Protein 4WT7 (pdb70)

Foldseek 3Di:
DDFAQAPFEEEEEELACQDDLRVLLLVLLCVLNVVRNYHYDYDGQNNDLVSRLVSLVVVLVVPTQAYEYEWDQQVSCQVSLQVSVVSVHAYAYEQHLHPSHLEYEYAPLLCVLQVQLVLLCVQQVLAAEEAEAQARCRTRSSVNSVVNNVVNNVVSVNYYYDPPRHHADPDVRQVVLLVVLLVVCVVVVDQRNHAEYEYAACSSVNSNQVSCVVVVRLSHAYTYEAPRVVLLVLQQDPSTSDFKYKHDDSSVSSSVRNVVSSCVVVPDRDDHYDHDHIHMDGNVCSVVVVVVRD/DQQEFEEEEAELACPADLRVLLQVLLCVLCVVVNYHYNYDGQHNDLVSRLVVLVVVLVVPTQAYEYEWDQAVSCQVSLVVSVVSVHAYAYEQHLHPSHLEYEYAPLLCVLQVQLVLLCVVQVLAAEEAEAQARCSGRSSVSSVVNNVVNNVVSVNYYYDPPHHHADPDVRLVVLLVVLLVVCVVVVDQRNGAEYEYAACSSVNSNQVNCVVVVNLNHAYTYEAPRVVLLVQQQDPSTSHFKYWHDDSSVSSSVRNVVVVCVVVPDRDDHYDHDYIHMAGNPCSVVVVVVD

Organism: Allorhizobium ampelinum (strain ATCC BAA-846 / DSM 112012 / S4) (NCBI:txid311402)

CATH classification: 3.40.50.2300

Secondary structure (DSSP, 8-state):
-----TT-EEEEEES--SSHHHHHHHHHHHHHHHHTT-EEEEEE-TT-HHHHHHHHHHHHHH--SEEEEE---HHHHHHHHHHHHHTT--EEEES---TT-S-EEE--HHHHHHHHHHHHHHHTTT-EEEEEE---TTSHHHHHHHHHHHHHHTTSTTEEEPSS-B---SSSHHHHHHHHHHHHHHHS-STTS--EEEESSHHHHHHHHHHHHHHT-TTSEEEEEE--HHHHHHHT-TTS-EEEEEE--HHHHHHHHHHHHHHHHTTPPPPSEEE---EEEETTTHHHHHHHH-/--TT-EEEEEES--SSHHHHHHHHHHHHHHHHTT-EEEEEE-TT-HHHHHHHHHHHHHT--SEEEEE---HHHHHHHHHHHHHTT--EEEES---TT-S-EEEE-HHHHHHHHHHHHHHHTTT-EEEEEE---TTSHHHHHHHHHHHHHHTT-TTEEE-SSPB---SSSHHHHHHHHHHHHHHHS-STTS--EEEESSHHHHHHHHHHHHHHT-TTSEEEEEE--HHHHHHHH-TTSSEEEEEE--HHHHHHHHHHHHHHHHTTPPPPSEEEE--EEEETTTHHHHHTT-

Nearest PDB structures (foldseek):
  4wt7-assembly2_B  TM=1.002E+00  e=3.658E-55  Allorhizobium ampelinum S4
  3l49-assembly1_A  TM=9.950E-01  e=9.838E-40  Cereibacter sphaeroides 2.4.1
  5ulb-assembly1_A  TM=8.646E-01  e=8.899E-21  Yersinia enterocolitica subsp. enterocolitica 8081
  4ywh-assembly2_B  TM=8.955E-01  e=4.745E-16  Actinobacillus succinogenes 130Z
  4irx-assembly2_B  TM=8.746E-01  e=2.752E-14  Caulobacter vibrioides CB15

Solvent-accessible surface area: 24050 Å² total; per-residue (Å²): 222,100,50,63,1,168,75,77,77,0,0,0,0,0,4,0,34,72,26,52,5,1,75,65,0,24,76,9,0,27,57,7,0,130,161,16,45,9,104,32,40,47,40,50,0,48,56,24,81,52,103,2,34,52,18,2,74,78,4,21,81,82,108,4,47,0,1,0,0,0,15,4,42,48,113,36,0,30,75,49,1,99,131,2,82,99,38,52,1,30,0,0,0,0,2,0,31,9,89,44,2,41,0,5,0,6,1,65,1,123,20,5,0,86,57,0,0,76,39,0,6,85,47,8,66,20,88,13,50,1,2,0,0,28,30,38,104,39,7,29,2,12,19,23,6,33,63,34,1,57,70,16,16,129,145,75,98,127,5,110,27,12,118,107,51,22,186,6,57,30,59,70,8,42,119,32,0,67,56,46,0,48,65,16,6,112,147,54,84,130,167,39,32,1,65,0,2,0,0,5,14,0,12,0,1,21,0,0,4,71,0,0,62,79,49,60,22,64,54,0,73,0,0,0,0,4,3,0,68,69,0,8,123,44,0,54,61,123,86,12,9,0,8,0,0,4,0,5,45,4,27,77,0,0,84,43,0,0,55,12,0,2,60,35,54,70,63,123,132,20,82,130,49,16,102,10,96,32,39,43,0,23,67,154,37,7,88,98,7,62,177,136,65,100,100,0,181,74,78,76,0,0,0,0,0,6,0,32,78,25,50,5,1,75,64,0,24,72,10,0,39,58,8,0,118,165,29,42,9,93,30,36,45,32,51,3,58,56,51,83,53,102,2,34,50,7,2,88,73,5,26,76,87,103,5,45,0,1,0,0,0,15,5,46,49,111,39,0,29,69,46,1,96,149,2,76,105,41,61,3,32,0,0,0,0,2,0,33,5,83,40,2,45,0,4,0,6,0,64,1,119,17,5,0,83,42,0,0,79,30,0,8,80,45,8,58,18,82,17,48,0,1,0,0,14,30,37,104,38,6,30,2,12,16,20,6,35,57,26,0,58,86,18,17,139,151,72,97,147,6,127,30,17,125,75,22,21,131,6,58,32,84,85,8,39,114,33,0,69,59,48,0,42,37,16,5,87,122,53,98,131,131,44,29,1,60,0,1,1,0,5,14,0,12,0,1,21,0,0,5,75,0,0,61,77,51,40,14,79,68,0,75,0,0,0,0,4,2,0,72,69,0,7,129,44,0,39,58,124,85,14,12,0,5,0,0,1,1,4,56,5,26,74,0,0,87,55,0,0,73,8,0,12,84,34,51,85,65,130,133,17,82,130,51,15,104,9,93,24,52,51,0,20,59,136,44,0,72,98,10,55,179,154,101

InterPro domains:
  IPR006311 Twin-arginine translocation pathway, signal sequence [PS51318] (1-39)
  IPR025997 Periplasmic binding protein [PF13407] (51-309)
  IPR028082 Periplasmic binding protein-like I [SSF53822] (47-330)

Radius of gyration: 28.62 Å; Cα contacts (8 Å, |Δi|>4): 1285; chains: 2; bounding box: 73×53×83 Å

Sequence (584 aa):
EALSLKGKRIGISTAGTDHFFDLQAYNAQIIAEVKRLGGEPLAVDAGRSDGKLVAQLQTLIAQKPDAIVQLLGTLTVIDPWLKRARDAGIPVLTIDVGSSHSLNNSTSDNWGIGKDLALQLVSDIGGEGNVVVFNGFYGVTPCAIRYDQLVNVIKYFPKVKIIQPELRDVIPNTVQDAFAQVTAILNKYPEKGSIKAIWSAWDIPQLGATQALAAAGRTEIKTYGVDGSPEVLQLVADPASPAAADVAQQPAELGRQAIQNVALLLSGKTLPRESYVPALLANKQTVNEVTRKLGSLKGKRIGISTAGTDHFFDLQAYNAQIAEVKRLGGEPLAVDAGRSDGKLVAQLQTLIAQKPDAIVQLLGTLTVIDPWLKRARDAGIPVLTIDVGSSHSLNNSTSDNWGIGKDLALQLVSDIGGEGNVVVFNGFYGVTPCAIRYDQLVNNVIKYFPKVKIIQPELRDVIPNTVQDAFAQVTAILNKYPEKGSIKAIWSAWDIPQLGATQALAAAGRTEIKTYGVDGSPEVLQLVADPASPAAADVAQQPAELGRQAIQNVALLLSGKTLPRESYVPALLANKQTVNEVTRKL

Structure (mmCIF, N/CA/C/O backbone):
data_4WT7
#
_entry.id   4WT7
#
_cell.length_a   77.080
_cell.length_b   83.930
_cell.length_c   189.080
_cell.angle_alpha   90.000
_cell.angle_beta   90.000
_cell.angle_gamma   90.000
#
_symmetry.space_group_name_H-M   'C 2 2 21'
#
loop_
_entity.id
_entity.type
_entity.pdbx_description
1 polymer 'ABC transporter substrate binding protein (Ribose)'
2 non-polymer D-allitol
3 non-polymer 'CHLORIDE ION'
4 water water
#
loop_
_atom_site.group_PDB
_atom_site.id
_atom_site.type_symbol
_atom_site.label_atom_id
_atom_site.label_alt_id
_atom_site.label_comp_id
_atom_site.label_asym_id
_atom_site.label_entity_id
_atom_site.label_seq_id
_atom_site.pdbx_PDB_ins_code
_atom_site.Cartn_x
_atom_site.Cartn_y
_atom_site.Cartn_z
_atom_site.occupancy
_atom_site.B_iso_or_equiv
_atom_site.auth_seq_id
_atom_site.auth_comp_id
_atom_site.auth_asym_id
_atom_site.auth_atom_id
_atom_site.pdbx_PDB_model_num
ATOM 1 N N . GLU A 1 26 ? -13.807 34.899 64.840 1.00 59.61 43 GLU A N 1
ATOM 2 C CA . GLU A 1 26 ? -12.848 35.568 63.960 1.00 59.92 43 GLU A CA 1
ATOM 3 C C . GLU A 1 26 ? -12.923 35.086 62.505 1.00 58.32 43 GLU A C 1
ATOM 4 O O . GLU A 1 26 ? -13.457 34.008 62.216 1.00 57.44 43 GLU A O 1
ATOM 15 N N . ALA A 1 27 ? -12.373 35.893 61.596 1.00 37.65 44 ALA A N 1
ATOM 16 C CA . ALA A 1 27 ? -12.369 35.567 60.171 1.00 33.20 44 ALA A CA 1
ATOM 17 C C . ALA A 1 27 ? -11.759 34.174 59.943 1.00 32.67 44 ALA A C 1
ATOM 18 O O . ALA A 1 27 ? -10.812 33.767 60.631 1.00 34.30 44 ALA A O 1
ATOM 25 N N . LEU A 1 28 ? -12.282 33.436 58.975 1.00 27.18 45 LEU A N 1
ATOM 26 C CA . LEU A 1 28 ? -11.732 32.118 58.716 1.00 24.65 45 LEU A CA 1
ATOM 27 C C . LEU A 1 28 ? -10.344 32.195 58.051 1.00 20.22 45 LEU A C 1
ATOM 28 O O . LEU A 1 28 ? -10.021 33.146 57.315 1.00 21.38 45 LEU A O 1
ATOM 44 N N . SER A 1 29 ? -9.541 31.178 58.329 1.00 18.05 46 SER A N 1
ATOM 45 C CA . SER A 1 29 ? -8.163 31.077 57.856 1.00 17.52 46 SER A CA 1
ATOM 46 C C . SER A 1 29 ? -7.777 29.605 57.805 1.00 16.25 46 SER A C 1
ATOM 47 O O . SER A 1 29 ? -8.357 28.774 58.512 1.00 16.16 46 SER A O 1
ATOM 55 N N . LEU A 1 30 ? -6.818 29.286 56.942 1.00 15.56 47 LEU A N 1
ATOM 56 C CA . LEU A 1 30 ? -6.213 27.967 56.923 1.00 15.80 47 LEU A CA 1
ATOM 57 C C . LEU A 1 30 ? -4.705 28.096 56.951 1.00 16.38 47 LEU A C 1
ATOM 58 O O . LEU A 1 30 ? -3.977 27.163 56.595 1.00 15.50 47 LEU A O 1
ATOM 74 N N . LYS A 1 31 ? -4.229 29.255 57.409 1.00 18.48 48 LYS A N 1
ATOM 75 C CA . LYS A 1 31 ? -2.797 29.520 57.431 1.00 18.07 48 LYS A CA 1
ATOM 76 C C . LYS A 1 31 ? -2.153 28.407 58.256 1.00 17.62 48 LYS A C 1
ATOM 77 O O . LYS A 1 31 ? -2.712 27.978 59.265 1.00 19.53 48 LYS A O 1
ATOM 96 N N . GLY A 1 32 ? -1.024 27.884 57.798 1.00 16.65 49 GLY A N 1
ATOM 97 C CA . GLY A 1 32 ? -0.353 26.805 58.494 1.00 16.78 49 GLY A CA 1
ATOM 98 C C . GLY A 1 32 ? -1.018 25.440 58.432 1.00 15.79 49 GLY A C 1
ATOM 99 O O . GLY A 1 32 ? -0.510 24.511 59.025 1.00 16.07 49 GLY A O 1
ATOM 103 N N . LYS A 1 33 ? -2.134 25.291 57.717 1.00 14.80 50 LYS A N 1
ATOM 104 C CA . LYS A 1 33 ? -2.797 23.986 57.620 1.00 14.01 50 LYS A CA 1
ATOM 105 C C . LYS A 1 33 ? -2.505 23.341 56.281 1.00 13.14 50 LYS A C 1
ATOM 106 O O . LYS A 1 33 ? -2.300 24.018 55.271 1.00 12.94 50 LYS A O 1
ATOM 125 N N . ARG A 1 34 ? -2.491 22.023 56.274 1.00 13.51 51 ARG A N 1
ATOM 126 C CA . ARG A 1 34 ? -2.400 21.270 55.023 1.00 12.82 51 ARG A CA 1
ATOM 127 C C . ARG A 1 34 ? -3.735 20.561 54.812 1.00 12.08 51 ARG A C 1
ATOM 128 O O . ARG A 1 34 ? -4.211 19.832 55.702 1.00 12.34 51 ARG A O 1
ATOM 149 N N . ILE A 1 35 ? -4.344 20.772 53.642 1.00 10.70 52 ILE A N 1
ATOM 150 C CA . ILE A 1 35 ? -5.634 20.160 53.329 1.00 10.09 52 ILE A CA 1
ATOM 151 C C . ILE A 1 35 ? -5.529 19.192 52.144 1.00 9.66 52 ILE A C 1
ATOM 152 O O . ILE A 1 35 ? -5.153 19.605 51.038 1.00 9.49 52 ILE A O 1
ATOM 168 N N . GLY A 1 36 ? -5.830 17.915 52.389 1.00 9.73 53 GLY A N 1
ATOM 169 C CA . GLY A 1 36 ? -5.851 16.897 51.354 1.00 9.54 53 GLY A CA 1
ATOM 170 C C . GLY A 1 36 ? -7.103 17.097 50.512 1.00 8.87 53 GLY A C 1
ATOM 171 O O . GLY A 1 36 ? -8.199 17.177 51.057 1.00 8.73 53 GLY A O 1
ATOM 175 N N . ILE A 1 37 ? -6.956 17.179 49.190 1.00 9.24 54 ILE A N 1
ATOM 176 C CA . ILE A 1 37 ? -8.134 17.307 48.330 1.00 8.75 54 ILE A CA 1
ATOM 177 C C . ILE A 1 37 ? -8.138 16.203 47.307 1.00 8.84 54 ILE A C 1
ATOM 178 O O . ILE A 1 37 ? -7.311 16.207 46.413 1.00 9.60 54 ILE A O 1
ATOM 194 N N . SER A 1 38 ? -9.066 15.266 47.438 1.00 8.20 55 SER A N 1
ATOM 195 C CA . SER A 1 38 ? -9.112 14.052 46.607 1.00 8.53 55 SER A CA 1
ATOM 196 C C . SER A 1 38 ? -10.403 13.982 45.807 1.00 8.22 55 SER A C 1
ATOM 197 O O . SER A 1 38 ? -11.483 14.041 46.382 1.00 8.04 55 SER A O 1
ATOM 205 N N . THR A 1 39 ? -10.292 13.852 44.475 1.00 8.36 56 THR A N 1
ATOM 206 C CA . THR A 1 39 ? -11.473 13.732 43.617 1.00 8.23 56 THR A CA 1
ATOM 207 C C . THR A 1 39 ? -11.433 12.407 42.855 1.00 8.90 56 THR A C 1
ATOM 208 O O . THR A 1 39 ? -10.358 11.944 42.495 1.00 9.48 56 THR A O 1
ATOM 219 N N . ALA A 1 40 ? -12.598 11.793 42.623 1.00 9.01 57 ALA A N 1
ATOM 220 C CA . ALA A 1 40 ? -12.654 10.596 41.793 1.00 9.82 57 ALA A CA 1
ATOM 221 C C . ALA A 1 40 ? -12.146 10.912 40.360 1.00 10.14 57 ALA A C 1
ATOM 222 O O . ALA A 1 40 ? -11.508 10.078 39.731 1.00 11.04 57 ALA A O 1
ATOM 229 N N . GLY A 1 41 ? -12.445 12.106 39.844 1.00 9.65 58 GLY A N 1
ATOM 230 C CA . GLY A 1 41 ? -11.934 12.517 38.530 1.00 10.16 58 GLY A CA 1
ATOM 231 C C . GLY A 1 41 ? -12.116 14.001 38.288 1.00 10.75 58 GLY A C 1
ATOM 232 O O . GLY A 1 41 ? -12.615 14.708 39.163 1.00 8.97 58 GLY A O 1
ATOM 236 N N . THR A 1 42 ? -11.712 14.458 37.100 1.00 10.35 59 THR A N 1
ATOM 237 C CA . THR A 1 42 ? -11.978 15.817 36.661 1.00 11.42 59 THR A CA 1
ATOM 238 C C . THR A 1 42 ? -12.400 15.871 35.181 1.00 12.93 59 THR A C 1
ATOM 239 O O . THR A 1 42 ? -12.121 16.860 34.524 1.00 13.07 59 THR A O 1
ATOM 250 N N . ASP A 1 43 ? -13.025 14.815 34.661 1.00 13.32 60 ASP A N 1
ATOM 251 C CA . ASP A 1 43 ? -13.135 14.657 33.216 1.00 15.20 60 ASP A CA 1
ATOM 252 C C . ASP A 1 43 ? -14.360 15.339 32.618 1.00 15.66 60 ASP A C 1
ATOM 253 O O . ASP A 1 43 ? -14.614 15.202 31.420 1.00 18.75 60 ASP A O 1
ATOM 262 N N . HIS A 1 44 ? -15.146 16.034 33.436 1.00 14.36 61 HIS A N 1
ATOM 263 C CA . HIS A 1 44 ? -16.210 16.882 32.907 1.00 12.12 61 HIS A CA 1
ATOM 264 C C . HIS A 1 44 ? -16.556 18.005 33.859 1.00 11.58 61 HIS A C 1
ATOM 265 O O . HIS A 1 44 ? -15.987 18.106 34.937 1.00 10.99 61 HIS A O 1
ATOM 280 N N . PHE A 1 45 ? -17.534 18.806 33.458 1.00 11.87 62 PHE A N 1
ATOM 281 C CA . PHE A 1 45 ? -17.784 20.133 34.035 1.00 9.93 62 PHE A CA 1
ATOM 282 C C . PHE A 1 45 ? -17.928 20.141 35.543 1.00 9.64 62 PHE A C 1
ATOM 283 O O . PHE A 1 45 ? -17.218 20.871 36.230 1.00 9.65 62 PHE A O 1
ATOM 300 N N . PHE A 1 46 ? -18.843 19.341 36.066 1.00 9.46 63 PHE A N 1
ATOM 301 C CA . PHE A 1 46 ? -19.135 19.406 37.485 1.00 9.29 63 PHE A CA 1
ATOM 302 C C . PHE A 1 46 ? -17.859 19.103 38.290 1.00 9.80 63 PHE A C 1
ATOM 303 O O . PHE A 1 46 ? -17.474 19.861 39.217 1.00 9.88 63 PHE A O 1
ATOM 320 N N . ASP A 1 47 ? -17.182 18.023 37.917 1.00 8.93 64 ASP A N 1
ATOM 321 C CA . ASP A 1 47 ? -16.067 17.534 38.701 1.00 8.94 64 ASP A CA 1
ATOM 322 C C . ASP A 1 47 ? -14.883 18.486 38.675 1.00 10.62 64 ASP A C 1
ATOM 323 O O . ASP A 1 47 ? -14.282 18.748 39.707 1.00 9.41 64 ASP A O 1
ATOM 332 N N . LEU A 1 48 ? -14.529 18.960 37.480 1.00 9.62 65 LEU A N 1
ATOM 333 C CA . LEU A 1 48 ? -13.446 19.916 37.314 1.00 9.32 65 LEU A CA 1
ATOM 334 C C . LEU A 1 48 ? -13.708 21.193 38.125 1.00 9.23 65 LEU A C 1
ATOM 335 O O . LEU A 1 48 ? -12.850 21.661 38.846 1.00 9.26 65 LEU A O 1
ATOM 351 N N . GLN A 1 49 ? -14.910 21.732 38.009 1.00 10.61 66 GLN A N 1
ATOM 352 C CA . GLN A 1 49 ? -15.292 22.953 38.741 1.00 10.52 66 GLN A CA 1
ATOM 353 C C . GLN A 1 49 ? -15.170 22.856 40.283 1.00 10.41 66 GLN A C 1
ATOM 354 O O . GLN A 1 49 ? -14.617 23.727 40.952 1.00 10.44 66 GLN A O 1
ATOM 368 N N . ALA A 1 50 ? -15.726 21.791 40.829 1.00 8.82 67 ALA A N 1
ATOM 369 C CA . ALA A 1 50 ? -15.701 21.530 42.264 1.00 9.05 67 ALA A CA 1
ATOM 370 C C . ALA A 1 50 ? -14.265 21.304 42.774 1.00 8.82 67 ALA A C 1
ATOM 371 O O . ALA A 1 50 ? -13.870 21.800 43.804 1.00 8.83 67 ALA A O 1
ATOM 378 N N . TYR A 1 51 ? -13.502 20.510 42.045 1.00 8.93 68 TYR A N 1
ATOM 379 C CA . TYR A 1 51 ? -12.106 20.274 42.351 1.00 9.06 68 TYR A CA 1
ATOM 380 C C . TYR A 1 51 ? -11.300 21.561 42.315 1.00 9.19 68 TYR A C 1
ATOM 381 O O . TYR A 1 51 ? -10.684 21.929 43.320 1.00 9.23 68 TYR A O 1
ATOM 399 N N . ASN A 1 52 ? -11.300 22.279 41.193 1.00 12.90 69 ASN A N 1
ATOM 400 C CA . ASN A 1 52 ? -10.534 23.533 41.128 1.00 13.40 69 ASN A CA 1
ATOM 401 C C . ASN A 1 52 ? -10.898 24.584 42.202 1.00 13.10 69 ASN A C 1
ATOM 402 O O . ASN A 1 52 ? -10.019 25.259 42.767 1.00 12.88 69 ASN A O 1
ATOM 413 N N . ALA A 1 53 ? -12.185 24.709 42.489 1.00 12.36 70 ALA A N 1
ATOM 414 C CA . ALA A 1 53 ? -12.647 25.715 43.429 1.00 11.97 70 ALA A CA 1
ATOM 415 C C . ALA A 1 53 ? -12.219 25.371 44.844 1.00 13.00 70 ALA A C 1
ATOM 416 O O . ALA A 1 53 ? -12.083 26.256 45.674 1.00 13.43 70 ALA A O 1
ATOM 423 N N . GLN A 1 54 ? -12.046 24.088 45.143 1.00 9.07 71 GLN A N 1
ATOM 424 C CA . GLN A 1 54 ? -11.540 23.710 46.463 1.00 9.08 71 GLN A CA 1
ATOM 425 C C . GLN A 1 54 ? -10.063 24.132 46.571 1.00 9.29 71 GLN A C 1
ATOM 426 O O . GLN A 1 54 ? -9.628 24.735 47.553 1.00 9.37 71 GLN A O 1
ATOM 440 N N A ILE A 1 55 ? -9.299 23.772 45.542 0.07 11.38 72 ILE A N 1
ATOM 441 N N B ILE A 1 55 ? -9.307 23.818 45.539 0.93 10.58 72 ILE A N 1
ATOM 442 C CA A ILE A 1 55 ? -7.888 24.128 45.460 0.07 11.68 72 ILE A CA 1
ATOM 443 C CA B ILE A 1 55 ? -7.894 24.114 45.532 0.93 11.82 72 ILE A CA 1
ATOM 444 C C A ILE A 1 55 ? -7.756 25.620 45.682 0.07 12.20 72 ILE A C 1
ATOM 445 C C B ILE A 1 55 ? -7.732 25.625 45.676 0.93 11.55 72 ILE A C 1
ATOM 446 O O A ILE A 1 55 ? -7.042 26.078 46.574 0.07 12.62 72 ILE A O 1
ATOM 447 O O B ILE A 1 55 ? -6.988 26.101 46.528 0.93 13.12 72 ILE A O 1
ATOM 478 N N . ALA A 1 56 ? -8.463 26.368 44.846 1.00 12.59 73 ALA A N 1
ATOM 479 C CA . ALA A 1 56 ? -8.441 27.823 44.879 1.00 13.09 73 ALA A CA 1
ATOM 480 C C . ALA A 1 56 ? -8.740 28.317 46.280 1.00 11.33 73 ALA A C 1
ATOM 481 O O . ALA A 1 56 ? -8.033 29.175 46.797 1.00 14.36 73 ALA A O 1
ATOM 489 N N . GLU A 1 57 ? -9.795 27.788 46.887 1.00 10.99 74 GLU A N 1
ATOM 490 C CA . GLU A 1 57 ? -10.260 28.293 48.172 1.00 10.29 74 GLU A CA 1
ATOM 491 C C . GLU A 1 57 ? -9.261 27.975 49.285 1.00 11.57 74 GLU A C 1
ATOM 492 O O . GLU A 1 57 ? -9.061 28.775 50.193 1.00 12.28 74 GLU A O 1
ATOM 504 N N . VAL A 1 58 ? -8.638 26.811 49.239 1.00 9.65 75 VAL A N 1
ATOM 505 C CA . VAL A 1 58 ? -7.684 26.497 50.282 1.00 9.80 75 VAL A CA 1
ATOM 506 C C . VAL A 1 58 ? -6.547 27.498 50.181 1.00 10.06 75 VAL A C 1
ATOM 507 O O . VAL A 1 58 ? -6.085 28.038 51.196 1.00 10.21 75 VAL A O 1
ATOM 520 N N . LYS A 1 59 ? -6.090 27.742 48.961 1.00 12.70 76 LYS A N 1
ATOM 521 C CA . LYS A 1 59 ? -5.051 28.761 48.739 1.00 14.98 76 LYS A CA 1
ATOM 522 C C . LYS A 1 59 ? -5.495 30.145 49.222 1.00 16.85 76 LYS A C 1
ATOM 523 O O . LYS A 1 59 ? -4.719 30.867 49.859 1.00 14.05 76 LYS A O 1
ATOM 542 N N . ARG A 1 60 ? -6.743 30.516 48.945 1.00 15.94 77 ARG A N 1
ATOM 543 C CA . ARG A 1 60 ? -7.186 31.868 49.270 1.00 12.99 77 ARG A CA 1
ATOM 544 C C . ARG A 1 60 ? -7.224 32.063 50.784 1.00 15.52 77 ARG A C 1
ATOM 545 O O . ARG A 1 60 ? -6.977 33.165 51.294 1.00 14.03 77 ARG A O 1
ATOM 566 N N . LEU A 1 61 ? -7.507 30.990 51.510 1.00 10.25 78 LEU A N 1
ATOM 567 C CA . LEU A 1 61 ? -7.515 31.062 52.958 1.00 10.32 78 LEU A CA 1
ATOM 568 C C . LEU A 1 61 ? -6.138 30.874 53.569 1.00 10.57 78 LEU A C 1
ATOM 569 O O . LEU A 1 61 ? -6.011 30.784 54.784 1.00 10.65 78 LEU A O 1
ATOM 585 N N . GLY A 1 62 ? -5.117 30.784 52.724 1.00 10.70 79 GLY A N 1
ATOM 586 C CA . GLY A 1 62 ? -3.737 30.660 53.185 1.00 10.98 79 GLY A CA 1
ATOM 587 C C . GLY A 1 62 ? -3.217 29.261 53.525 1.00 13.04 79 GLY A C 1
ATOM 588 O O . GLY A 1 62 ? -2.109 29.132 54.093 1.00 11.42 79 GLY A O 1
ATOM 592 N N . GLY A 1 63 ? -4.003 28.228 53.199 1.00 10.69 80 GLY A N 1
ATOM 593 C CA . GLY A 1 63 ? -3.638 26.843 53.498 1.00 10.65 80 GLY A CA 1
ATOM 594 C C . GLY A 1 63 ? -2.871 26.242 52.331 1.00 10.71 80 GLY A C 1
ATOM 595 O O . GLY A 1 63 ? -2.740 26.865 51.283 1.00 10.76 80 GLY A O 1
ATOM 599 N N . GLU A 1 64 ? -2.358 25.040 52.523 1.00 12.33 81 GLU A N 1
ATOM 600 C CA . GLU A 1 64 ? -1.584 24.355 51.499 1.00 12.41 81 GLU A CA 1
ATOM 601 C C . GLU A 1 64 ? -2.335 23.113 51.055 1.00 14.31 81 GLU A C 1
ATOM 602 O O . GLU A 1 64 ? -2.521 22.159 51.845 1.00 15.11 81 GLU A O 1
ATOM 614 N N . PRO A 1 65 ? -2.819 23.126 49.803 1.00 10.45 82 PRO A N 1
ATOM 615 C CA . PRO A 1 65 ? -3.574 21.960 49.325 1.00 10.24 82 PRO A CA 1
ATOM 616 C C . PRO A 1 65 ? -2.677 20.820 48.869 1.00 10.69 82 PRO A C 1
ATOM 617 O O . PRO A 1 65 ? -1.627 21.031 48.266 1.00 10.60 82 PRO A O 1
ATOM 628 N N . LEU A 1 66 ? -3.095 19.598 49.172 1.00 10.23 83 LEU A N 1
ATOM 629 C CA . LEU A 1 66 ? -2.459 18.420 48.628 1.00 10.32 83 LEU A CA 1
ATOM 630 C C . LEU A 1 66 ? -3.513 17.789 47.749 1.00 10.11 83 LEU A C 1
ATOM 631 O O . LEU A 1 66 ? -4.362 17.032 48.227 1.00 9.92 83 LEU A O 1
ATOM 647 N N . ALA A 1 67 ? -3.466 18.114 46.462 1.00 10.16 84 ALA A N 1
ATOM 648 C CA . ALA A 1 67 ? -4.577 17.806 45.571 1.00 12.34 84 ALA A CA 1
ATOM 649 C C . ALA A 1 67 ? -4.244 16.639 44.644 1.00 11.31 84 ALA A C 1
ATOM 650 O O . ALA A 1 67 ? -3.249 16.674 43.922 1.00 10.30 84 ALA A O 1
ATOM 657 N N . VAL A 1 68 ? -5.107 15.641 44.694 1.00 9.90 85 VAL A N 1
ATOM 658 C CA . VAL A 1 68 ? -4.910 14.370 44.033 1.00 9.97 85 VAL A CA 1
ATOM 659 C C . VAL A 1 68 ? -6.200 14.039 43.248 1.00 9.80 85 VAL A C 1
ATOM 660 O O . VAL A 1 68 ? -7.343 14.160 43.754 1.00 9.58 85 VAL A O 1
ATOM 673 N N . ASP A 1 69 ? -5.993 13.746 41.962 1.00 9.93 86 ASP A N 1
ATOM 674 C CA . ASP A 1 69 ? -7.020 13.353 41.025 1.00 9.85 86 ASP A CA 1
ATOM 675 C C . ASP A 1 69 ? -6.922 11.861 40.655 1.00 11.25 86 ASP A C 1
ATOM 676 O O . ASP A 1 69 ? -5.905 11.396 40.159 1.00 10.71 86 ASP A O 1
ATOM 685 N N . ALA A 1 70 ? -7.999 11.119 40.835 1.00 10.54 87 ALA A N 1
ATOM 686 C CA . ALA A 1 70 ? -7.921 9.691 40.568 1.00 13.19 87 ALA A CA 1
ATOM 687 C C . ALA A 1 70 ? -8.055 9.322 39.081 1.00 13.58 87 ALA A C 1
ATOM 688 O O . ALA A 1 70 ? -7.879 8.165 38.727 1.00 14.11 87 ALA A O 1
ATOM 695 N N . GLY A 1 71 ? -8.356 10.285 38.227 1.00 15.37 88 GLY A N 1
ATOM 696 C CA . GLY A 1 71 ? -8.558 10.011 36.794 1.00 17.44 88 GLY A CA 1
ATOM 697 C C . GLY A 1 71 ? -9.588 8.901 36.561 1.00 15.96 88 GLY A C 1
ATOM 698 O O . GLY A 1 71 ? -9.553 8.175 35.556 1.00 17.05 88 GLY A O 1
ATOM 702 N N . ARG A 1 72 ? -10.499 8.777 37.523 1.00 10.34 89 ARG A N 1
ATOM 703 C CA . ARG A 1 72 ? -11.643 7.880 37.450 1.00 10.49 89 ARG A CA 1
ATOM 704 C C . ARG A 1 72 ? -11.232 6.414 37.454 1.00 12.37 89 ARG A C 1
ATOM 705 O O . ARG A 1 72 ? -11.915 5.571 36.912 1.00 11.75 89 ARG A O 1
ATOM 726 N N . SER A 1 73 ? -10.104 6.143 38.076 1.00 15.35 90 SER A N 1
ATOM 727 C CA . SER A 1 73 ? -9.695 4.792 38.422 1.00 16.28 90 SER A CA 1
ATOM 728 C C . SER A 1 73 ? -10.036 4.530 39.893 1.00 15.97 90 SER A C 1
ATOM 729 O O . SER A 1 73 ? -9.719 5.342 40.763 1.00 13.59 90 SER A O 1
ATOM 737 N N . ASP A 1 74 ? -10.681 3.399 40.187 1.00 18.45 91 ASP A N 1
ATOM 738 C CA . ASP A 1 74 ? -10.944 3.058 41.580 1.00 19.99 91 ASP A CA 1
ATOM 739 C C . ASP A 1 74 ? -9.633 2.717 42.304 1.00 20.03 91 ASP A C 1
ATOM 740 O O . ASP A 1 74 ? -9.444 3.083 43.456 1.00 18.15 91 ASP A O 1
ATOM 749 N N . GLY A 1 75 ? -8.714 2.050 41.611 1.00 14.13 92 GLY A N 1
ATOM 750 C CA . GLY A 1 75 ? -7.438 1.720 42.199 1.00 12.00 92 GLY A CA 1
ATOM 751 C C . GLY A 1 75 ? -6.629 2.942 42.561 1.00 14.08 92 GLY A C 1
ATOM 752 O O . GLY A 1 75 ? -6.025 2.988 43.632 1.00 14.80 92 GLY A O 1
ATOM 756 N N . LYS A 1 76 ? -6.599 3.936 41.672 1.00 13.23 93 LYS A N 1
ATOM 757 C CA . LYS A 1 76 ? -5.862 5.171 41.949 1.00 12.66 93 LYS A CA 1
ATOM 758 C C . LYS A 1 76 ? -6.555 5.958 43.076 1.00 14.05 93 LYS A C 1
ATOM 759 O O . LYS A 1 76 ? -5.901 6.605 43.890 1.00 15.89 93 LYS A O 1
ATOM 778 N N . LEU A 1 77 ? -7.872 5.854 43.164 1.00 9.75 94 LEU A N 1
ATOM 779 C CA . LEU A 1 77 ? -8.596 6.622 44.159 1.00 9.52 94 LEU A CA 1
ATOM 780 C C . LEU A 1 77 ? -8.234 6.098 45.556 1.00 9.48 94 LEU A C 1
ATOM 781 O O . LEU A 1 77 ? -7.935 6.874 46.486 1.00 9.43 94 LEU A O 1
ATOM 797 N N . VAL A 1 78 ? -8.277 4.781 45.696 1.00 9.52 95 VAL A N 1
ATOM 798 C CA . VAL A 1 78 ? -7.886 4.163 46.956 1.00 9.51 95 VAL A CA 1
ATOM 799 C C . VAL A 1 78 ? -6.424 4.496 47.265 1.00 9.70 95 VAL A C 1
ATOM 800 O O . VAL A 1 78 ? -6.088 4.855 48.397 1.00 9.67 95 VAL A O 1
ATOM 813 N N . ALA A 1 79 ? -5.558 4.404 46.253 1.00 9.92 96 ALA A N 1
ATOM 814 C CA . ALA A 1 79 ? -4.138 4.529 46.504 1.00 10.15 96 ALA A CA 1
ATOM 815 C C . ALA A 1 79 ? -3.794 5.946 46.909 1.00 12.34 96 ALA A C 1
ATOM 816 O O . ALA A 1 79 ? -2.913 6.150 47.739 1.00 12.05 96 ALA A O 1
ATOM 823 N N . GLN A 1 80 ? -4.462 6.932 46.316 1.00 10.24 97 GLN A N 1
ATOM 824 C CA . GLN A 1 80 ? -4.200 8.327 46.685 1.00 10.00 97 GLN A CA 1
ATOM 825 C C . GLN A 1 80 ? -4.768 8.696 48.059 1.00 9.82 97 GLN A C 1
ATOM 826 O O . GLN A 1 80 ? -4.185 9.517 48.786 1.00 9.88 97 GLN A O 1
ATOM 840 N N . LEU A 1 81 ? -5.897 8.123 48.444 1.00 9.61 98 LEU A N 1
ATOM 841 C CA . LEU A 1 81 ? -6.373 8.337 49.820 1.00 9.47 98 LEU A CA 1
ATOM 842 C C . LEU A 1 81 ? -5.422 7.751 50.849 1.00 9.61 98 LEU A C 1
ATOM 843 O O . LEU A 1 81 ? -5.222 8.333 51.925 1.00 9.61 98 LEU A O 1
ATOM 859 N N . GLN A 1 82 ? -4.839 6.597 50.548 1.00 12.30 99 GLN A N 1
ATOM 860 C CA . GLN A 1 82 ? -3.896 5.992 51.473 1.00 12.20 99 GLN A CA 1
ATOM 861 C C . GLN A 1 82 ? -2.710 6.896 51.664 1.00 12.34 99 GLN A C 1
ATOM 862 O O . GLN A 1 82 ? -2.260 7.120 52.775 1.00 11.95 99 GLN A O 1
ATOM 876 N N . THR A 1 83 ? -2.243 7.468 50.570 1.00 10.21 100 THR A N 1
ATOM 877 C CA . THR A 1 83 ? -1.112 8.349 50.651 1.00 10.43 100 THR A CA 1
ATOM 878 C C . THR A 1 83 ? -1.491 9.622 51.428 1.00 10.49 100 THR A C 1
ATOM 879 O O . THR A 1 83 ? -0.700 10.084 52.230 1.00 10.48 100 THR A O 1
ATOM 890 N N . LEU A 1 84 ? -2.661 10.203 51.163 1.00 10.09 101 LEU A N 1
ATOM 891 C CA . LEU A 1 84 ? -3.090 11.372 51.943 1.00 10.00 101 LEU A CA 1
ATOM 892 C C . LEU A 1 84 ? -3.138 11.029 53.438 1.00 9.98 101 LEU A C 1
ATOM 893 O O . LEU A 1 84 ? -2.752 11.836 54.290 1.00 10.07 101 LEU A O 1
ATOM 909 N N . ILE A 1 85 ? -3.599 9.832 53.752 1.00 9.88 102 ILE A N 1
ATOM 910 C CA . ILE A 1 85 ? -3.661 9.405 55.155 1.00 9.87 102 ILE A CA 1
ATOM 911 C C . ILE A 1 85 ? -2.272 9.349 55.780 1.00 10.15 102 ILE A C 1
ATOM 912 O O . ILE A 1 85 ? -2.065 9.856 56.907 1.00 10.22 102 ILE A O 1
ATOM 928 N N . ALA A 1 86 ? -1.319 8.773 55.047 1.00 12.01 103 ALA A N 1
ATOM 929 C CA . ALA A 1 86 ? 0.067 8.675 55.509 1.00 12.99 103 ALA A CA 1
ATOM 930 C C . ALA A 1 86 ? 0.639 10.074 55.718 1.00 11.33 103 ALA A C 1
ATOM 931 O O . ALA A 1 86 ? 1.627 10.269 56.442 1.00 11.99 103 ALA A O 1
ATOM 938 N N . GLN A 1 87 ? 0.052 11.038 55.027 1.00 10.81 104 GLN A N 1
ATOM 939 C CA . GLN A 1 87 ? 0.547 12.400 55.129 1.00 12.49 104 GLN A CA 1
ATOM 940 C C . GLN A 1 87 ? 0.020 13.125 56.360 1.00 10.88 104 GLN A C 1
ATOM 941 O O . GLN A 1 87 ? 0.548 14.158 56.723 1.00 13.28 104 GLN A O 1
ATOM 955 N N . LYS A 1 88 ? -1.006 12.590 57.015 1.00 16.21 105 LYS A N 1
ATOM 956 C CA . LYS A 1 88 ? -1.625 13.252 58.174 1.00 14.84 105 LYS A CA 1
ATOM 957 C C . LYS A 1 88 ? -1.802 14.769 58.032 1.00 14.93 105 LYS A C 1
ATOM 958 O O . LYS A 1 88 ? -1.317 15.547 58.845 1.00 16.69 105 LYS A O 1
ATOM 977 N N . PRO A 1 89 ? -2.509 15.181 56.988 1.00 10.28 106 PRO A N 1
ATOM 978 C CA . PRO A 1 89 ? -2.941 16.559 56.809 1.00 10.24 106 PRO A CA 1
ATOM 979 C C . PRO A 1 89 ? -3.937 16.929 57.880 1.00 10.11 106 PRO A C 1
ATOM 980 O O . PRO A 1 89 ? -4.404 16.047 58.589 1.00 10.01 106 PRO A O 1
ATOM 991 N N . ASP A 1 90 ? -4.280 18.213 57.957 1.00 10.12 107 ASP A N 1
ATOM 992 C CA . ASP A 1 90 ? -5.247 18.694 58.933 1.00 10.02 107 ASP A CA 1
ATOM 993 C C . ASP A 1 90 ? -6.692 18.318 58.619 1.00 9.73 107 ASP A C 1
ATOM 994 O O . ASP A 1 90 ? -7.546 18.304 59.509 1.00 9.64 107 ASP A O 1
ATOM 1003 N N . ALA A 1 91 ? -6.966 17.996 57.351 1.00 9.60 108 ALA A N 1
ATOM 1004 C CA . ALA A 1 91 ? -8.260 17.461 56.963 1.00 9.35 108 ALA A CA 1
ATOM 1005 C C . ALA A 1 91 ? -8.131 16.827 55.564 1.00 9.29 108 ALA A C 1
ATOM 1006 O O . ALA A 1 91 ? -7.157 17.097 54.830 1.00 9.43 108 ALA A O 1
ATOM 1013 N N . ILE A 1 92 ? -9.074 15.952 55.215 1.00 9.10 109 ILE A N 1
ATOM 1014 C CA . ILE A 1 92 ? -9.175 15.461 53.850 1.00 9.05 109 ILE A CA 1
ATOM 1015 C C . ILE A 1 92 ? -10.582 15.735 53.319 1.00 8.85 109 ILE A C 1
ATOM 1016 O O . ILE A 1 92 ? -11.564 15.515 54.038 1.00 8.73 109 ILE A O 1
ATOM 1032 N N . VAL A 1 93 ? -10.700 16.220 52.077 1.00 8.84 110 VAL A N 1
ATOM 1033 C CA . VAL A 1 93 ? -12.023 16.385 51.469 1.00 8.68 110 VAL A CA 1
ATOM 1034 C C . VAL A 1 93 ? -12.091 15.467 50.267 1.00 8.77 110 VAL A C 1
ATOM 1035 O O . VAL A 1 93 ? -11.222 15.514 49.388 1.00 10.35 110 VAL A O 1
ATOM 1048 N N . GLN A 1 94 ? -13.116 14.636 50.224 1.00 8.54 111 GLN A N 1
ATOM 1049 C CA . GLN A 1 94 ? -13.284 13.694 49.123 1.00 8.54 111 GLN A CA 1
ATOM 1050 C C . GLN A 1 94 ? -14.458 14.087 48.260 1.00 8.45 111 GLN A C 1
ATOM 1051 O O . GLN A 1 94 ? -15.583 14.260 48.733 1.00 8.33 111 GLN A O 1
ATOM 1065 N N . LEU A 1 95 ? -14.179 14.211 46.979 1.00 8.52 112 LEU A N 1
ATOM 1066 C CA . LEU A 1 95 ? -15.173 14.633 46.003 1.00 8.48 112 LEU A CA 1
ATOM 1067 C C . LEU A 1 95 ? -15.612 13.442 45.124 1.00 8.49 112 LEU A C 1
ATOM 1068 O O . LEU A 1 95 ? -14.828 12.901 44.340 1.00 8.62 112 LEU A O 1
ATOM 1084 N N . LEU A 1 96 ? -16.883 13.078 45.255 1.00 8.39 113 LEU A N 1
ATOM 1085 C CA . LEU A 1 96 ? -17.499 12.040 44.445 1.00 8.41 113 LEU A CA 1
ATOM 1086 C C . LEU A 1 96 ? -16.832 10.692 44.672 1.00 8.47 113 LEU A C 1
ATOM 1087 O O . LEU A 1 96 ? -16.022 10.505 45.601 1.00 8.47 113 LEU A O 1
ATOM 1103 N N . GLY A 1 97 ? -17.205 9.740 43.843 1.00 10.69 114 GLY A N 1
ATOM 1104 C CA . GLY A 1 97 ? -16.739 8.391 44.002 1.00 9.03 114 GLY A CA 1
ATOM 1105 C C . GLY A 1 97 ? -17.881 7.512 44.457 1.00 12.42 114 GLY A C 1
ATOM 1106 O O . GLY A 1 97 ? -18.893 7.994 45.024 1.00 12.14 114 GLY A O 1
ATOM 1110 N N . THR A 1 98 ? -17.722 6.212 44.200 1.00 8.60 115 THR A N 1
ATOM 1111 C CA . THR A 1 98 ? -18.675 5.226 44.618 1.00 8.56 115 THR A CA 1
ATOM 1112 C C . THR A 1 98 ? -18.482 4.967 46.107 1.00 8.57 115 THR A C 1
ATOM 1113 O O . THR A 1 98 ? -17.375 4.616 46.514 1.00 8.93 115 THR A O 1
ATOM 1124 N N . LEU A 1 99 ? -19.559 5.097 46.877 1.00 8.37 116 LEU A N 1
ATOM 1125 C CA . LEU A 1 99 ? -19.489 5.071 48.323 1.00 8.28 116 LEU A CA 1
ATOM 1126 C C . LEU A 1 99 ? -18.819 3.812 48.846 1.00 9.62 116 LEU A C 1
ATOM 1127 O O . LEU A 1 99 ? -17.928 3.908 49.677 1.00 8.34 116 LEU A O 1
ATOM 1143 N N . THR A 1 100 ? -19.210 2.633 48.350 1.00 8.63 117 THR A N 1
ATOM 1144 C CA . THR A 1 100 ? -18.560 1.413 48.836 1.00 9.66 117 THR A CA 1
ATOM 1145 C C . THR A 1 100 ? -17.071 1.358 48.519 1.00 10.12 117 THR A C 1
ATOM 1146 O O . THR A 1 100 ? -16.330 0.745 49.267 1.00 10.86 117 THR A O 1
ATOM 1157 N N . VAL A 1 101 ? -16.614 2.023 47.461 1.00 9.75 118 VAL A N 1
ATOM 1158 C CA . VAL A 1 101 ? -15.188 2.007 47.150 1.00 9.45 118 VAL A CA 1
ATOM 1159 C C . VAL A 1 101 ? -14.372 2.818 48.138 1.00 10.52 118 VAL A C 1
ATOM 1160 O O . VAL A 1 101 ? -13.305 2.399 48.591 1.00 10.76 118 VAL A O 1
ATOM 1173 N N . ILE A 1 102 ? -14.849 4.014 48.425 1.00 8.60 119 ILE A N 1
ATOM 1174 C CA . ILE A 1 102 ? -14.058 4.917 49.237 1.00 8.59 119 ILE A CA 1
ATOM 1175 C C . ILE A 1 102 ? -14.322 4.767 50.747 1.00 8.50 119 ILE A C 1
ATOM 1176 O O . ILE A 1 102 ? -13.467 5.079 51.544 1.00 8.54 119 ILE A O 1
ATOM 1192 N N . ASP A 1 103 ? -15.495 4.292 51.133 1.00 10.54 120 ASP A N 1
ATOM 1193 C CA . ASP A 1 103 ? -15.874 4.327 52.547 1.00 9.37 120 ASP A CA 1
ATOM 1194 C C . ASP A 1 103 ? -14.826 3.712 53.490 1.00 10.28 120 ASP A C 1
ATOM 1195 O O . ASP A 1 103 ? -14.559 4.250 54.571 1.00 9.52 120 ASP A O 1
ATOM 1204 N N . PRO A 1 104 ? -14.236 2.568 53.113 1.00 12.96 121 PRO A N 1
ATOM 1205 C CA . PRO A 1 104 ? -13.232 2.036 54.052 1.00 11.11 121 PRO A CA 1
ATOM 1206 C C . PRO A 1 104 ? -12.067 2.995 54.293 1.00 14.21 121 PRO A C 1
ATOM 1207 O O . PRO A 1 104 ? -11.424 3.007 55.371 1.00 11.32 121 PRO A O 1
ATOM 1218 N N . TRP A 1 105 ? -11.798 3.832 53.296 1.00 11.15 122 TRP A N 1
ATOM 1219 C CA . TRP A 1 105 ? -10.642 4.697 53.397 1.00 10.44 122 TRP A CA 1
ATOM 1220 C C . TRP A 1 105 ? -10.988 5.972 54.114 1.00 10.92 122 TRP A C 1
ATOM 1221 O O . TRP A 1 105 ? -10.165 6.514 54.842 1.00 11.12 122 TRP A O 1
ATOM 1242 N N . LEU A 1 106 ? -12.202 6.444 53.923 1.00 8.59 123 LEU A N 1
ATOM 1243 C CA . LEU A 1 106 ? -12.667 7.574 54.697 1.00 8.52 123 LEU A CA 1
ATOM 1244 C C . LEU A 1 106 ? -12.689 7.146 56.192 1.00 8.53 123 LEU A C 1
ATOM 1245 O O . LEU A 1 106 ? -12.329 7.929 57.086 1.00 8.57 123 LEU A O 1
ATOM 1261 N N . LYS A 1 107 ? -13.101 5.912 56.459 1.00 9.52 124 LYS A N 1
ATOM 1262 C CA . LYS A 1 107 ? -13.106 5.426 57.853 1.00 9.54 124 LYS A CA 1
ATOM 1263 C C . LYS A 1 107 ? -11.669 5.392 58.429 1.00 10.54 124 LYS A C 1
ATOM 1264 O O . LYS A 1 107 ? -11.411 5.891 59.532 1.00 9.87 124 LYS A O 1
ATOM 1283 N N . ARG A 1 108 ? -10.747 4.833 57.656 1.00 12.73 125 ARG A N 1
ATOM 1284 C CA . ARG A 1 108 ? -9.364 4.737 58.048 1.00 14.40 125 ARG A CA 1
ATOM 1285 C C . ARG A 1 108 ? -8.811 6.121 58.367 1.00 14.53 125 ARG A C 1
ATOM 1286 O O . ARG A 1 108 ? -8.088 6.303 59.321 1.00 15.26 125 ARG A O 1
ATOM 1307 N N . ALA A 1 109 ? -9.180 7.114 57.574 1.00 8.99 126 ALA A N 1
ATOM 1308 C CA . ALA A 1 109 ? -8.675 8.474 57.783 1.00 9.07 126 ALA A CA 1
ATOM 1309 C C . ALA A 1 109 ? -9.156 9.006 59.164 1.00 9.04 126 ALA A C 1
ATOM 1310 O O . ALA A 1 109 ? -8.371 9.472 59.998 1.00 9.20 126 ALA A O 1
ATOM 1317 N N . ARG A 1 110 ? -10.451 8.910 59.406 1.00 8.87 127 ARG A N 1
ATOM 1318 C CA . ARG A 1 110 ? -11.016 9.295 60.704 1.00 8.86 127 ARG A CA 1
ATOM 1319 C C . ARG A 1 110 ? -10.320 8.556 61.879 1.00 12.17 127 ARG A C 1
ATOM 1320 O O . ARG A 1 110 ? -10.008 9.151 62.919 1.00 9.12 127 ARG A O 1
ATOM 1341 N N . ASP A 1 111 ? -10.117 7.251 61.696 1.00 10.72 128 ASP A N 1
ATOM 1342 C CA . ASP A 1 111 ? -9.529 6.398 62.717 1.00 9.54 128 ASP A CA 1
ATOM 1343 C C . ASP A 1 111 ? -8.091 6.865 62.952 1.00 12.11 128 ASP A C 1
ATOM 1344 O O . ASP A 1 111 ? -7.565 6.756 64.045 1.00 10.60 128 ASP A O 1
ATOM 1353 N N . ALA A 1 112 ? -7.475 7.420 61.909 1.00 9.40 129 ALA A N 1
ATOM 1354 C CA . ALA A 1 112 ? -6.126 7.950 62.006 1.00 9.63 129 ALA A CA 1
ATOM 1355 C C . ALA A 1 112 ? -6.056 9.362 62.585 1.00 9.71 129 ALA A C 1
ATOM 1356 O O . ALA A 1 112 ? -4.983 9.950 62.681 1.00 9.92 129 ALA A O 1
ATOM 1363 N N . GLY A 1 113 ? -7.198 9.908 62.959 1.00 9.77 130 GLY A N 1
ATOM 1364 C CA . GLY A 1 113 ? -7.223 11.202 63.610 1.00 10.74 130 GLY A CA 1
ATOM 1365 C C . GLY A 1 113 ? -7.500 12.340 62.647 1.00 10.88 130 GLY A C 1
ATOM 1366 O O . GLY A 1 113 ? -7.398 13.490 63.026 1.00 11.25 130 GLY A O 1
ATOM 1370 N N . ILE A 1 114 ? -7.857 12.022 61.408 1.00 9.42 131 ILE A N 1
ATOM 1371 C CA . ILE A 1 114 ? -7.991 13.042 60.367 1.00 9.37 131 ILE A CA 1
ATOM 1372 C C . ILE A 1 114 ? -9.448 13.329 60.077 1.00 9.15 131 ILE A C 1
ATOM 1373 O O . ILE A 1 114 ? -10.182 12.449 59.626 1.00 8.99 131 ILE A O 1
ATOM 1389 N N . PRO A 1 115 ? -9.867 14.582 60.310 1.00 9.68 132 PRO A N 1
ATOM 1390 C CA . PRO A 1 115 ? -11.183 15.068 59.929 1.00 10.02 132 PRO A CA 1
ATOM 1391 C C . PRO A 1 115 ? -11.434 14.850 58.415 1.00 11.43 132 PRO A C 1
ATOM 1392 O O . PRO A 1 115 ? -10.589 15.215 57.570 1.00 10.35 132 PRO A O 1
ATOM 1403 N N . VAL A 1 116 ? -12.597 14.279 58.100 1.00 8.68 133 VAL A N 1
ATOM 1404 C CA . VAL A 1 116 ? -13.000 14.033 56.730 1.00 8.58 133 VAL A CA 1
ATOM 1405 C C . VAL A 1 116 ? -14.253 14.814 56.427 1.00 8.46 133 VAL A C 1
ATOM 1406 O O . VAL A 1 116 ? -15.207 14.772 57.197 1.00 8.39 133 VAL A O 1
ATOM 1419 N N . LEU A 1 117 ? -14.225 15.580 55.337 1.00 8.46 134 LEU A N 1
ATOM 1420 C CA . LEU A 1 117 ? -15.431 16.148 54.752 1.00 8.35 134 LEU A CA 1
ATOM 1421 C C . LEU A 1 117 ? -15.609 15.634 53.332 1.00 8.30 134 LEU A C 1
ATOM 1422 O O . LEU A 1 117 ? -14.670 15.149 52.713 1.00 8.37 134 LEU A O 1
ATOM 1438 N N . THR A 1 118 ? -16.818 15.727 52.806 1.00 8.19 135 THR A N 1
ATOM 1439 C CA . THR A 1 118 ? -17.040 15.280 51.441 1.00 8.17 135 THR A CA 1
ATOM 1440 C C . THR A 1 118 ? -17.851 16.263 50.592 1.00 8.14 135 THR A C 1
ATOM 1441 O O . THR A 1 118 ? -18.488 17.180 51.093 1.00 8.58 135 THR A O 1
ATOM 1452 N N . ILE A 1 119 ? -17.801 16.037 49.290 1.00 8.16 136 ILE A N 1
ATOM 1453 C CA . ILE A 1 119 ? -18.735 16.621 48.331 1.00 8.13 136 ILE A CA 1
ATOM 1454 C C . ILE A 1 119 ? -19.390 15.471 47.565 1.00 8.11 136 ILE A C 1
ATOM 1455 O O . ILE A 1 119 ? -18.706 14.636 46.967 1.00 8.17 136 ILE A O 1
ATOM 1471 N N . ASP A 1 120 ? -20.712 15.430 47.621 1.00 8.04 137 ASP A N 1
ATOM 1472 C CA . ASP A 1 120 ? -21.496 14.382 46.984 1.00 8.04 137 ASP A CA 1
ATOM 1473 C C . ASP A 1 120 ? -21.106 12.985 47.461 1.00 8.04 137 ASP A C 1
ATOM 1474 O O . ASP A 1 120 ? -20.987 12.059 46.662 1.00 8.09 137 ASP A O 1
ATOM 1483 N N . VAL A 1 121 ? -20.876 12.825 48.772 1.00 7.99 138 VAL A N 1
ATOM 1484 C CA . VAL A 1 121 ? -20.655 11.486 49.316 1.00 7.99 138 VAL A CA 1
ATOM 1485 C C . VAL A 1 121 ? -21.325 11.395 50.691 1.00 7.92 138 VAL A C 1
ATOM 1486 O O . VAL A 1 121 ? -20.869 12.034 51.637 1.00 7.92 138 VAL A O 1
ATOM 1499 N N . GLY A 1 122 ? -22.388 10.599 50.801 1.00 8.65 139 GLY A N 1
ATOM 1500 C CA . GLY A 1 122 ? -23.146 10.497 52.034 1.00 8.43 139 GLY A CA 1
ATOM 1501 C C . GLY A 1 122 ? -22.568 9.415 52.922 1.00 9.25 139 GLY A C 1
ATOM 1502 O O . GLY A 1 122 ? -23.145 8.353 53.132 1.00 9.60 139 GLY A O 1
ATOM 1506 N N . SER A 1 123 ? -21.376 9.673 53.407 1.00 9.68 140 SER A N 1
ATOM 1507 C CA . SER A 1 123 ? -20.692 8.730 54.251 1.00 8.13 140 SER A CA 1
ATOM 1508 C C . SER A 1 123 ? -20.954 8.991 55.724 1.00 8.00 140 SER A C 1
ATOM 1509 O O . SER A 1 123 ? -20.973 10.127 56.152 1.00 8.00 140 SER A O 1
ATOM 1517 N N . SER A 1 124 ? -21.129 7.923 56.491 1.00 9.01 141 SER A N 1
ATOM 1518 C CA . SER A 1 124 ? -21.120 7.969 57.943 1.00 10.27 141 SER A CA 1
ATOM 1519 C C . SER A 1 124 ? -19.831 8.508 58.526 1.00 11.43 141 SER A C 1
ATOM 1520 O O . SER A 1 124 ? -19.788 8.932 59.695 1.00 10.53 141 SER A O 1
ATOM 1528 N N . HIS A 1 125 ? -18.768 8.429 57.731 1.00 8.67 142 HIS A N 1
ATOM 1529 C CA . HIS A 1 125 ? -17.422 8.768 58.188 1.00 8.13 142 HIS A CA 1
ATOM 1530 C C . HIS A 1 125 ? -17.084 10.196 57.828 1.00 8.16 142 HIS A C 1
ATOM 1531 O O . HIS A 1 125 ? -16.033 10.729 58.227 1.00 11.03 142 HIS A O 1
ATOM 1546 N N . SER A 1 126 ? -17.977 10.840 57.091 1.00 8.08 143 SER A N 1
ATOM 1547 C CA . SER A 1 126 ? -17.783 12.226 56.790 1.00 8.11 143 SER A CA 1
ATOM 1548 C C . SER A 1 126 ? -18.407 13.067 57.883 1.00 8.12 143 SER A C 1
ATOM 1549 O O . SER A 1 126 ? -19.490 12.733 58.331 1.00 8.71 143 SER A O 1
ATOM 1557 N N . LEU A 1 127 ? -17.744 14.158 58.283 1.00 8.94 144 LEU A N 1
ATOM 1558 C CA . LEU A 1 127 ? -18.294 15.152 59.217 1.00 8.47 144 LEU A CA 1
ATOM 1559 C C . LEU A 1 127 ? -19.269 16.099 58.541 1.00 9.36 144 LEU A C 1
ATOM 1560 O O . LEU A 1 127 ? -20.114 16.723 59.192 1.00 8.43 144 LEU A O 1
ATOM 1576 N N . ASN A 1 128 ? -19.144 16.233 57.228 1.00 8.14 145 ASN A N 1
ATOM 1577 C CA . ASN A 1 128 ? -20.011 17.143 56.537 1.00 8.11 145 ASN A CA 1
ATOM 1578 C C . ASN A 1 128 ? -19.960 16.896 55.031 1.00 8.06 145 ASN A C 1
ATOM 1579 O O . ASN A 1 128 ? -18.883 16.815 54.443 1.00 8.10 145 ASN A O 1
ATOM 1590 N N . ASN A 1 129 ? -21.138 16.729 54.453 1.00 7.98 146 ASN A N 1
ATOM 1591 C CA . ASN A 1 129 ? -21.291 16.419 53.020 1.00 7.95 146 ASN A CA 1
ATOM 1592 C C . ASN A 1 129 ? -21.916 17.651 52.388 1.00 7.96 146 ASN A C 1
ATOM 1593 O O . ASN A 1 129 ? -23.058 18.027 52.734 1.00 7.94 146 ASN A O 1
ATOM 1604 N N . SER A 1 130 ? -21.121 18.337 51.559 1.00 8.01 147 SER A N 1
ATOM 1605 C CA . SER A 1 130 ? -21.610 19.424 50.713 1.00 8.03 147 SER A CA 1
ATOM 1606 C C . SER A 1 130 ? -22.209 18.834 49.439 1.00 8.00 147 SER A C 1
ATOM 1607 O O . SER A 1 130 ? -21.547 18.111 48.709 1.00 8.02 147 SER A O 1
ATOM 1615 N N . THR A 1 131 ? -23.471 19.151 49.181 1.00 8.09 148 THR A N 1
ATOM 1616 C CA . THR A 1 131 ? -24.213 18.462 48.162 1.00 8.24 148 THR A CA 1
ATOM 1617 C C . THR A 1 131 ? -25.442 19.301 47.878 1.00 8.10 148 THR A C 1
ATOM 1618 O O . THR A 1 131 ? -25.867 20.063 48.747 1.00 8.32 148 THR A O 1
ATOM 1629 N N . SER A 1 132 ? -25.984 19.222 46.665 1.00 8.02 149 SER A N 1
ATOM 1630 C CA . SER A 1 132 ? -27.308 19.778 46.427 1.00 8.05 149 SER A CA 1
ATOM 1631 C C . SER A 1 132 ? -28.293 18.972 47.268 1.00 8.03 149 SER A C 1
ATOM 1632 O O . SER A 1 132 ? -27.956 17.887 47.712 1.00 7.99 149 SER A O 1
ATOM 1640 N N . ASP A 1 133 ? -29.501 19.488 47.471 1.00 8.43 150 ASP A N 1
ATOM 1641 C CA . ASP A 1 133 ? -30.583 18.715 48.042 1.00 8.73 150 ASP A CA 1
ATOM 1642 C C . ASP A 1 133 ? -31.130 17.861 46.904 1.00 9.24 150 ASP A C 1
ATOM 1643 O O . ASP A 1 133 ? -32.008 18.299 46.150 1.00 9.30 150 ASP A O 1
ATOM 1652 N N . ASN A 1 134 ? -30.592 16.658 46.790 1.00 8.09 151 ASN A N 1
ATOM 1653 C CA . ASN A 1 134 ? -30.913 15.779 45.679 1.00 8.16 151 ASN A CA 1
ATOM 1654 C C . ASN A 1 134 ? -32.301 15.160 45.711 1.00 8.24 151 ASN A C 1
ATOM 1655 O O . ASN A 1 134 ? -32.802 14.713 44.701 1.00 8.33 151 ASN A O 1
ATOM 1666 N N . TRP A 1 135 ? -32.957 15.207 46.854 1.00 8.22 152 TRP A N 1
ATOM 1667 C CA . TRP A 1 135 ? -34.352 14.825 46.882 1.00 8.32 152 TRP A CA 1
ATOM 1668 C C . TRP A 1 135 ? -35.181 15.836 46.087 1.00 8.42 152 TRP A C 1
ATOM 1669 O O . TRP A 1 135 ? -36.023 15.455 45.254 1.00 8.54 152 TRP A O 1
ATOM 1690 N N . GLY A 1 136 ? -34.896 17.114 46.320 1.00 8.39 153 GLY A N 1
ATOM 1691 C CA . GLY A 1 136 ? -35.531 18.220 45.594 1.00 8.48 153 GLY A CA 1
ATOM 1692 C C . GLY A 1 136 ? -35.218 18.116 44.111 1.00 8.53 153 GLY A C 1
ATOM 1693 O O . GLY A 1 136 ? -36.128 18.138 43.296 1.00 8.67 153 GLY A O 1
ATOM 1697 N N . ILE A 1 137 ? -33.931 17.994 43.769 1.00 8.45 154 ILE A N 1
ATOM 1698 C CA . ILE A 1 137 ? -33.522 17.849 42.381 1.00 8.52 154 ILE A CA 1
ATOM 1699 C C . ILE A 1 137 ? -34.261 16.706 41.688 1.00 8.64 154 ILE A C 1
ATOM 1700 O O . ILE A 1 137 ? -34.846 16.870 40.609 1.00 8.77 154 ILE A O 1
ATOM 1716 N N . GLY A 1 138 ? -34.217 15.532 42.301 1.00 8.60 155 GLY A N 1
ATOM 1717 C CA . GLY A 1 138 ? -34.707 14.353 41.629 1.00 8.72 155 GLY A CA 1
ATOM 1718 C C . GLY A 1 138 ? -36.197 14.421 41.473 1.00 8.86 155 GLY A C 1
ATOM 1719 O O . GLY A 1 138 ? -36.718 14.044 40.425 1.00 9.02 155 GLY A O 1
ATOM 1723 N N . LYS A 1 139 ? -36.896 14.927 42.487 1.00 9.44 156 LYS A N 1
ATOM 1724 C CA . LYS A 1 139 ? -38.353 15.057 42.387 1.00 12.54 156 LYS A CA 1
ATOM 1725 C C . LYS A 1 139 ? -38.776 16.123 41.339 1.00 10.83 156 LYS A C 1
ATOM 1726 O O . LYS A 1 139 ? -39.731 15.946 40.558 1.00 10.79 156 LYS A O 1
ATOM 1745 N N . ASP A 1 140 ? -38.090 17.254 41.354 1.00 9.55 157 ASP A N 1
ATOM 1746 C CA . ASP A 1 140 ? -38.396 18.301 40.428 1.00 9.42 157 ASP A CA 1
ATOM 1747 C C . ASP A 1 140 ? -38.171 17.836 38.991 1.00 10.66 157 ASP A C 1
ATOM 1748 O O . ASP A 1 140 ? -38.973 18.134 38.118 1.00 9.71 157 ASP A O 1
ATOM 1757 N N . LEU A 1 141 ? -37.055 17.160 38.734 1.00 9.16 158 LEU A N 1
ATOM 1758 C CA . LEU A 1 141 ? -36.778 16.675 37.392 1.00 9.29 158 LEU A CA 1
ATOM 1759 C C . LEU A 1 141 ? -37.880 15.670 36.976 1.00 9.48 158 LEU A C 1
ATOM 1760 O O . LEU A 1 141 ? -38.493 15.781 35.901 1.00 9.68 158 LEU A O 1
ATOM 1776 N N . ALA A 1 142 ? -38.211 14.756 37.874 1.00 9.44 159 ALA A N 1
ATOM 1777 C CA . ALA A 1 142 ? -39.172 13.723 37.553 1.00 9.63 159 ALA A CA 1
ATOM 1778 C C . ALA A 1 142 ? -40.550 14.327 37.262 1.00 9.82 159 ALA A C 1
ATOM 1779 O O . ALA A 1 142 ? -41.234 13.918 36.333 1.00 10.05 159 ALA A O 1
ATOM 1786 N N . LEU A 1 143 ? -40.963 15.307 38.061 1.00 10.78 160 LEU A N 1
ATOM 1787 C CA . LEU A 1 143 ? -42.272 15.917 37.863 1.00 11.80 160 LEU A CA 1
ATOM 1788 C C . LEU A 1 143 ? -42.306 16.659 36.524 1.00 11.59 160 LEU A C 1
ATOM 1789 O O . LEU A 1 143 ? -43.318 16.663 35.823 1.00 11.62 160 LEU A O 1
ATOM 1805 N N . GLN A 1 144 ? -41.189 17.284 36.179 1.00 12.92 161 GLN A N 1
ATOM 1806 C CA . GLN A 1 144 ? -41.088 17.965 34.901 1.00 14.19 161 GLN A CA 1
ATOM 1807 C C . GLN A 1 144 ? -41.248 16.937 33.785 1.00 11.93 161 GLN A C 1
ATOM 1808 O O . GLN A 1 144 ? -41.993 17.144 32.829 1.00 13.40 161 GLN A O 1
ATOM 1822 N N . LEU A 1 145 ? -40.536 15.828 33.921 1.00 12.23 162 LEU A N 1
ATOM 1823 C CA . LEU A 1 145 ? -40.561 14.769 32.931 1.00 10.96 162 LEU A CA 1
ATOM 1824 C C . LEU A 1 145 ? -42.003 14.293 32.734 1.00 11.22 162 LEU A C 1
ATOM 1825 O O . LEU A 1 145 ? -42.508 14.262 31.611 1.00 12.87 162 LEU A O 1
ATOM 1841 N N . VAL A 1 146 ? -42.674 13.949 33.834 1.00 20.11 163 VAL A N 1
ATOM 1842 C CA . VAL A 1 146 ? -44.037 13.414 33.800 1.00 17.99 163 VAL A CA 1
ATOM 1843 C C . VAL A 1 146 ? -45.015 14.416 33.162 1.00 20.72 163 VAL A C 1
ATOM 1844 O O . VAL A 1 146 ? -45.735 14.093 32.187 1.00 19.68 163 VAL A O 1
ATOM 1857 N N . SER A 1 147 ? -45.045 15.627 33.699 1.00 12.96 164 SER A N 1
ATOM 1858 C CA . SER A 1 147 ? -45.839 16.698 33.079 1.00 15.99 164 SER A CA 1
ATOM 1859 C C . SER A 1 147 ? -45.553 16.777 31.560 1.00 17.48 164 SER A C 1
ATOM 1860 O O . SER A 1 147 ? -46.469 16.721 30.745 1.00 17.79 164 SER A O 1
ATOM 1868 N N . ASP A 1 148 ? -44.280 16.810 31.186 1.00 16.25 165 ASP A N 1
ATOM 1869 C CA . ASP A 1 148 ? -43.884 16.955 29.793 1.00 15.63 165 ASP A CA 1
ATOM 1870 C C . ASP A 1 148 ? -44.436 15.867 28.870 1.00 17.86 165 ASP A C 1
ATOM 1871 O O . ASP A 1 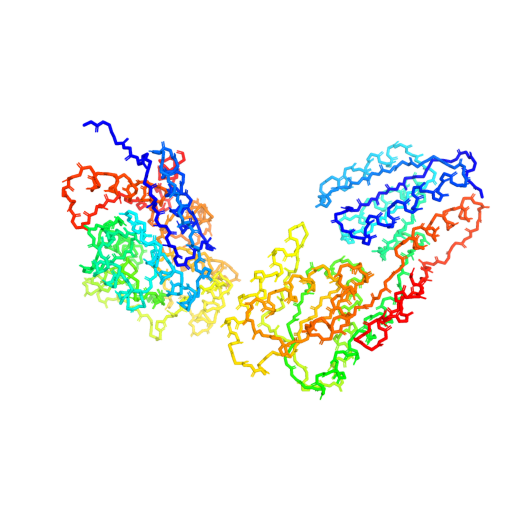148 ? -44.698 16.120 27.672 1.00 18.00 165 ASP A O 1
ATOM 1880 N N . ILE A 1 149 ? -44.531 14.643 29.377 1.00 17.62 166 ILE A N 1
ATOM 1881 C CA . ILE A 1 149 ? -44.964 13.532 28.534 1.00 17.46 166 ILE A CA 1
ATOM 1882 C C . ILE A 1 149 ? -46.435 13.189 28.743 1.00 19.22 166 ILE A C 1
ATOM 1883 O O . ILE A 1 149 ? -46.901 12.160 28.280 1.00 18.27 166 ILE A O 1
ATOM 1899 N N . GLY A 1 150 ? -47.173 14.076 29.389 1.00 25.19 167 GLY A N 1
ATOM 1900 C CA . GLY A 1 150 ? -48.594 13.884 29.536 1.00 25.36 167 GLY A CA 1
ATOM 1901 C C . GLY A 1 150 ? -48.968 12.794 30.521 1.00 27.92 167 GLY A C 1
ATOM 1902 O O . GLY A 1 150 ? -50.116 12.333 30.523 1.00 28.46 167 GLY A O 1
ATOM 1906 N N . GLY A 1 151 ? -48.031 12.384 31.376 1.00 16.85 168 GLY A N 1
ATOM 1907 C CA . GLY A 1 151 ? -48.371 11.457 32.417 1.00 16.55 168 GLY A CA 1
ATOM 1908 C C . GLY A 1 151 ? -48.437 10.039 31.892 1.00 16.88 168 GLY A C 1
ATOM 1909 O O . GLY A 1 151 ? -48.963 9.143 32.572 1.00 16.88 168 GLY A O 1
ATOM 1913 N N . GLU A 1 152 ? -47.838 9.812 30.724 1.00 27.21 169 GLU A N 1
ATOM 1914 C CA . GLU A 1 152 ? -47.972 8.536 30.035 1.00 29.24 169 GLU A CA 1
ATOM 1915 C C . GLU A 1 152 ? -46.831 8.321 29.037 1.00 28.41 169 GLU A C 1
ATOM 1916 O O . GLU A 1 152 ? -46.449 9.231 28.320 1.00 29.57 169 GLU A O 1
ATOM 1928 N N . GLY A 1 153 ? -46.276 7.115 29.016 1.00 26.52 170 GLY A N 1
ATOM 1929 C CA . GLY A 1 153 ? -45.252 6.760 28.053 1.00 27.23 170 GLY A CA 1
ATOM 1930 C C . GLY A 1 153 ? -44.014 6.086 28.626 1.00 25.60 170 GLY A C 1
ATOM 1931 O O . GLY A 1 153 ? -43.845 5.952 29.840 1.00 25.34 170 GLY A O 1
ATOM 1935 N N . ASN A 1 154 ? -43.122 5.697 27.721 1.00 17.34 171 ASN A N 1
ATOM 1936 C CA . ASN A 1 154 ? -41.964 4.897 28.057 1.00 18.61 171 ASN A CA 1
ATOM 1937 C C . ASN A 1 154 ? -40.716 5.762 28.161 1.00 19.12 171 ASN A C 1
ATOM 1938 O O . ASN A 1 154 ? -40.503 6.693 27.359 1.00 16.41 171 ASN A O 1
ATOM 1949 N N . VAL A 1 155 ? -39.924 5.473 29.186 1.00 20.16 172 VAL A N 1
ATOM 1950 C CA . VAL A 1 155 ? -38.744 6.255 29.534 1.00 17.30 172 VAL A CA 1
ATOM 1951 C C . VAL A 1 155 ? -37.515 5.373 29.545 1.00 17.31 172 VAL A C 1
ATOM 1952 O O . VAL A 1 155 ? -37.484 4.336 30.219 1.00 16.60 172 VAL A O 1
ATOM 1965 N N . VAL A 1 156 ? -36.506 5.775 28.782 1.00 14.38 173 VAL A N 1
ATOM 1966 C CA . VAL A 1 156 ? -35.233 5.111 28.807 1.00 16.34 173 VAL A CA 1
ATOM 1967 C C . VAL A 1 156 ? -34.439 5.778 29.923 1.00 16.36 173 VAL A C 1
ATOM 1968 O O . VAL A 1 156 ? -34.395 7.023 30.047 1.00 13.06 173 VAL A O 1
ATOM 1981 N N . VAL A 1 157 ? -33.819 4.961 30.750 1.00 12.95 174 VAL A N 1
ATOM 1982 C CA . VAL A 1 157 ? -33.189 5.473 31.954 1.00 12.23 174 VAL A CA 1
ATOM 1983 C C . VAL A 1 157 ? -31.733 5.052 31.929 1.00 12.02 174 VAL A C 1
ATOM 1984 O O . VAL A 1 157 ? -31.456 3.868 31.691 1.00 12.30 174 VAL A O 1
ATOM 1997 N N . PHE A 1 158 ? -30.818 5.999 32.140 1.00 11.60 175 PHE A N 1
ATOM 1998 C CA . PHE A 1 158 ? -29.393 5.709 32.367 1.00 11.33 175 PHE A CA 1
ATOM 1999 C C . PHE A 1 158 ? -29.186 5.711 33.881 1.00 10.78 175 PHE A C 1
ATOM 2000 O O . PHE A 1 158 ? -29.406 6.743 34.538 1.00 10.39 175 PHE A O 1
ATOM 2017 N N . ASN A 1 159 ? -28.759 4.576 34.433 1.00 12.83 176 ASN A N 1
ATOM 2018 C CA . ASN A 1 159 ? -28.630 4.441 35.879 1.00 11.63 176 ASN A CA 1
ATOM 2019 C C . ASN A 1 159 ? -27.364 3.660 36.179 1.00 12.60 176 ASN A C 1
ATOM 2020 O O . ASN A 1 159 ? -27.417 2.568 36.742 1.00 13.21 176 ASN A O 1
ATOM 2031 N N . GLY A 1 160 ? -26.217 4.212 35.759 1.00 10.37 177 GLY A N 1
ATOM 2032 C CA . GLY A 1 160 ? -24.941 3.520 35.867 1.00 10.15 177 GLY A CA 1
ATOM 2033 C C . GLY A 1 160 ? -24.084 3.983 37.037 1.00 9.67 177 GLY A C 1
ATOM 2034 O O . GLY A 1 160 ? -22.961 3.527 37.224 1.00 9.69 177 GLY A O 1
ATOM 2038 N N . PHE A 1 161 ? -24.594 4.922 37.817 1.00 9.98 178 PHE A N 1
ATOM 2039 C CA . PHE A 1 161 ? -23.834 5.424 38.959 1.00 10.51 178 PHE A CA 1
ATOM 2040 C C . PHE A 1 161 ? -24.657 5.404 40.247 1.00 10.85 178 PHE A C 1
ATOM 2041 O O . PHE A 1 161 ? -24.572 6.329 41.082 1.00 9.39 178 PHE A O 1
ATOM 2058 N N . TYR A 1 162 ? -25.423 4.328 40.400 1.00 13.15 179 TYR A N 1
ATOM 2059 C CA . TYR A 1 162 ? -26.307 4.156 41.539 1.00 14.81 179 TYR A CA 1
ATOM 2060 C C . TYR A 1 162 ? -25.522 4.052 42.856 1.00 14.94 179 TYR A C 1
ATOM 2061 O O . TYR A 1 162 ? -26.080 4.292 43.929 1.00 13.92 179 TYR A O 1
ATOM 2079 N N . GLY A 1 163 ? -24.237 3.730 42.767 1.00 10.83 180 GLY A N 1
ATOM 2080 C CA . GLY A 1 163 ? -23.379 3.642 43.945 1.00 9.18 180 GLY A CA 1
ATOM 2081 C C . GLY A 1 163 ? -22.884 5.008 44.428 1.00 9.20 180 GLY A C 1
ATOM 2082 O O . GLY A 1 163 ? -22.136 5.109 45.412 1.00 11.07 180 GLY A O 1
ATOM 2086 N N . VAL A 1 164 ? -23.291 6.061 43.743 1.00 7.87 181 VAL A N 1
ATOM 2087 C CA . VAL A 1 164 ? -22.814 7.418 44.040 1.00 7.58 181 VAL A CA 1
ATOM 2088 C C . VAL A 1 164 ? -23.965 8.158 44.650 1.00 7.40 181 VAL A C 1
ATOM 2089 O O . VAL A 1 164 ? -25.026 8.251 44.042 1.00 7.50 181 VAL A O 1
ATOM 2102 N N . THR A 1 165 ? -23.776 8.656 45.870 1.00 7.19 182 THR A N 1
ATOM 2103 C CA . THR A 1 165 ? -24.908 9.208 46.622 1.00 7.06 182 THR A CA 1
ATOM 2104 C C . THR A 1 165 ? -25.886 10.098 45.860 1.00 7.08 182 THR A C 1
ATOM 2105 O O . THR A 1 165 ? -27.063 9.806 45.877 1.00 7.18 182 THR A O 1
ATOM 2116 N N . PRO A 1 166 ? -25.434 11.198 45.224 1.00 7.03 183 PRO A N 1
ATOM 2117 C CA . PRO A 1 166 ? -26.439 12.070 44.590 1.00 7.10 183 PRO A CA 1
ATOM 2118 C C . PRO A 1 166 ? -27.193 11.425 43.428 1.00 7.38 183 PRO A C 1
ATOM 2119 O O . PRO A 1 166 ? -28.378 11.692 43.245 1.00 7.51 183 PRO A O 1
ATOM 2130 N N . CYS A 1 167 ? -26.532 10.553 42.680 1.00 7.94 184 CYS A N 1
ATOM 2131 C CA . CYS A 1 167 ? -27.216 9.824 41.614 1.00 8.26 184 CYS A CA 1
ATOM 2132 C C . CYS A 1 167 ? -28.239 8.805 42.137 1.00 8.38 184 CYS A C 1
ATOM 2133 O O . CYS A 1 167 ? -29.316 8.636 41.538 1.00 8.64 184 CYS A O 1
ATOM 2141 N N . ALA A 1 168 ? -27.894 8.101 43.220 1.00 7.84 185 ALA A N 1
ATOM 2142 C CA . ALA A 1 168 ? -28.833 7.165 43.824 1.00 7.97 185 ALA A CA 1
ATOM 2143 C C . ALA A 1 168 ? -30.082 7.926 44.226 1.00 7.93 185 ALA A C 1
ATOM 2144 O O . ALA A 1 168 ? -31.206 7.494 44.001 1.00 8.18 185 ALA A O 1
ATOM 2151 N N . ILE A 1 169 ? -29.889 9.075 44.852 1.00 7.66 186 ILE A N 1
ATOM 2152 C CA . ILE A 1 169 ? -31.059 9.826 45.325 1.00 7.66 186 ILE A CA 1
ATOM 2153 C C . ILE A 1 169 ? -31.899 10.284 44.133 1.00 7.92 186 ILE A C 1
ATOM 2154 O O . ILE A 1 169 ? -33.141 10.235 44.171 1.00 8.12 186 ILE A O 1
ATOM 2170 N N . ARG A 1 170 ? -31.239 10.756 43.079 1.00 7.97 187 ARG A N 1
ATOM 2171 C CA . ARG A 1 170 ? -31.975 11.250 41.927 1.00 8.27 187 ARG A CA 1
ATOM 2172 C C . ARG A 1 170 ? -32.780 10.110 41.311 1.00 8.64 187 ARG A C 1
ATOM 2173 O O . ARG A 1 170 ? -33.942 10.290 40.961 1.00 8.92 187 ARG A O 1
ATOM 2194 N N . TYR A 1 171 ? -32.177 8.922 41.216 1.00 8.90 188 TYR A N 1
ATOM 2195 C CA . TYR A 1 171 ? -32.878 7.790 40.640 1.00 9.08 188 TYR A CA 1
ATOM 2196 C C . TYR A 1 171 ? -34.056 7.394 41.525 1.00 9.15 188 TYR A C 1
ATOM 2197 O O . TYR A 1 171 ? -35.189 7.234 41.031 1.00 9.52 188 TYR A O 1
ATOM 2215 N N . ASP A 1 172 ? -33.812 7.267 42.826 1.00 8.85 189 ASP A N 1
ATOM 2216 C CA . ASP A 1 172 ? -34.879 6.935 43.766 1.00 8.92 189 ASP A CA 1
ATOM 2217 C C . ASP A 1 172 ? -36.077 7.874 43.642 1.00 9.47 189 ASP A C 1
ATOM 2218 O O . ASP A 1 172 ? -37.245 7.474 43.727 1.00 9.36 189 ASP A O 1
ATOM 2227 N N . GLN A 1 173 ? -35.795 9.149 43.413 1.00 9.12 190 GLN A N 1
ATOM 2228 C CA . GLN A 1 173 ? -36.876 10.110 43.307 1.00 9.29 190 GLN A CA 1
ATOM 2229 C C . GLN A 1 173 ? -37.659 9.944 42.011 1.00 10.79 190 GLN A C 1
ATOM 2230 O O . GLN A 1 173 ? -38.872 10.143 41.995 1.00 10.96 190 GLN A O 1
ATOM 2244 N N . LEU A 1 174 ? -36.972 9.589 40.930 1.00 9.66 191 LEU A N 1
ATOM 2245 C CA . LEU A 1 174 ? -37.644 9.303 39.680 1.00 10.19 191 LEU A CA 1
ATOM 2246 C C . LEU A 1 174 ? -38.572 8.128 39.918 1.00 10.50 191 LEU A C 1
ATOM 2247 O O . LEU A 1 174 ? -39.758 8.146 39.570 1.00 10.93 191 LEU A O 1
ATOM 2263 N N . VAL A 1 175 ? -38.025 7.084 40.525 1.00 10.33 192 VAL A N 1
ATOM 2264 C CA . VAL A 1 175 ? -38.821 5.891 40.733 1.00 10.68 192 VAL A CA 1
ATOM 2265 C C . VAL A 1 175 ? -40.052 6.310 41.537 1.00 13.09 192 VAL A C 1
ATOM 2266 O O . VAL A 1 175 ? -41.194 5.927 41.245 1.00 11.68 192 VAL A O 1
ATOM 2279 N N . ASN A 1 176 ? -39.825 7.130 42.540 1.00 19.31 193 ASN A N 1
ATOM 2280 C CA . ASN A 1 176 ? -40.893 7.411 43.459 1.00 17.92 193 ASN A CA 1
ATOM 2281 C C . ASN A 1 176 ? -41.937 8.347 42.925 1.00 21.14 193 ASN A C 1
ATOM 2282 O O . ASN A 1 176 ? -43.088 8.310 43.359 1.00 21.61 193 ASN A O 1
ATOM 2293 N N . VAL A 1 177 ? -41.520 9.243 42.041 1.00 10.69 194 VAL A N 1
ATOM 2294 C CA . VAL A 1 177 ? -42.469 10.117 41.415 1.00 11.08 194 VAL A CA 1
ATOM 2295 C C . VAL A 1 177 ? -43.345 9.287 40.466 1.00 11.70 194 VAL A C 1
ATOM 2296 O O . VAL A 1 177 ? -44.560 9.351 40.563 1.00 12.10 194 VAL A O 1
ATOM 2309 N N . ILE A 1 178 ? -42.749 8.474 39.599 1.00 12.06 195 ILE A N 1
ATOM 2310 C CA . ILE A 1 178 ? -43.563 7.778 38.589 1.00 16.42 195 ILE A CA 1
ATOM 2311 C C . ILE A 1 178 ? -44.409 6.641 39.178 1.00 17.13 195 ILE A C 1
ATOM 2312 O O . ILE A 1 178 ? -45.400 6.204 38.581 1.00 16.41 195 ILE A O 1
ATOM 2328 N N . LYS A 1 179 ? -44.019 6.133 40.338 1.00 13.43 196 LYS A N 1
ATOM 2329 C CA . LYS A 1 179 ? -44.910 5.246 41.065 1.00 13.22 196 LYS A CA 1
ATOM 2330 C C . LYS A 1 179 ? -46.382 5.755 41.130 1.00 16.34 196 LYS A C 1
ATOM 2331 O O . LYS A 1 179 ? -47.325 4.958 41.107 1.00 15.52 196 LYS A O 1
ATOM 2350 N N . TYR A 1 180 ? -46.570 7.072 41.205 1.00 13.04 197 TYR A N 1
ATOM 2351 C CA . TYR A 1 180 ? -47.894 7.681 41.331 1.00 13.35 197 TYR A CA 1
ATOM 2352 C C . TYR A 1 180 ? -48.460 8.228 40.005 1.00 14.54 197 TYR A C 1
ATOM 2353 O O . TYR A 1 180 ? -49.445 8.980 40.012 1.00 14.97 197 TYR A O 1
ATOM 2371 N N . PHE A 1 181 ? -47.807 7.852 38.908 1.00 16.09 198 PHE A N 1
ATOM 2372 C CA . PHE A 1 181 ? -48.229 8.088 37.533 1.00 16.23 198 PHE A CA 1
ATOM 2373 C C . PHE A 1 181 ? -47.908 6.806 36.744 1.00 16.49 198 PHE A C 1
ATOM 2374 O O . PHE A 1 181 ? -46.961 6.752 35.970 1.00 16.12 198 PHE A O 1
ATOM 2391 N N . PRO A 1 182 ? -48.685 5.753 36.988 1.00 22.41 199 PRO A N 1
ATOM 2392 C CA . PRO A 1 182 ? -48.339 4.383 36.586 1.00 24.41 199 PRO A CA 1
ATOM 2393 C C . PRO A 1 182 ? -48.464 4.084 35.080 1.00 22.59 199 PRO A C 1
ATOM 2394 O O . PRO A 1 182 ? -48.132 2.970 34.684 1.00 23.72 199 PRO A O 1
ATOM 2405 N N . LYS A 1 183 ? -48.898 5.046 34.265 1.00 22.19 200 LYS A N 1
ATOM 2406 C CA . LYS A 1 183 ? -48.807 4.907 32.810 1.00 22.63 200 LYS A CA 1
ATOM 2407 C C . LYS A 1 183 ? -47.419 5.305 32.309 1.00 22.17 200 LYS A C 1
ATOM 2408 O O . LYS A 1 183 ? -47.123 5.202 31.120 1.00 22.75 200 LYS A O 1
ATOM 2427 N N . VAL A 1 184 ? -46.586 5.797 33.225 1.00 21.41 201 VAL A N 1
ATOM 2428 C CA . VAL A 1 184 ? -45.176 6.064 32.959 1.00 20.11 201 VAL A CA 1
ATOM 2429 C C . VAL A 1 184 ? -44.336 4.853 33.347 1.00 19.07 201 VAL A C 1
ATOM 2430 O O . VAL A 1 184 ? -44.402 4.359 34.483 1.00 20.30 201 VAL A O 1
ATOM 2443 N N . LYS A 1 185 ? -43.547 4.367 32.406 1.00 16.45 202 LYS A N 1
ATOM 2444 C CA . LYS A 1 185 ? -42.792 3.137 32.622 1.00 17.18 202 LYS A CA 1
ATOM 2445 C C . LYS A 1 185 ? -41.362 3.344 32.225 1.00 17.47 202 LYS A C 1
ATOM 2446 O O . LYS A 1 185 ? -41.062 3.992 31.206 1.00 16.18 202 LYS A O 1
ATOM 2465 N N . ILE A 1 186 ? -40.487 2.737 32.997 1.00 16.20 203 ILE A N 1
ATOM 2466 C CA . ILE A 1 186 ? -39.083 2.696 32.678 1.00 15.97 203 ILE A CA 1
ATOM 2467 C C . ILE A 1 186 ? -38.859 1.453 31.828 1.00 18.54 203 ILE A C 1
ATOM 2468 O O . ILE A 1 186 ? -39.243 0.323 32.197 1.00 20.70 203 ILE A O 1
ATOM 2484 N N . ILE A 1 187 ? -38.260 1.675 30.669 1.00 17.05 204 ILE A N 1
ATOM 2485 C CA . ILE A 1 187 ? -38.007 0.603 29.731 1.00 18.24 204 ILE A CA 1
ATOM 2486 C C . ILE A 1 187 ? -36.968 -0.351 30.278 1.00 20.11 204 ILE A C 1
ATOM 2487 O O . ILE A 1 187 ? -35.953 0.060 30.829 1.00 18.98 204 ILE A O 1
ATOM 2503 N N . GLN A 1 188 ? -37.216 -1.633 30.088 1.00 20.21 205 GLN A N 1
ATOM 2504 C CA . GLN A 1 188 ? -36.391 -2.648 30.731 1.00 25.25 205 GLN A CA 1
ATOM 2505 C C . GLN A 1 188 ? -35.264 -3.140 29.841 1.00 26.74 205 GLN A C 1
ATOM 2506 O O . GLN A 1 188 ? -35.430 -3.326 28.617 1.00 27.22 205 GLN A O 1
ATOM 2520 N N . PRO A 1 189 ? -34.186 -3.518 30.519 1.00 29.68 206 PRO A N 1
ATOM 2521 C CA . PRO A 1 189 ? -32.782 -3.191 30.695 1.00 26.99 206 PRO A CA 1
ATOM 2522 C C . PRO A 1 189 ? -32.657 -1.667 30.816 1.00 24.54 206 PRO A C 1
ATOM 2523 O O . PRO A 1 189 ? -32.781 -0.986 29.824 1.00 20.94 206 PRO A O 1
ATOM 2534 N N . GLU A 1 190 ? -32.499 -1.153 32.035 1.00 23.43 207 GLU A N 1
ATOM 2535 C CA . GLU A 1 190 ? -32.038 0.216 32.226 1.00 21.28 207 GLU A CA 1
ATOM 2536 C C . GLU A 1 190 ? -30.676 0.235 31.568 1.00 20.83 207 GLU A C 1
ATOM 2537 O O . GLU A 1 190 ? -30.023 -0.804 31.477 1.00 22.44 207 GLU A O 1
ATOM 2549 N N . LEU A 1 191 ? -30.237 1.398 31.100 1.00 16.44 208 LEU A N 1
ATOM 2550 C CA . LEU A 1 191 ? -28.919 1.494 30.505 1.00 16.63 208 LEU A CA 1
ATOM 2551 C C . LEU A 1 191 ? -27.898 1.876 31.556 1.00 16.98 208 LEU A C 1
ATOM 2552 O O . LEU A 1 191 ? -28.228 2.483 32.569 1.00 15.54 208 LEU A O 1
ATOM 2568 N N . ARG A 1 192 ? -26.643 1.542 31.305 1.00 16.79 209 ARG A N 1
ATOM 2569 C CA . ARG A 1 192 ? -25.591 1.938 32.204 1.00 16.46 209 ARG A CA 1
ATOM 2570 C C . ARG A 1 192 ? -24.674 2.930 31.509 1.00 17.90 209 ARG A C 1
ATOM 2571 O O . ARG A 1 192 ? -23.948 2.573 30.578 1.00 17.21 209 ARG A O 1
ATOM 2592 N N . ASP A 1 193 ? -24.766 4.197 31.936 1.00 15.09 210 ASP A N 1
ATOM 2593 C CA . ASP A 1 193 ? -23.893 5.231 31.417 1.00 14.75 210 ASP A CA 1
ATOM 2594 C C . ASP A 1 193 ? -22.524 4.963 31.950 1.00 15.21 210 ASP A C 1
ATOM 2595 O O . ASP A 1 193 ? -22.364 4.221 32.943 1.00 15.65 210 ASP A O 1
ATOM 2604 N N . VAL A 1 194 ? -21.525 5.546 31.299 1.00 15.26 211 VAL A N 1
ATOM 2605 C CA . VAL A 1 194 ? -20.141 5.295 31.707 1.00 15.85 211 VAL A CA 1
ATOM 2606 C C . VAL A 1 194 ? -19.310 6.555 31.819 1.00 15.44 211 VAL A C 1
ATOM 2607 O O . VAL A 1 194 ? -19.652 7.597 31.272 1.00 14.85 211 VAL A O 1
ATOM 2620 N N . ILE A 1 195 ? -18.185 6.427 32.510 1.00 15.95 212 ILE A N 1
ATOM 2621 C CA . ILE A 1 195 ? -17.133 7.443 32.472 1.00 15.90 212 ILE A CA 1
ATOM 2622 C C . ILE A 1 195 ? -15.816 6.697 32.425 1.00 17.95 212 ILE A C 1
ATOM 2623 O O . ILE A 1 195 ? -15.648 5.736 33.134 1.00 17.61 212 ILE A O 1
ATOM 2639 N N . PRO A 1 196 ? -14.886 7.129 31.570 1.00 23.22 213 PRO A N 1
ATOM 2640 C CA . PRO A 1 196 ? -15.019 8.236 30.606 1.00 21.21 213 PRO A CA 1
ATOM 2641 C C . PRO A 1 196 ? -15.659 7.775 29.275 1.00 19.81 213 PRO A C 1
ATOM 2642 O O . PRO A 1 196 ? -16.377 6.783 29.302 1.00 18.98 213 PRO A O 1
ATOM 2653 N N . ASN A 1 197 ? -15.462 8.499 28.165 1.00 23.67 214 ASN A N 1
ATOM 2654 C CA . ASN A 1 197 ? -16.131 8.159 26.900 1.00 26.89 214 ASN A CA 1
ATOM 2655 C C . ASN A 1 197 ? -17.642 8.303 27.029 1.00 25.61 214 ASN A C 1
ATOM 2656 O O . ASN A 1 197 ? -18.417 7.645 26.321 1.00 26.16 214 ASN A O 1
ATOM 2667 N N . THR A 1 198 ? -18.073 9.149 27.954 1.00 16.60 215 THR A N 1
ATOM 2668 C CA . THR A 1 198 ? -19.478 9.181 28.314 1.00 16.01 215 THR A CA 1
ATOM 2669 C C . THR A 1 198 ? -20.376 9.518 27.098 1.00 16.34 215 THR A C 1
ATOM 2670 O O . THR A 1 198 ? -21.368 8.809 26.825 1.00 16.49 215 THR A O 1
ATOM 2681 N N . VAL A 1 199 ? -20.029 10.602 26.382 1.00 16.52 216 VAL A N 1
ATOM 2682 C CA . VAL A 1 199 ? -20.858 11.086 25.273 1.00 17.66 216 VAL A CA 1
ATOM 2683 C C . VAL A 1 199 ? -20.986 10.043 24.131 1.00 18.26 216 VAL A C 1
ATOM 2684 O O . VAL A 1 199 ? -22.101 9.670 23.742 1.00 17.87 216 VAL A O 1
ATOM 2697 N N . GLN A 1 200 ? -19.843 9.554 23.645 1.00 23.81 217 GLN A N 1
ATOM 2698 C CA . GLN A 1 200 ? -19.814 8.610 22.535 1.00 27.02 217 GLN A CA 1
ATOM 2699 C C . GLN A 1 200 ? -20.582 7.343 22.879 1.00 24.87 217 GLN A C 1
ATOM 2700 O O . GLN A 1 200 ? -21.323 6.810 22.059 1.00 23.83 217 GLN A O 1
ATOM 2714 N N . ASP A 1 201 ? -20.426 6.896 24.119 1.00 23.93 218 ASP A N 1
ATOM 2715 C CA . ASP A 1 201 ? -21.102 5.707 24.619 1.00 20.84 218 ASP A CA 1
ATOM 2716 C C . ASP A 1 201 ? -22.610 5.900 24.749 1.00 21.36 218 ASP A C 1
ATOM 2717 O O . ASP A 1 201 ? -23.388 4.996 24.421 1.00 20.14 218 ASP A O 1
ATOM 2726 N N . ALA A 1 202 ? -23.019 7.060 25.273 1.00 17.64 219 ALA A N 1
ATOM 2727 C CA . ALA A 1 202 ? -24.429 7.335 25.474 1.00 17.21 219 ALA A CA 1
ATOM 2728 C C . ALA A 1 202 ? -25.113 7.457 24.092 1.00 17.88 219 ALA A C 1
ATOM 2729 O O . ALA A 1 202 ? -26.203 6.910 23.850 1.00 18.10 219 ALA A O 1
ATOM 2736 N N . PHE A 1 203 ? -24.439 8.142 23.182 1.00 18.28 220 PHE A N 1
ATOM 2737 C CA . PHE A 1 203 ? -24.880 8.215 21.791 1.00 19.07 220 PHE A CA 1
ATOM 2738 C C . PHE A 1 203 ? -25.151 6.812 21.174 1.00 19.93 220 PHE A C 1
ATOM 2739 O O . PHE A 1 203 ? -26.199 6.562 20.562 1.00 20.30 220 PHE A O 1
ATOM 2756 N N . ALA A 1 204 ? -24.190 5.902 21.341 1.00 20.32 221 ALA A N 1
ATOM 2757 C CA . ALA A 1 204 ? -24.276 4.548 20.784 1.00 21.24 221 ALA A CA 1
ATOM 2758 C C . ALA A 1 204 ? -25.413 3.743 21.424 1.00 21.01 221 ALA A C 1
ATOM 2759 O O . ALA A 1 204 ? -26.180 3.074 20.743 1.00 21.67 221 ALA A O 1
ATOM 2766 N N . GLN A 1 205 ? -25.533 3.822 22.750 1.00 20.11 222 GLN A N 1
ATOM 2767 C CA . GLN A 1 205 ? -26.579 3.092 23.462 1.00 19.90 222 GLN A CA 1
ATOM 2768 C C . GLN A 1 205 ? -27.980 3.570 23.074 1.00 19.82 222 GLN A C 1
ATOM 2769 O O . GLN A 1 205 ? -28.885 2.756 22.808 1.00 20.32 222 GLN A O 1
ATOM 2783 N N . VAL A 1 206 ? -28.159 4.888 23.023 1.00 19.26 223 VAL A N 1
ATOM 2784 C CA . VAL A 1 206 ? -29.427 5.436 22.601 1.00 19.25 223 VAL A CA 1
ATOM 2785 C C . VAL A 1 206 ? -29.667 5.078 21.134 1.00 20.31 223 VAL A C 1
ATOM 2786 O O . VAL A 1 206 ? -30.760 4.628 20.773 1.00 20.73 223 VAL A O 1
ATOM 2799 N N . THR A 1 207 ? -28.659 5.239 20.279 1.00 25.45 224 THR A N 1
ATOM 2800 C CA . THR A 1 207 ? -28.844 4.852 18.874 1.00 26.49 224 THR A CA 1
ATOM 2801 C C . THR A 1 207 ? -29.313 3.399 18.777 1.00 29.42 224 THR A C 1
ATOM 2802 O O . THR A 1 207 ? -30.224 3.069 18.014 1.00 30.26 224 THR A O 1
ATOM 2813 N N . ALA A 1 208 ? -28.701 2.509 19.544 1.00 25.68 225 ALA A N 1
ATOM 2814 C CA . ALA A 1 208 ? -29.092 1.124 19.411 1.00 23.76 225 ALA A CA 1
ATOM 2815 C C . ALA A 1 208 ? -30.499 0.932 19.974 1.00 23.01 225 ALA A C 1
ATOM 2816 O O . ALA A 1 208 ? -31.265 0.121 19.437 1.00 24.02 225 ALA A O 1
ATOM 2823 N N . ILE A 1 209 ? -30.877 1.681 21.014 1.00 23.71 226 ILE A N 1
ATOM 2824 C CA . ILE A 1 209 ? -32.200 1.458 21.605 1.00 24.51 226 ILE A CA 1
ATOM 2825 C C . ILE A 1 209 ? -33.332 2.023 20.731 1.00 26.22 226 ILE A C 1
ATOM 2826 O O . ILE A 1 209 ? -34.424 1.456 20.694 1.00 25.15 226 ILE A O 1
ATOM 2842 N N . LEU A 1 210 ? -33.069 3.133 20.041 1.00 22.01 227 LEU A N 1
ATOM 2843 C CA . LEU A 1 210 ? -34.015 3.664 19.079 1.00 22.99 227 LEU A CA 1
ATOM 2844 C C . LEU A 1 210 ? -34.344 2.633 17.986 1.00 23.68 227 LEU A C 1
ATOM 2845 O O . LEU A 1 210 ? -35.420 2.677 17.410 1.00 25.62 227 LEU A O 1
ATOM 2861 N N . ASN A 1 211 ? -33.405 1.749 17.676 1.00 29.66 228 ASN A N 1
ATOM 2862 C CA . ASN A 1 211 ? -33.624 0.734 16.645 1.00 31.38 228 ASN A CA 1
ATOM 2863 C C . ASN A 1 211 ? -34.464 -0.441 17.150 1.00 31.31 228 ASN A C 1
ATOM 2864 O O . ASN A 1 211 ? -35.129 -1.107 16.371 1.00 30.96 228 ASN A O 1
ATOM 2875 N N . LYS A 1 212 ? -34.446 -0.663 18.458 1.00 30.82 229 LYS A N 1
ATOM 2876 C CA . LYS A 1 212 ? -35.329 -1.641 19.088 1.00 34.37 229 LYS A CA 1
ATOM 2877 C C . LYS A 1 212 ? -36.769 -1.136 19.139 1.00 35.58 229 LYS A C 1
ATOM 2878 O O . LYS A 1 212 ? -37.703 -1.927 19.135 1.00 33.87 229 LYS A O 1
ATOM 2897 N N . TYR A 1 213 ? -36.930 0.185 19.227 1.00 27.32 230 TYR A N 1
ATOM 2898 C CA . TYR A 1 213 ? -38.236 0.800 19.379 1.00 26.92 230 TYR A CA 1
ATOM 2899 C C . TYR A 1 213 ? -38.426 1.838 18.275 1.00 28.89 230 TYR A C 1
ATOM 2900 O O . TYR A 1 213 ? -38.509 3.046 18.561 1.00 24.42 230 TYR A O 1
ATOM 2918 N N . PRO A 1 214 ? -38.502 1.375 17.007 1.00 37.26 231 PRO A N 1
ATOM 2919 C CA . PRO A 1 214 ? -38.582 2.273 15.846 1.00 40.28 231 PRO A CA 1
ATOM 2920 C C . PRO A 1 214 ? -39.902 3.048 15.715 1.00 38.71 231 PRO A C 1
ATOM 2921 O O . PRO A 1 214 ? -39.931 4.089 15.049 1.00 37.25 231 PRO A O 1
ATOM 2932 N N . GLU A 1 215 ? -40.973 2.553 16.327 1.00 35.47 232 GLU A N 1
ATOM 2933 C CA . GLU A 1 215 ? -42.260 3.199 16.164 1.00 34.81 232 GLU A CA 1
ATOM 2934 C C . GLU A 1 215 ? -42.325 4.533 16.921 1.00 36.58 232 GLU A C 1
ATOM 2935 O O . GLU A 1 215 ? -42.032 4.625 18.119 1.00 35.12 232 GLU A O 1
ATOM 2947 N N . LYS A 1 216 ? -42.704 5.576 16.196 1.00 25.38 233 LYS A N 1
ATOM 2948 C CA . LYS A 1 216 ? -42.795 6.906 16.770 1.00 24.52 233 LYS A CA 1
ATOM 2949 C C . LYS A 1 216 ? -43.788 6.907 17.949 1.00 24.10 233 LYS A C 1
ATOM 2950 O O . LYS A 1 216 ? -44.926 6.449 17.836 1.00 24.78 233 LYS A O 1
ATOM 2969 N N . GLY A 1 217 ? -43.332 7.388 19.097 1.00 23.64 234 GLY A N 1
ATOM 2970 C CA . GLY A 1 217 ? -44.153 7.410 20.289 1.00 23.10 234 GLY A CA 1
ATOM 2971 C C . GLY A 1 217 ? -43.914 6.258 21.262 1.00 23.79 234 GLY A C 1
ATOM 2972 O O . GLY A 1 217 ? -44.414 6.292 22.380 1.00 25.61 234 GLY A O 1
ATOM 2976 N N . SER A 1 218 ? -43.155 5.242 20.877 1.00 23.25 235 SER A N 1
ATOM 2977 C CA . SER A 1 218 ? -42.922 4.112 21.780 1.00 24.81 235 SER A CA 1
ATOM 2978 C C . SER A 1 218 ? -41.844 4.399 22.839 1.00 24.28 235 SER A C 1
ATOM 2979 O O . SER A 1 218 ? -41.609 3.592 23.754 1.00 24.49 235 SER A O 1
ATOM 2987 N N . ILE A 1 219 ? -41.154 5.518 22.671 1.00 24.78 236 ILE A N 1
ATOM 2988 C CA . ILE A 1 219 ? -40.288 6.094 23.713 1.00 23.64 236 ILE A CA 1
ATOM 2989 C C . ILE A 1 219 ? -40.661 7.571 23.784 1.00 21.01 236 ILE A C 1
ATOM 2990 O O . ILE A 1 219 ? -40.881 8.189 22.748 1.00 19.88 236 ILE A O 1
ATOM 3006 N N . LYS A 1 220 ? -40.756 8.138 24.982 1.00 18.72 237 LYS A N 1
ATOM 3007 C CA . LYS A 1 220 ? -41.148 9.540 25.102 1.00 18.36 237 LYS A CA 1
ATOM 3008 C C . LYS A 1 220 ? -40.078 10.365 25.785 1.00 18.51 237 LYS A C 1
ATOM 3009 O O . LYS A 1 220 ? -39.985 11.587 25.552 1.00 17.46 237 LYS A O 1
ATOM 3028 N N . ALA A 1 221 ? -39.260 9.716 26.617 1.00 17.02 238 ALA A N 1
ATOM 3029 C CA . ALA A 1 221 ? -38.207 10.425 27.316 1.00 16.22 238 ALA A CA 1
ATOM 3030 C C . ALA A 1 221 ? -36.970 9.561 27.577 1.00 16.03 238 ALA A C 1
ATOM 3031 O O . ALA A 1 221 ? -37.022 8.310 27.529 1.00 16.45 238 ALA A O 1
ATOM 3038 N N . ILE A 1 222 ? -35.863 10.247 27.833 1.00 15.49 239 ILE A N 1
ATOM 3039 C CA . ILE A 1 222 ? -34.641 9.608 28.268 1.00 15.25 239 ILE A CA 1
ATOM 3040 C C . ILE A 1 222 ? -34.107 10.404 29.465 1.00 14.43 239 ILE A C 1
ATOM 3041 O O . ILE A 1 222 ? -33.869 11.637 29.371 1.00 14.12 239 ILE A O 1
ATOM 3057 N N . TRP A 1 223 ? -33.935 9.693 30.559 1.00 14.15 240 TRP A N 1
ATOM 3058 C CA . TRP A 1 223 ? -33.539 10.267 31.834 1.00 13.44 240 TRP A CA 1
ATOM 3059 C C . TRP A 1 223 ? -32.131 9.830 32.181 1.00 13.24 240 TRP A C 1
ATOM 3060 O O . TRP A 1 223 ? -31.747 8.684 31.931 1.00 13.63 240 TRP A O 1
ATOM 3081 N N . SER A 1 224 ? -31.385 10.741 32.793 1.00 13.51 241 SER A N 1
ATOM 3082 C CA . SER A 1 224 ? -30.051 10.465 33.290 1.00 12.47 241 SER A CA 1
ATOM 3083 C C . SER A 1 224 ? -29.872 11.247 34.575 1.00 11.83 241 SER A C 1
ATOM 3084 O O . SER A 1 224 ? -30.516 12.275 34.766 1.00 13.42 241 SER A O 1
ATOM 3092 N N . ALA A 1 225 ? -28.945 10.807 35.416 1.00 11.61 242 ALA A N 1
ATOM 3093 C CA . ALA A 1 225 ? -28.778 11.400 36.745 1.00 11.07 242 ALA A CA 1
ATOM 3094 C C . ALA A 1 225 ? -27.855 12.621 36.702 1.00 10.77 242 ALA A C 1
ATOM 3095 O O . ALA A 1 225 ? -27.792 13.409 37.660 1.00 10.35 242 ALA A O 1
ATOM 3102 N N . TRP A 1 226 ? -27.140 12.759 35.583 1.00 11.07 243 TRP A N 1
ATOM 3103 C CA . TRP A 1 226 ? -26.273 13.886 35.315 1.00 10.95 243 TRP A CA 1
ATOM 3104 C C . TRP A 1 226 ? -26.296 14.097 33.802 1.00 11.44 243 TRP A C 1
ATOM 3105 O O . TRP A 1 226 ? -26.778 13.248 33.080 1.00 11.84 243 TRP A O 1
ATOM 3126 N N . ASP A 1 227 ? -25.733 15.187 33.315 1.00 11.47 244 ASP A N 1
ATOM 3127 C CA . ASP A 1 227 ? -26.142 15.673 31.996 1.00 11.90 244 ASP A CA 1
ATOM 3128 C C . ASP A 1 227 ? -25.216 15.359 30.806 1.00 12.49 244 ASP A C 1
ATOM 3129 O O . ASP A 1 227 ? -25.574 15.626 29.672 1.00 12.93 244 ASP A O 1
ATOM 3138 N N . ILE A 1 228 ? -24.061 14.743 31.058 1.00 12.58 245 ILE A N 1
ATOM 3139 C CA . ILE A 1 228 ? -23.185 14.356 29.968 1.00 13.24 245 ILE A CA 1
ATOM 3140 C C . ILE A 1 228 ? -23.735 13.169 29.164 1.00 14.15 245 ILE A C 1
ATOM 3141 O O . ILE A 1 228 ? -23.674 13.198 27.919 1.00 15.05 245 ILE A O 1
ATOM 3157 N N . PRO A 1 229 ? -24.308 12.148 29.835 1.00 13.59 246 PRO A N 1
ATOM 3158 C CA . PRO A 1 229 ? -25.025 11.128 29.038 1.00 14.13 246 PRO A CA 1
ATOM 3159 C C . PRO A 1 229 ? -26.224 11.766 28.316 1.00 14.23 246 PRO A C 1
ATOM 3160 O O . PRO A 1 229 ? -26.546 11.424 27.149 1.00 14.87 246 PRO A O 1
ATOM 3171 N N . GLN A 1 230 ? -26.870 12.714 28.996 1.00 13.66 247 GLN A N 1
ATOM 3172 C CA . GLN A 1 230 ? -27.952 13.463 28.374 1.00 13.77 247 GLN A CA 1
ATOM 3173 C C . GLN A 1 230 ? -27.484 14.044 27.043 1.00 14.34 247 GLN A C 1
ATOM 3174 O O . GLN A 1 230 ? -28.193 13.962 26.052 1.00 14.84 247 GLN A O 1
ATOM 3188 N N . LEU A 1 231 ? -26.294 14.636 27.036 1.00 14.30 248 LEU A N 1
ATOM 3189 C CA . LEU A 1 231 ? -25.720 15.238 25.827 1.00 14.90 248 LEU A CA 1
ATOM 3190 C C . LEU A 1 231 ? -25.579 14.197 24.701 1.00 15.71 248 LEU A C 1
ATOM 3191 O O . LEU A 1 231 ? -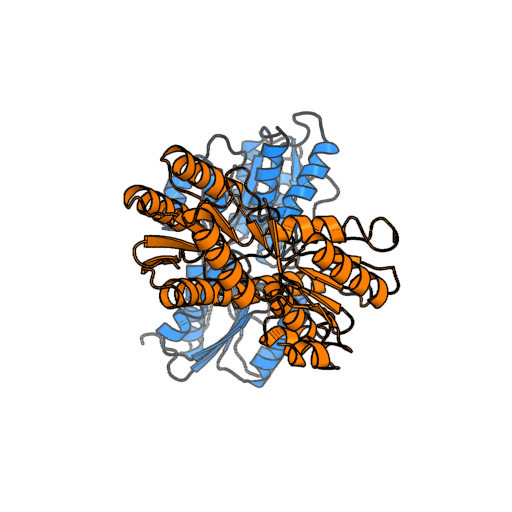26.019 14.424 23.587 1.00 16.27 248 LEU A O 1
ATOM 3207 N N . GLY A 1 232 ? -24.974 13.054 25.004 1.00 15.84 249 GLY A N 1
ATOM 3208 C CA . GLY A 1 232 ? -24.958 11.937 24.070 1.00 18.65 249 GLY A CA 1
ATOM 3209 C C . GLY A 1 232 ? -26.337 11.515 23.561 1.00 18.44 249 GLY A C 1
ATOM 3210 O O . GLY A 1 232 ? -26.542 11.348 22.361 1.00 20.06 249 GLY A O 1
ATOM 3214 N N . ALA A 1 233 ? -27.261 11.307 24.494 1.00 16.29 250 ALA A N 1
ATOM 3215 C CA . ALA A 1 233 ? -28.650 10.987 24.203 1.00 16.49 250 ALA A CA 1
ATOM 3216 C C . ALA A 1 233 ? -29.280 11.959 23.203 1.00 16.82 250 ALA A C 1
ATOM 3217 O O . ALA A 1 233 ? -29.866 11.535 22.209 1.00 17.51 250 ALA A O 1
ATOM 3224 N N . THR A 1 234 ? -29.155 13.248 23.498 1.00 16.37 251 THR A N 1
ATOM 3225 C CA . THR A 1 234 ? -29.792 14.304 22.725 1.00 16.63 251 THR A CA 1
ATOM 3226 C C . THR A 1 234 ? -29.268 14.274 21.287 1.00 17.52 251 THR A C 1
ATOM 3227 O O . THR A 1 234 ? -30.039 14.262 20.316 1.00 18.14 251 THR A O 1
ATOM 3238 N N . GLN A 1 235 ? -27.950 14.209 21.162 1.00 19.84 252 GLN A N 1
ATOM 3239 C CA . GLN A 1 235 ? -27.336 14.079 19.857 1.00 22.39 252 GLN A CA 1
ATOM 3240 C C . GLN A 1 235 ? -27.873 12.863 19.101 1.00 24.40 252 GLN A C 1
ATOM 3241 O O . GLN A 1 235 ? -28.181 12.986 17.913 1.00 21.77 252 GLN A O 1
ATOM 3255 N N . ALA A 1 236 ? -27.987 11.705 19.770 1.00 19.09 253 ALA A N 1
ATOM 3256 C CA . ALA A 1 236 ? -28.412 10.497 19.064 1.00 19.85 253 ALA A CA 1
ATOM 3257 C C . ALA A 1 236 ? -29.845 10.683 18.564 1.00 20.09 253 ALA A C 1
ATOM 3258 O O . ALA A 1 236 ? -30.178 10.229 17.480 1.00 20.97 253 ALA A O 1
ATOM 3265 N N . LEU A 1 237 ? -30.682 11.389 19.323 1.00 19.39 254 LEU A N 1
ATOM 3266 C CA . LEU A 1 237 ? -32.039 11.665 18.861 1.00 19.67 254 LEU A CA 1
ATOM 3267 C C . LEU A 1 237 ? -32.039 12.484 17.561 1.00 20.37 254 LEU A C 1
ATOM 3268 O O . LEU A 1 237 ? -32.800 12.185 16.617 1.00 21.15 254 LEU A O 1
ATOM 3284 N N . ALA A 1 238 ? -31.189 13.506 17.504 1.00 20.18 255 ALA A N 1
ATOM 3285 C CA . ALA A 1 238 ? -31.159 14.370 16.320 1.00 20.88 255 ALA A CA 1
ATOM 3286 C C . ALA A 1 238 ? -30.667 13.567 15.113 1.00 21.93 255 ALA A C 1
ATOM 3287 O O . ALA A 1 238 ? -31.297 13.544 14.057 1.00 22.75 255 ALA A O 1
ATOM 3294 N N . ALA A 1 239 ? -29.542 12.886 15.298 1.00 21.96 256 ALA A N 1
ATOM 3295 C CA . ALA A 1 239 ? -28.966 12.018 14.265 1.00 22.99 256 ALA A CA 1
ATOM 3296 C C . ALA A 1 239 ? -29.978 11.005 13.720 1.00 23.62 256 ALA A C 1
ATOM 3297 O O . ALA A 1 239 ? -30.032 10.759 12.513 1.00 24.66 256 ALA A O 1
ATOM 3304 N N . ALA A 1 240 ? -30.789 10.432 14.600 1.00 23.05 257 ALA A N 1
ATOM 3305 C CA . ALA A 1 240 ? -31.736 9.393 14.213 1.00 23.65 257 ALA A CA 1
ATOM 3306 C C . ALA A 1 240 ? -33.092 9.885 13.662 1.00 23.97 257 ALA A C 1
ATOM 3307 O O . ALA A 1 240 ? -33.909 9.072 13.245 1.00 24.59 257 ALA A O 1
ATOM 3314 N N . GLY A 1 241 ? -33.334 11.196 13.662 1.00 23.76 258 GLY A N 1
ATOM 3315 C CA . GLY A 1 241 ? -34.647 11.728 13.324 1.00 23.86 258 GLY A CA 1
ATOM 3316 C C . GLY A 1 241 ? -35.774 11.408 14.306 1.00 23.30 258 GLY A C 1
ATOM 3317 O O . GLY A 1 241 ? -36.935 11.234 13.898 1.00 23.81 258 GLY A O 1
ATOM 3321 N N . ARG A 1 242 ? -35.436 11.335 15.594 1.00 22.32 259 ARG A N 1
ATOM 3322 C CA . ARG A 1 242 ? -36.395 10.972 16.645 1.00 21.79 259 ARG A CA 1
ATOM 3323 C C . ARG A 1 242 ? -36.459 12.033 17.738 1.00 22.68 259 ARG A C 1
ATOM 3324 O O . ARG A 1 242 ? -36.216 11.728 18.928 1.00 22.36 259 ARG A O 1
ATOM 3345 N N . THR A 1 243 ? -36.763 13.269 17.351 1.00 20.85 260 THR A N 1
ATOM 3346 C CA . THR A 1 243 ? -36.672 14.371 18.281 1.00 20.01 260 THR A CA 1
ATOM 3347 C C . THR A 1 243 ? -38.024 14.626 18.922 1.00 19.82 260 THR A C 1
ATOM 3348 O O . THR A 1 243 ? -38.192 15.589 19.658 1.00 19.26 260 THR A O 1
ATOM 3359 N N . GLU A 1 244 ? -38.991 13.757 18.650 1.00 20.36 261 GLU A N 1
ATOM 3360 C CA . GLU A 1 244 ? -40.213 13.779 19.433 1.00 20.18 261 GLU A CA 1
ATOM 3361 C C . GLU A 1 244 ? -39.839 13.382 20.866 1.00 19.30 261 GLU A C 1
ATOM 3362 O O . GLU A 1 244 ? -40.495 13.786 21.830 1.00 18.86 261 GLU A O 1
ATOM 3374 N N . ILE A 1 245 ? -38.757 12.620 20.994 1.00 19.09 262 ILE A N 1
ATOM 3375 C CA . ILE A 1 245 ? -38.289 12.138 22.308 1.00 18.33 262 ILE A CA 1
ATOM 3376 C C . ILE A 1 245 ? -37.619 13.263 23.105 1.00 17.51 262 ILE A C 1
ATOM 3377 O O . ILE A 1 245 ? -36.804 14.000 22.547 1.00 17.51 262 ILE A O 1
ATOM 3393 N N . LYS A 1 246 ? -37.951 13.392 24.394 1.00 17.45 263 LYS A N 1
ATOM 3394 C CA . LYS A 1 246 ? -37.396 14.465 25.247 1.00 18.86 263 LYS A CA 1
ATOM 3395 C C . LYS A 1 246 ? -36.326 13.943 26.201 1.00 18.61 263 LYS A C 1
ATOM 3396 O O . LYS A 1 246 ? -36.453 12.849 26.751 1.00 18.53 263 LYS A O 1
ATOM 3415 N N . THR A 1 247 ? -35.284 14.735 26.438 1.00 15.08 264 THR A N 1
ATOM 3416 C CA . THR A 1 247 ? -34.231 14.290 27.357 1.00 14.54 264 THR A CA 1
ATOM 3417 C C . THR A 1 247 ? -34.149 15.129 28.634 1.00 13.83 264 THR A C 1
ATOM 3418 O O . THR A 1 247 ? -34.557 16.292 28.664 1.00 13.74 264 THR A O 1
ATOM 3429 N N . TYR A 1 248 ? -33.585 14.511 29.680 1.00 13.39 265 TYR A N 1
ATOM 3430 C CA . TYR A 1 248 ? -33.617 15.081 31.024 1.00 12.78 265 TYR A CA 1
ATOM 3431 C C . TYR A 1 248 ? -32.317 14.785 31.756 1.00 12.36 265 TYR A C 1
ATOM 3432 O O . TYR A 1 248 ? -31.773 13.709 31.614 1.00 12.52 265 TYR A O 1
ATOM 3450 N N . GLY A 1 249 ? -31.830 15.751 32.539 1.00 11.89 266 GLY A N 1
ATOM 3451 C CA . GLY A 1 249 ? -30.620 15.543 33.312 1.00 11.52 266 GLY A CA 1
ATOM 3452 C C . GLY A 1 249 ? -30.298 16.595 34.371 1.00 11.02 266 GLY A C 1
ATOM 3453 O O . GLY A 1 249 ? -31.101 17.489 34.686 1.00 10.92 266 GLY A O 1
ATOM 3457 N N . VAL A 1 250 ? -29.089 16.475 34.912 1.00 10.77 267 VAL A N 1
ATOM 3458 C CA . VAL A 1 250 ? -28.657 17.306 36.009 1.00 10.34 267 VAL A CA 1
ATOM 3459 C C . VAL A 1 250 ? -27.206 17.733 35.830 1.00 10.32 267 VAL A C 1
ATOM 3460 O O . VAL A 1 250 ? -26.413 17.001 35.226 1.00 10.57 267 VAL A O 1
ATOM 3473 N N . ASP A 1 251 ? -26.901 18.919 36.371 1.00 10.10 268 ASP A N 1
ATOM 3474 C CA . ASP A 1 251 ? -25.568 19.536 36.502 1.00 10.06 268 ASP A CA 1
ATOM 3475 C C . ASP A 1 251 ? -25.560 20.970 35.919 1.00 10.24 268 ASP A C 1
ATOM 3476 O O . ASP A 1 251 ? -24.890 21.860 36.452 1.00 10.13 268 ASP A O 1
ATOM 3485 N N . GLY A 1 252 ? -26.311 21.176 34.829 1.00 10.57 269 GLY A N 1
ATOM 3486 C CA . GLY A 1 252 ? -26.212 22.413 34.071 1.00 11.06 269 GLY A CA 1
ATOM 3487 C C . GLY A 1 252 ? -24.820 22.676 33.510 1.00 11.17 269 GLY A C 1
ATOM 3488 O O . GLY A 1 252 ? -24.275 23.773 33.648 1.00 11.25 269 GLY A O 1
ATOM 3492 N N . SER A 1 253 ? -24.217 21.673 32.893 1.00 11.40 270 SER A N 1
ATOM 3493 C CA . SER A 1 253 ? -23.003 21.925 32.127 1.00 11.85 270 SER A CA 1
ATOM 3494 C C . SER A 1 253 ? -23.398 22.896 31.009 1.00 12.33 270 SER A C 1
ATOM 3495 O O . SER A 1 253 ? -24.487 22.808 30.486 1.00 12.43 270 SER A O 1
ATOM 3503 N N . PRO A 1 254 ? -22.516 23.838 30.667 1.00 12.67 271 PRO A N 1
ATOM 3504 C CA . PRO A 1 254 ? -22.870 24.868 29.673 1.00 13.18 271 PRO A CA 1
ATOM 3505 C C . PRO A 1 254 ? -23.277 24.283 28.332 1.00 13.71 271 PRO A C 1
ATOM 3506 O O . PRO A 1 254 ? -24.239 24.744 27.716 1.00 13.94 271 PRO A O 1
ATOM 3517 N N . GLU A 1 255 ? -22.530 23.298 27.868 1.00 15.86 272 GLU A N 1
ATOM 3518 C CA . GLU A 1 255 ? -22.814 22.695 26.576 1.00 16.18 272 GLU A CA 1
ATOM 3519 C C . GLU A 1 255 ? -24.228 22.086 26.516 1.00 17.31 272 GLU A C 1
ATOM 3520 O O . GLU A 1 255 ? -24.831 22.040 25.454 1.00 16.91 272 GLU A O 1
ATOM 3532 N N . VAL A 1 256 ? -24.784 21.657 27.652 1.00 13.68 273 VAL A N 1
ATOM 3533 C CA . VAL A 1 256 ? -26.130 21.058 27.657 1.00 13.55 273 VAL A CA 1
ATOM 3534 C C . VAL A 1 256 ? -27.236 22.079 27.871 1.00 13.42 273 VAL A C 1
ATOM 3535 O O . VAL A 1 256 ? -28.291 21.993 27.242 1.00 13.71 273 VAL A O 1
ATOM 3548 N N . LEU A 1 257 ? -26.984 23.053 28.741 1.00 13.07 274 LEU A N 1
ATOM 3549 C CA . LEU A 1 257 ? -27.891 24.190 28.918 1.00 13.07 274 LEU A CA 1
ATOM 3550 C C . LEU A 1 257 ? -28.202 24.872 27.595 1.00 13.77 274 LEU A C 1
ATOM 3551 O O . LEU A 1 257 ? -29.343 25.251 27.343 1.00 13.95 274 LEU A O 1
ATOM 3567 N N . GLN A 1 258 ? -27.183 25.015 26.759 1.00 14.53 275 GLN A N 1
ATOM 3568 C CA . GLN A 1 258 ? -27.373 25.653 25.464 1.00 16.92 275 GLN A CA 1
ATOM 3569 C C . GLN A 1 258 ? -28.173 24.769 24.513 1.00 15.70 275 GLN A C 1
ATOM 3570 O O . GLN A 1 258 ? -28.820 25.273 23.621 1.00 16.13 275 GLN A O 1
ATOM 3584 N N . LEU A 1 259 ? -28.197 23.459 24.753 1.00 15.73 276 LEU A N 1
ATOM 3585 C CA . LEU A 1 259 ? -29.135 22.591 24.042 1.00 15.44 276 LEU A CA 1
ATOM 3586 C C . LEU A 1 259 ? -30.579 22.813 24.524 1.00 16.26 276 LEU A C 1
ATOM 3587 O O . LEU A 1 259 ? -31.519 22.927 23.720 1.00 15.70 276 LEU A O 1
ATOM 3603 N N . VAL A 1 260 ? -30.758 22.871 25.846 1.00 14.51 277 VAL A N 1
ATOM 3604 C CA . VAL A 1 260 ? -32.068 23.145 26.416 1.00 14.34 277 VAL A CA 1
ATOM 3605 C C . VAL A 1 260 ? -32.626 24.455 25.827 1.00 14.82 277 VAL A C 1
ATOM 3606 O O . VAL A 1 260 ? -33.837 24.592 25.602 1.00 15.09 277 VAL A O 1
ATOM 3619 N N . ALA A 1 261 ? -31.757 25.420 25.570 1.00 14.98 278 ALA A N 1
ATOM 3620 C CA . ALA A 1 261 ? -32.203 26.744 25.090 1.00 15.47 278 ALA A CA 1
ATOM 3621 C C . ALA A 1 261 ? -32.591 26.733 23.597 1.00 16.69 278 ALA A C 1
ATOM 3622 O O . ALA A 1 261 ? -33.230 27.659 23.083 1.00 17.92 278 ALA A O 1
ATOM 3629 N N . ASP A 1 262 ? -32.161 25.706 22.888 1.00 16.51 279 ASP A N 1
ATOM 3630 C CA . ASP A 1 262 ? -32.432 25.607 21.456 1.00 17.35 279 ASP A CA 1
ATOM 3631 C C . ASP A 1 262 ? -33.785 24.933 21.244 1.00 17.52 279 ASP A C 1
ATOM 3632 O O . ASP A 1 262 ? -33.952 23.759 21.615 1.00 17.20 279 ASP A O 1
ATOM 3641 N N . PRO A 1 263 ? -34.760 25.674 20.678 1.00 18.91 280 PRO A N 1
ATOM 3642 C CA . PRO A 1 263 ? -36.106 25.087 20.534 1.00 19.69 280 PRO A CA 1
ATOM 3643 C C . PRO A 1 263 ? -36.130 23.799 19.704 1.00 19.17 280 PRO A C 1
ATOM 3644 O O . PRO A 1 263 ? -37.033 22.978 19.857 1.00 22.43 280 PRO A O 1
ATOM 3655 N N . ALA A 1 264 ? -35.147 23.630 18.835 1.00 23.14 281 ALA A N 1
ATOM 3656 C CA . ALA A 1 264 ? -35.120 22.507 17.903 1.00 26.19 281 ALA A CA 1
ATOM 3657 C C . ALA A 1 264 ? -34.404 21.281 18.506 1.00 24.89 281 ALA A C 1
ATOM 3658 O O . ALA A 1 264 ? -34.324 20.216 17.875 1.00 25.14 281 ALA A O 1
ATOM 3665 N N . SER A 1 265 ? -33.906 21.434 19.733 1.00 20.48 282 SER A N 1
ATOM 3666 C CA . SER A 1 265 ? -33.270 20.337 20.460 1.00 22.08 282 SER A CA 1
ATOM 3667 C C . SER A 1 265 ? -34.249 19.617 21.381 1.00 20.98 282 SER A C 1
ATOM 3668 O O . SER A 1 265 ? -35.022 20.241 22.108 1.00 18.82 282 SER A O 1
ATOM 3676 N N . PRO A 1 266 ? -34.205 18.283 21.371 1.00 21.00 283 PRO A N 1
ATOM 3677 C CA . PRO A 1 266 ? -35.047 17.499 22.280 1.00 19.32 283 PRO A CA 1
ATOM 3678 C C . PRO A 1 266 ? -34.616 17.567 23.767 1.00 19.41 283 PRO A C 1
ATOM 3679 O O . PRO A 1 266 ? -35.284 17.004 24.628 1.00 17.84 283 PRO A O 1
ATOM 3690 N N . ALA A 1 267 ? -33.527 18.262 24.073 1.00 15.66 284 ALA A N 1
ATOM 3691 C CA . ALA A 1 267 ? -33.129 18.460 25.460 1.00 14.87 284 ALA A CA 1
ATOM 3692 C C . ALA A 1 267 ? -34.159 19.345 26.157 1.00 14.63 284 ALA A C 1
ATOM 3693 O O . ALA A 1 267 ? -34.328 20.546 25.820 1.00 14.81 284 ALA A O 1
ATOM 3700 N N . ALA A 1 268 ? -34.842 18.762 27.139 1.00 14.29 285 ALA A N 1
ATOM 3701 C CA . ALA A 1 268 ? -36.046 19.387 27.683 1.00 14.26 285 ALA A CA 1
ATOM 3702 C C . ALA A 1 268 ? -35.846 20.078 29.038 1.00 13.63 285 ALA A C 1
ATOM 3703 O O . ALA A 1 268 ? -36.460 21.090 29.326 1.00 13.66 285 ALA A O 1
ATOM 3710 N N . ALA A 1 269 ? -34.993 19.506 29.871 1.00 13.12 286 ALA A N 1
ATOM 3711 C CA . ALA A 1 269 ? -34.755 20.011 31.220 1.00 12.55 286 ALA A CA 1
ATOM 3712 C C . ALA A 1 269 ? -33.409 19.514 31.762 1.00 12.12 286 ALA A C 1
ATOM 3713 O O . ALA A 1 269 ? -32.981 18.389 31.485 1.00 12.20 286 ALA A O 1
ATOM 3720 N N . ASP A 1 270 ? -32.734 20.387 32.520 1.00 11.74 287 ASP A N 1
ATOM 3721 C CA . ASP A 1 270 ? -31.427 20.060 33.114 1.00 11.37 287 ASP A CA 1
ATOM 3722 C C . ASP A 1 270 ? -31.409 20.837 34.397 1.00 10.95 287 ASP A C 1
ATOM 3723 O O . ASP A 1 270 ? -31.534 22.068 34.374 1.00 11.02 287 ASP A O 1
ATOM 3732 N N . VAL A 1 271 ? -31.341 20.153 35.522 1.00 10.60 288 VAL A N 1
ATOM 3733 C CA . VAL A 1 271 ? -31.255 20.875 36.799 1.00 10.25 288 VAL A CA 1
ATOM 3734 C C . VAL A 1 271 ? -29.812 21.338 37.039 1.00 10.04 288 VAL A C 1
ATOM 3735 O O . VAL A 1 271 ? -28.890 20.536 37.256 1.00 9.89 288 VAL A O 1
ATOM 3748 N N . ALA A 1 272 ? -29.617 22.643 37.008 1.00 10.09 289 ALA A N 1
ATOM 3749 C CA . ALA A 1 272 ? -28.282 23.179 37.170 1.00 10.41 289 ALA A CA 1
ATOM 3750 C C . ALA A 1 272 ? -27.869 23.084 38.629 1.00 11.29 289 ALA A C 1
ATOM 3751 O O . ALA A 1 272 ? -28.647 23.427 39.551 1.00 9.67 289 ALA A O 1
ATOM 3758 N N . GLN A 1 273 ? -26.649 22.615 38.805 1.00 11.80 290 GLN A N 1
ATOM 3759 C CA . GLN A 1 273 ? -25.959 22.671 40.082 1.00 9.21 290 GLN A CA 1
ATOM 3760 C C . GLN A 1 273 ? -24.933 23.774 40.091 1.00 11.03 290 GLN A C 1
ATOM 3761 O O . GLN A 1 273 ? -24.706 24.445 39.067 1.00 10.63 290 GLN A O 1
ATOM 3775 N N . GLN A 1 274 ? -24.295 23.940 41.250 1.00 9.55 291 GLN A N 1
ATOM 3776 C CA . GLN A 1 274 ? -23.307 24.994 41.484 1.00 9.25 291 GLN A CA 1
ATOM 3777 C C . GLN A 1 274 ? -22.023 24.369 42.050 1.00 9.17 291 GLN A C 1
ATOM 3778 O O . GLN A 1 274 ? -21.737 24.473 43.254 1.00 9.00 291 GLN A O 1
ATOM 3792 N N . PRO A 1 275 ? -21.268 23.691 41.189 1.00 9.36 292 PRO A N 1
ATOM 3793 C CA . PRO A 1 275 ? -20.084 22.959 41.645 1.00 9.87 292 PRO A CA 1
ATOM 3794 C C . PRO A 1 275 ? -18.985 23.873 42.201 1.00 9.52 292 PRO A C 1
ATOM 3795 O O . PRO A 1 275 ? -18.348 23.544 43.203 1.00 9.42 292 PRO A O 1
ATOM 3806 N N . ALA A 1 276 ? -18.749 25.018 41.596 1.00 9.85 293 ALA A N 1
ATOM 3807 C CA . ALA A 1 276 ? -17.741 25.883 42.194 1.00 11.02 293 ALA A CA 1
ATOM 3808 C C . ALA A 1 276 ? -18.188 26.292 43.622 1.00 9.94 293 ALA A C 1
ATOM 3809 O O . ALA A 1 276 ? -17.389 26.247 44.566 1.00 9.72 293 ALA A O 1
ATOM 3816 N N . GLU A 1 277 ? -19.466 26.627 43.788 1.00 14.92 294 GLU A N 1
ATOM 3817 C CA . GLU A 1 277 ? -19.972 26.942 45.128 1.00 11.94 294 GLU A CA 1
ATOM 3818 C C . GLU A 1 277 ? -19.837 25.762 46.087 1.00 11.77 294 GLU A C 1
ATOM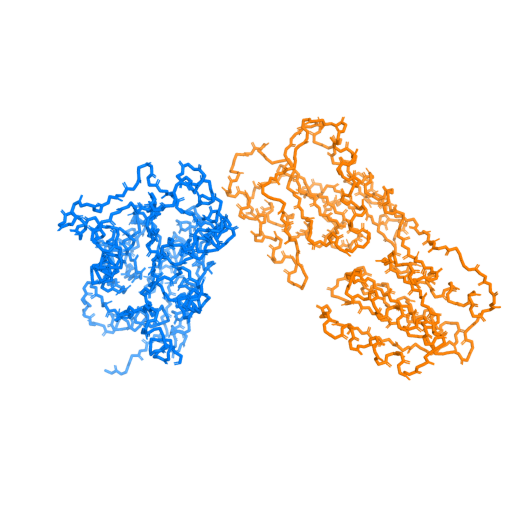 3819 O O . GLU A 1 277 ? -19.443 25.933 47.225 1.00 12.76 294 GLU A O 1
ATOM 3831 N N . LEU A 1 278 ? -20.175 24.561 45.636 1.00 8.86 295 LEU A N 1
ATOM 3832 C CA . LEU A 1 278 ? -20.028 23.389 46.487 1.00 8.67 295 LEU A CA 1
ATOM 3833 C C . LEU A 1 278 ? -18.594 23.216 46.968 1.00 8.82 295 LEU A C 1
ATOM 3834 O O . LEU A 1 278 ? -18.360 22.937 48.137 1.00 8.74 295 LEU A O 1
ATOM 3850 N N . GLY A 1 279 ? -17.637 23.344 46.063 1.00 10.26 296 GLY A N 1
ATOM 3851 C CA . GLY A 1 279 ? -16.235 23.234 46.436 1.00 11.44 296 GLY A CA 1
ATOM 3852 C C . GLY A 1 279 ? -15.800 24.286 47.449 1.00 11.50 296 GLY A C 1
ATOM 3853 O O . GLY A 1 279 ? -15.114 23.979 48.432 1.00 12.45 296 GLY A O 1
ATOM 3857 N N . ARG A 1 280 ? -16.190 25.534 47.229 1.00 13.14 297 ARG A N 1
ATOM 3858 C CA . ARG A 1 280 ? -15.879 26.586 48.207 1.00 12.30 297 ARG A CA 1
ATOM 3859 C C . ARG A 1 280 ? -16.534 26.337 49.541 1.00 12.56 297 ARG A C 1
ATOM 3860 O O . ARG A 1 280 ? -15.921 26.513 50.584 1.00 13.94 297 ARG A O 1
ATOM 3881 N N . GLN A 1 281 ? -17.775 25.891 49.521 1.00 15.02 298 GLN A N 1
ATOM 3882 C CA . GLN A 1 281 ? -18.432 25.569 50.767 1.00 14.28 298 GLN A CA 1
ATOM 3883 C C . GLN A 1 281 ? -17.673 24.519 51.554 1.00 13.18 298 GLN A C 1
ATOM 3884 O O . GLN A 1 281 ? -17.464 24.660 52.777 1.00 14.41 298 GLN A O 1
ATOM 3898 N N . ALA A 1 282 ? -17.259 23.459 50.862 1.00 8.87 299 ALA A N 1
ATOM 3899 C CA . ALA A 1 282 ? -16.545 22.379 51.548 1.00 8.92 299 ALA A CA 1
ATOM 3900 C C . ALA A 1 282 ? -15.345 22.968 52.310 1.00 9.22 299 ALA A C 1
ATOM 3901 O O . ALA A 1 282 ? -15.172 22.701 53.490 1.00 9.26 299 ALA A O 1
ATOM 3908 N N . ILE A 1 283 ? -14.540 23.786 51.626 1.00 11.28 300 ILE A N 1
ATOM 3909 C CA . ILE A 1 283 ? -13.354 24.370 52.243 1.00 12.28 300 ILE A CA 1
ATOM 3910 C C . ILE A 1 283 ? -13.698 25.400 53.337 1.00 9.91 300 ILE A C 1
ATOM 3911 O O . ILE A 1 283 ? -13.028 25.469 54.384 1.00 10.64 300 ILE A O 1
ATOM 3927 N N . GLN A 1 284 ? -14.730 26.197 53.106 1.00 13.01 301 GLN A N 1
ATOM 3928 C CA . GLN A 1 284 ? -15.246 27.062 54.151 1.00 13.86 301 GLN A CA 1
ATOM 3929 C C . GLN A 1 284 ? -15.533 26.196 55.375 1.00 14.35 301 GLN A C 1
ATOM 3930 O O . GLN A 1 284 ? -15.166 26.559 56.495 1.00 12.94 301 GLN A O 1
ATOM 3944 N N . ASN A 1 285 ? -16.183 25.043 55.156 1.00 13.99 302 ASN A N 1
ATOM 3945 C CA . ASN A 1 285 ? -16.579 24.206 56.274 1.00 12.96 302 ASN A CA 1
ATOM 3946 C C . ASN A 1 285 ? -15.376 23.539 56.950 1.00 14.45 302 ASN A C 1
ATOM 3947 O O . ASN A 1 285 ? -15.384 23.319 58.162 1.00 13.60 302 ASN A O 1
ATOM 3958 N N . VAL A 1 286 ? -14.331 23.241 56.183 1.00 12.21 303 VAL A N 1
ATOM 3959 C CA . VAL A 1 286 ? -13.107 22.762 56.797 1.00 10.64 303 VAL A CA 1
ATOM 3960 C C . VAL A 1 286 ? -12.515 23.807 57.770 1.00 13.12 303 VAL A C 1
ATOM 3961 O O . VAL A 1 286 ? -12.160 23.479 58.911 1.00 12.59 303 VAL A O 1
ATOM 3974 N N . ALA A 1 287 ? -12.383 25.045 57.311 1.00 15.08 304 ALA A N 1
ATOM 3975 C CA . ALA A 1 287 ? -11.902 26.126 58.164 1.00 15.95 304 ALA A CA 1
ATOM 3976 C C . ALA A 1 287 ? -12.769 26.264 59.422 1.00 17.23 304 ALA A C 1
ATOM 3977 O O . ALA A 1 287 ? -12.257 26.209 60.534 1.00 16.54 304 ALA A O 1
ATOM 3984 N N . LEU A 1 288 ? -14.078 26.411 59.249 1.00 13.44 305 LEU A N 1
ATOM 3985 C CA . LEU A 1 288 ? -14.991 26.394 60.400 1.00 15.50 305 LEU A CA 1
ATOM 3986 C C . LEU A 1 288 ? -14.726 25.214 61.365 1.00 15.09 305 LEU A C 1
ATOM 3987 O O . LEU A 1 288 ? -14.629 25.406 62.582 1.00 15.67 305 LEU A O 1
ATOM 4003 N N . LEU A 1 289 ? -14.627 23.999 60.841 1.00 15.95 306 LEU A N 1
ATOM 4004 C CA . LEU A 1 289 ? -14.313 22.858 61.704 1.00 15.56 306 LEU A CA 1
ATOM 4005 C C . LEU A 1 289 ? -13.000 23.043 62.467 1.00 16.90 306 LEU A C 1
ATOM 4006 O O . LEU A 1 289 ? -12.944 22.853 63.682 1.00 17.99 306 LEU A O 1
ATOM 4022 N N . LEU A 1 290 ? -11.931 23.401 61.774 1.00 11.14 307 LEU A N 1
ATOM 4023 C CA . LEU A 1 290 ? -10.644 23.504 62.454 1.00 11.66 307 LEU A CA 1
ATOM 4024 C C . LEU A 1 290 ? -10.625 24.666 63.462 1.00 12.02 307 LEU A C 1
ATOM 4025 O O . LEU A 1 290 ? -9.883 24.625 64.429 1.00 12.49 307 LEU A O 1
ATOM 4041 N N . SER A 1 291 ? -11.441 25.691 63.240 1.00 22.10 308 SER A N 1
ATOM 4042 C CA . SER A 1 291 ? -11.529 26.779 64.209 1.00 23.57 308 SER A CA 1
ATOM 4043 C C . SER A 1 291 ? -12.327 26.388 65.464 1.00 24.99 308 SER A C 1
ATOM 4044 O O . SER A 1 291 ? -12.440 27.196 66.378 1.00 26.72 308 SER A O 1
ATOM 4052 N N . GLY A 1 292 ? -12.901 25.180 65.488 1.00 17.25 309 GLY A N 1
ATOM 4053 C CA . GLY A 1 292 ? -13.593 24.667 66.680 1.00 16.96 309 GLY A CA 1
ATOM 4054 C C . GLY A 1 292 ? -15.099 24.428 66.538 1.00 16.33 309 GLY A C 1
ATOM 4055 O O . GLY A 1 292 ? -15.744 23.807 67.400 1.00 17.59 309 GLY A O 1
ATOM 4059 N N . LYS A 1 293 ? -15.694 24.919 65.461 1.00 21.41 310 LYS A N 1
ATOM 4060 C CA . LYS A 1 293 ? -17.155 24.823 65.334 1.00 21.17 310 LYS A CA 1
ATOM 4061 C C . LYS A 1 293 ? -17.564 23.423 64.931 1.00 21.04 310 LYS A C 1
ATOM 4062 O O . LYS A 1 293 ? -16.796 22.706 64.302 1.00 21.39 310 LYS A O 1
ATOM 4081 N N . THR A 1 294 ? -18.785 23.047 65.297 1.00 21.71 311 THR A N 1
ATOM 4082 C CA . THR A 1 294 ? -19.351 21.762 64.919 1.00 21.70 311 THR A CA 1
ATOM 4083 C C . THR A 1 294 ? -20.218 21.961 63.682 1.00 21.69 311 THR A C 1
ATOM 4084 O O . THR A 1 294 ? -20.941 22.940 63.570 1.00 21.08 311 THR A O 1
ATOM 4095 N N . LEU A 1 295 ? -20.090 21.049 62.722 1.00 15.63 312 LEU A N 1
ATOM 4096 C CA . LEU A 1 295 ? -20.772 21.191 61.454 1.00 15.32 312 LEU A CA 1
ATOM 4097 C C . LEU A 1 295 ? -22.018 20.373 61.435 1.00 14.15 312 LEU A C 1
ATOM 4098 O O . LEU A 1 295 ? -22.049 19.303 62.014 1.00 12.72 312 LEU A O 1
ATOM 4114 N N . PRO A 1 296 ? -23.024 20.839 60.699 1.00 13.58 313 PRO A N 1
ATOM 4115 C CA . PRO A 1 296 ? -24.151 19.976 60.331 1.00 13.19 313 PRO A CA 1
ATOM 4116 C C . PRO A 1 296 ? -23.644 18.826 59.478 1.00 14.53 313 PRO A C 1
ATOM 4117 O O . PRO A 1 296 ? -22.611 19.002 58.822 1.00 14.75 313 PRO A O 1
ATOM 4128 N N . ARG A 1 297 ? -24.334 17.689 59.465 1.00 13.64 314 ARG A N 1
ATOM 4129 C CA . ARG A 1 297 ? -23.882 16.539 58.682 1.00 13.35 314 ARG A CA 1
ATOM 4130 C C . ARG A 1 297 ? -23.942 16.818 57.182 1.00 13.74 314 ARG A C 1
ATOM 4131 O O . ARG A 1 297 ? -23.158 16.285 56.426 1.00 13.05 314 ARG A O 1
ATOM 4152 N N . GLU A 1 298 ? -24.904 17.616 56.737 1.00 11.15 315 GLU A N 1
ATOM 4153 C CA . GLU A 1 298 ? -24.938 17.943 55.299 1.00 11.00 315 GLU A CA 1
ATOM 4154 C C . GLU A 1 298 ? -25.137 19.442 55.185 1.00 11.22 315 GLU A C 1
ATOM 4155 O O . GLU A 1 298 ? -25.715 20.044 56.090 1.00 11.54 315 GLU A O 1
ATOM 4167 N N . SER A 1 299 ? -24.638 20.025 54.091 1.00 11.18 316 SER A N 1
ATOM 4168 C CA . SER A 1 299 ? -24.783 21.447 53.782 1.00 11.50 316 SER A CA 1
ATOM 4169 C C . SER A 1 299 ? -25.255 21.552 52.335 1.00 11.43 316 SER A C 1
ATOM 4170 O O . SER A 1 299 ? -24.535 21.156 51.423 1.00 11.33 316 SER A O 1
ATOM 4178 N N . TYR A 1 300 ? -26.468 22.054 52.124 1.00 11.67 317 TYR A N 1
ATOM 4179 C CA . TYR A 1 300 ? -27.074 22.034 50.797 1.00 12.00 317 TYR A CA 1
ATOM 4180 C C . TYR A 1 300 ? -26.880 23.318 50.066 1.00 11.97 317 TYR A C 1
ATOM 4181 O O . TYR A 1 300 ? -27.086 24.392 50.608 1.00 12.44 317 TYR A O 1
ATOM 4199 N N . VAL A 1 301 ? -26.458 23.199 48.824 1.00 11.84 318 VAL A N 1
ATOM 4200 C CA . VAL A 1 301 ? -26.299 24.351 47.962 1.00 12.22 318 VAL A CA 1
ATOM 4201 C C . VAL A 1 301 ? -27.427 24.325 46.946 1.00 12.30 318 VAL A C 1
ATOM 4202 O O . VAL A 1 301 ? -27.680 23.277 46.336 1.00 11.97 318 VAL A O 1
ATOM 4215 N N . PRO A 1 302 ? -28.105 25.470 46.756 1.00 12.85 319 PRO A N 1
ATOM 4216 C CA . PRO A 1 302 ? -29.292 25.443 45.919 1.00 13.02 319 PRO A CA 1
ATOM 4217 C C . PRO A 1 302 ? -28.970 24.993 44.489 1.00 12.79 319 PRO A C 1
ATOM 4218 O O . PRO A 1 302 ? -27.852 25.182 44.008 1.00 12.74 319 PRO A O 1
ATOM 4229 N N . ALA A 1 303 ? -29.968 24.406 43.840 1.00 12.77 320 ALA A N 1
ATOM 4230 C CA . ALA A 1 303 ? -29.891 23.978 42.433 1.00 12.67 320 ALA A CA 1
ATOM 4231 C C . ALA A 1 303 ? -31.029 24.620 41.685 1.00 13.17 320 ALA A C 1
ATOM 4232 O O . ALA A 1 303 ? -32.023 24.951 42.286 1.00 13.52 320 ALA A O 1
ATOM 4239 N N . LEU A 1 304 ? -30.914 24.751 40.371 1.00 13.29 321 LEU A N 1
ATOM 4240 C CA . LEU A 1 304 ? -31.924 25.484 39.599 1.00 13.86 321 LEU A CA 1
ATOM 4241 C C . LEU A 1 304 ? -32.430 24.706 38.383 1.00 13.83 321 LEU A C 1
ATOM 4242 O O . LEU A 1 304 ? -31.677 24.473 37.445 1.00 13.69 321 LEU A O 1
ATOM 4258 N N . LEU A 1 305 ? -33.702 24.321 38.381 1.00 14.08 322 LEU A N 1
ATOM 4259 C CA . LEU A 1 305 ? -34.239 23.590 37.249 1.00 14.17 322 LEU A CA 1
ATOM 4260 C C . LEU A 1 305 ? -34.335 24.520 36.029 1.00 14.63 322 LEU A C 1
ATOM 4261 O O . LEU A 1 305 ? -35.061 25.513 36.042 1.00 15.21 322 LEU A O 1
ATOM 4277 N N . ALA A 1 306 ? -33.594 24.184 34.987 1.00 14.52 323 ALA A N 1
ATOM 4278 C CA . ALA A 1 306 ? -33.705 24.855 33.705 1.00 14.99 323 ALA A CA 1
ATOM 4279 C C . ALA A 1 306 ? -34.485 23.993 32.691 1.00 16.50 323 ALA A C 1
ATOM 4280 O O . ALA A 1 306 ? -34.070 22.888 32.332 1.00 17.01 323 ALA A O 1
ATOM 4287 N N . ASN A 1 307 ? -35.620 24.512 32.224 1.00 15.72 324 ASN A N 1
ATOM 4288 C CA . ASN A 1 307 ? -36.329 23.894 31.122 1.00 16.05 324 ASN A CA 1
ATOM 4289 C C . ASN A 1 307 ? -36.274 24.873 29.944 1.00 19.57 324 ASN A C 1
ATOM 4290 O O . ASN A 1 307 ? -35.575 25.905 30.023 1.00 16.63 324 ASN A O 1
ATOM 4301 N N . LYS A 1 308 ? -36.995 24.586 28.860 1.00 17.73 325 LYS A N 1
ATOM 4302 C CA . LYS A 1 308 ? -36.854 25.431 27.682 1.00 17.67 325 LYS A CA 1
ATOM 4303 C C . LYS A 1 308 ? -37.307 26.882 27.960 1.00 18.11 325 LYS A C 1
ATOM 4304 O O . LYS A 1 308 ? -36.768 27.800 27.377 1.00 19.86 325 LYS A O 1
ATOM 4323 N N . GLN A 1 309 ? -38.253 27.080 28.869 1.00 28.00 326 GLN A N 1
ATOM 4324 C CA . GLN A 1 309 ? -38.636 28.430 29.281 1.00 29.12 326 GLN A CA 1
ATOM 4325 C C . GLN A 1 309 ? -37.672 29.100 30.276 1.00 29.69 326 GLN A C 1
ATOM 4326 O O . GLN A 1 309 ? -37.433 30.299 30.194 1.00 29.11 326 GLN A O 1
ATOM 4340 N N . THR A 1 310 ? -37.147 28.351 31.242 1.00 17.93 327 THR A N 1
ATOM 4341 C CA . THR A 1 310 ? -36.377 28.974 32.297 1.00 17.75 327 THR A CA 1
ATOM 4342 C C . THR A 1 310 ? -34.868 29.020 32.075 1.00 17.30 327 THR A C 1
ATOM 4343 O O . THR A 1 310 ? -34.174 29.628 32.854 1.00 17.27 327 THR A O 1
ATOM 4354 N N . VAL A 1 311 ? -34.356 28.400 31.015 1.00 17.06 328 VAL A N 1
ATOM 4355 C CA . VAL A 1 311 ? -32.914 28.268 30.885 1.00 16.70 328 VAL A CA 1
ATOM 4356 C C . VAL A 1 311 ? -32.214 29.627 30.842 1.00 17.27 328 VAL A C 1
ATOM 4357 O O . VAL A 1 311 ? -31.186 29.797 31.472 1.00 17.08 328 VAL A O 1
ATOM 4370 N N . ASN A 1 312 ? -32.764 30.605 30.126 1.00 18.09 329 ASN A N 1
ATOM 4371 C CA . ASN A 1 312 ? -32.162 31.931 30.141 1.00 18.81 329 ASN A CA 1
ATOM 4372 C C . ASN A 1 312 ? -31.971 32.469 31.559 1.00 18.82 329 ASN A C 1
ATOM 4373 O O . ASN A 1 312 ? -30.881 32.863 31.926 1.00 18.88 329 ASN A O 1
ATOM 4384 N N . GLU A 1 313 ? -33.019 32.513 32.363 1.00 22.25 330 GLU A N 1
ATOM 4385 C CA . GLU A 1 313 ? -32.847 33.098 33.677 1.00 22.46 330 GLU A CA 1
ATOM 4386 C C . GLU A 1 313 ? -31.980 32.219 34.567 1.00 25.35 330 GLU A C 1
ATOM 4387 O O . GLU A 1 313 ? -31.286 32.730 35.429 1.00 27.38 330 GLU A O 1
ATOM 4399 N N . VAL A 1 314 ? -31.989 30.906 34.342 1.00 17.27 331 VAL A N 1
ATOM 4400 C CA . VAL A 1 314 ? -31.039 30.031 35.016 1.00 16.47 331 VAL A CA 1
ATOM 4401 C C . VAL A 1 314 ? -29.614 30.289 34.540 1.00 16.56 331 VAL A C 1
ATOM 4402 O O . VAL A 1 314 ? -28.718 30.491 35.350 1.00 17.49 331 VAL A O 1
ATOM 4415 N N . THR A 1 315 ? -29.395 30.339 33.232 1.00 18.79 332 THR A N 1
ATOM 4416 C CA . THR A 1 315 ? -28.045 30.522 32.699 1.00 19.23 332 THR A CA 1
ATOM 4417 C C . THR A 1 315 ? -27.440 31.834 33.160 1.00 23.39 332 THR A C 1
ATOM 4418 O O . THR A 1 315 ? -26.227 31.928 33.395 1.00 23.65 332 THR A O 1
ATOM 4429 N N . ARG A 1 316 ? -28.276 32.862 33.282 1.00 18.82 333 ARG A N 1
ATOM 4430 C CA . ARG A 1 316 ? -27.795 34.172 33.752 1.00 19.46 333 ARG A CA 1
ATOM 4431 C C . ARG A 1 316 ? -27.407 34.233 35.238 1.00 20.47 333 ARG A C 1
ATOM 4432 O O . ARG A 1 316 ? -26.423 34.893 35.603 1.00 20.73 333 ARG A O 1
ATOM 4453 N N . LYS A 1 317 ? -28.158 33.535 36.082 1.00 36.22 334 LYS A N 1
ATOM 4454 C CA . LYS A 1 317 ? -27.816 33.416 37.499 1.00 36.91 334 LYS A CA 1
ATOM 4455 C C . LYS A 1 317 ? -26.518 32.627 37.756 1.00 34.36 334 LYS A C 1
ATOM 4456 O O . LYS A 1 317 ? -25.895 32.785 38.796 1.00 35.29 334 LYS A O 1
ATOM 4475 N N . LEU A 1 318 ? -26.104 31.799 36.798 1.00 31.18 335 LEU A N 1
ATOM 4476 C CA . LEU A 1 318 ? -24.839 31.065 36.910 1.00 32.14 335 LEU A CA 1
ATOM 4477 C C . LEU A 1 318 ? -23.626 31.843 36.368 1.00 34.77 335 LEU A C 1
ATOM 4478 O O . LEU A 1 318 ? -22.497 31.603 36.799 1.00 34.19 335 LEU A O 1
ATOM 4494 N N . GLY A 1 319 ? -23.848 32.757 35.425 1.00 37.28 336 GLY A N 1
ATOM 4495 C CA . GLY A 1 319 ? -22.756 33.531 34.856 1.00 37.38 336 GLY A CA 1
ATOM 4496 C C . GLY A 1 319 ? -22.430 34.812 35.608 1.00 40.04 336 GLY A C 1
ATOM 4497 O O . GLY A 1 319 ? -22.704 34.945 36.804 1.00 42.75 336 GLY A O 1
ATOM 4501 N N . SER B 1 29 ? 20.592 28.865 -8.398 1.00 35.86 46 SER B N 1
ATOM 45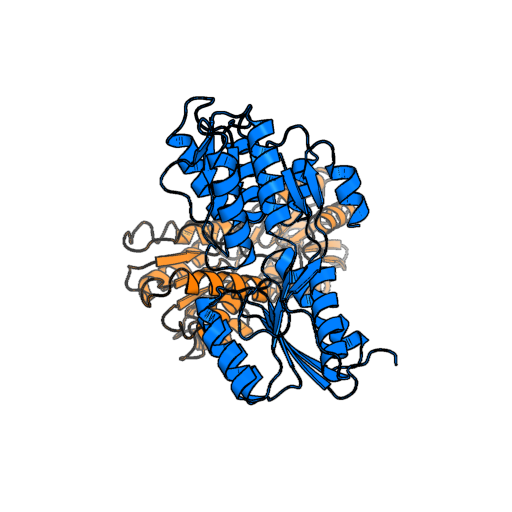02 C CA . SER B 1 29 ? 20.689 30.148 -7.707 1.00 38.62 46 SER B CA 1
ATOM 4503 C C . SER B 1 29 ? 19.323 30.840 -7.560 1.00 36.85 46 SER B C 1
ATOM 4504 O O . SER B 1 29 ? 18.448 30.660 -8.399 1.00 36.17 46 SER B O 1
ATOM 4511 N N . LEU B 1 30 ? 19.154 31.605 -6.476 1.00 32.18 47 LEU B N 1
ATOM 4512 C CA . LEU B 1 30 ? 17.944 32.396 -6.204 1.00 31.38 47 LEU B CA 1
ATOM 4513 C C . LEU B 1 30 ? 18.273 33.880 -6.103 1.00 34.41 47 LEU B C 1
ATOM 4514 O O . LEU B 1 30 ? 17.533 34.648 -5.466 1.00 32.56 47 LEU B O 1
ATOM 4530 N N . LYS B 1 31 ? 19.343 34.287 -6.786 1.00 67.86 48 LYS B N 1
ATOM 4531 C CA . LYS B 1 31 ? 20.043 35.539 -6.484 1.00 68.35 48 LYS B CA 1
ATOM 4532 C C . LYS B 1 31 ? 19.168 36.754 -6.195 1.00 65.67 48 LYS B C 1
ATOM 4533 O O . LYS B 1 31 ? 19.557 37.588 -5.391 1.00 70.88 48 LYS B O 1
ATOM 4552 N N . GLY B 1 32 ? 18.005 36.877 -6.829 1.00 33.07 49 GLY B N 1
ATOM 4553 C CA . GLY B 1 32 ? 17.185 38.060 -6.601 1.00 32.89 49 GLY B CA 1
ATOM 4554 C C . GLY B 1 32 ? 15.703 37.818 -6.382 1.00 31.77 49 GLY B C 1
ATOM 4555 O O . GLY B 1 32 ? 14.892 38.710 -6.663 1.00 31.77 49 GLY B O 1
ATOM 4559 N N . LYS B 1 33 ? 15.349 36.629 -5.875 1.00 30.93 50 LYS B N 1
ATOM 4560 C CA . LYS B 1 33 ? 13.949 36.204 -5.752 1.00 29.97 50 LYS B CA 1
ATOM 4561 C C . LYS B 1 33 ? 13.474 36.296 -4.319 1.00 29.31 50 LYS B C 1
ATOM 4562 O O . LYS B 1 33 ? 14.281 36.201 -3.416 1.00 29.43 50 LYS B O 1
ATOM 4581 N N . ARG B 1 34 ? 12.168 36.475 -4.130 1.00 28.74 51 ARG B N 1
ATOM 4582 C CA . ARG B 1 34 ? 11.527 36.315 -2.825 1.00 28.07 51 ARG B CA 1
ATOM 4583 C C . ARG B 1 34 ? 10.687 35.007 -2.759 1.00 27.25 51 ARG B C 1
ATOM 4584 O O . ARG B 1 34 ? 9.727 34.822 -3.523 1.00 27.10 51 ARG B O 1
ATOM 4605 N N . ILE B 1 35 ? 11.030 34.118 -1.830 1.00 26.92 52 ILE B N 1
ATOM 4606 C CA . ILE B 1 35 ? 10.371 32.810 -1.718 1.00 26.14 52 ILE B CA 1
ATOM 4607 C C . ILE B 1 35 ? 9.499 32.689 -0.460 1.00 25.53 52 ILE B C 1
ATOM 4608 O O . ILE B 1 35 ? 10.013 32.674 0.667 1.00 25.45 52 ILE B O 1
ATOM 4624 N N . GLY B 1 36 ? 8.187 32.596 -0.631 1.00 25.22 53 GLY B N 1
ATOM 4625 C CA . GLY B 1 36 ? 7.340 32.369 0.528 1.00 24.74 53 GLY B CA 1
ATOM 4626 C C . GLY B 1 36 ? 7.620 30.996 1.119 1.00 24.26 53 GLY B C 1
ATOM 4627 O O . GLY B 1 36 ? 7.732 30.024 0.364 1.00 24.19 53 GLY B O 1
ATOM 4631 N N . ILE B 1 37 ? 7.743 30.926 2.455 1.00 24.25 54 ILE B N 1
ATOM 4632 C CA . ILE B 1 37 ? 7.842 29.662 3.203 1.00 23.57 54 ILE B CA 1
ATOM 4633 C C . ILE B 1 37 ? 6.755 29.681 4.264 1.00 24.41 54 ILE B C 1
ATOM 4634 O O . ILE B 1 37 ? 6.818 30.431 5.258 1.00 24.77 54 ILE B O 1
ATOM 4650 N N . SER B 1 38 ? 5.709 28.929 4.014 1.00 22.97 55 SER B N 1
ATOM 4651 C CA . SER B 1 38 ? 4.557 28.931 4.869 1.00 22.80 55 SER B CA 1
ATOM 4652 C C . SER B 1 38 ? 4.391 27.532 5.474 1.00 22.39 55 SER B C 1
ATOM 4653 O O . SER B 1 38 ? 4.284 26.554 4.743 1.00 22.28 55 SER B O 1
ATOM 4661 N N . THR B 1 39 ? 4.377 27.449 6.804 1.00 27.23 56 THR B N 1
ATOM 4662 C CA . THR B 1 39 ? 4.219 26.171 7.484 1.00 25.20 56 THR B CA 1
ATOM 4663 C C . THR B 1 39 ? 2.969 26.158 8.353 1.00 26.44 56 THR B C 1
ATOM 4664 O O . THR B 1 39 ? 2.593 27.168 8.942 1.00 25.40 56 THR B O 1
ATOM 4675 N N . ALA B 1 40 ? 2.344 25.000 8.465 1.00 25.92 57 ALA B N 1
ATOM 4676 C CA . ALA B 1 40 ? 1.178 24.886 9.317 1.00 25.79 57 ALA B CA 1
ATOM 4677 C C . ALA B 1 40 ? 1.553 25.061 10.781 1.00 23.72 57 ALA B C 1
ATOM 4678 O O . ALA B 1 40 ? 0.667 25.297 11.592 1.00 24.07 57 ALA B O 1
ATOM 4685 N N . GLY B 1 41 ? 2.849 24.957 11.097 1.00 21.69 58 GLY B N 1
ATOM 4686 C CA . GLY B 1 41 ? 3.325 24.988 12.480 1.00 21.80 58 GLY B CA 1
ATOM 4687 C C . GLY B 1 41 ? 4.792 24.590 12.602 1.00 21.74 58 GLY B C 1
ATOM 4688 O O . GLY B 1 41 ? 5.430 24.197 11.628 1.00 21.59 58 GLY B O 1
ATOM 4692 N N . THR B 1 42 ? 5.331 24.706 13.802 1.00 21.97 59 THR B N 1
ATOM 4693 C CA . THR B 1 42 ? 6.720 24.370 14.072 1.00 22.10 59 THR B CA 1
ATOM 4694 C C . THR B 1 42 ? 6.852 23.770 15.482 1.00 22.24 59 THR B C 1
ATOM 4695 O O . THR B 1 42 ? 7.942 23.755 16.028 1.00 22.58 59 THR B O 1
ATOM 4706 N N . ASP B 1 43 ? 5.756 23.251 16.033 1.00 22.06 60 ASP B N 1
ATOM 4707 C CA . ASP B 1 43 ? 5.700 22.849 17.436 1.00 22.29 60 ASP B CA 1
ATOM 4708 C C . ASP B 1 43 ? 6.357 21.507 17.786 1.00 22.13 60 ASP B C 1
ATOM 4709 O O . ASP B 1 43 ? 6.356 21.136 18.949 1.00 23.81 60 ASP B O 1
ATOM 4718 N N . HIS B 1 44 ? 6.901 20.790 16.806 1.00 21.81 61 HIS B N 1
ATOM 4719 C CA . HIS B 1 44 ? 7.645 19.545 17.072 1.00 21.78 61 HIS B CA 1
ATOM 4720 C C . HIS B 1 44 ? 8.727 19.313 16.010 1.00 21.78 61 HIS B C 1
ATOM 4721 O O . HIS B 1 44 ? 8.748 19.954 14.971 1.00 21.72 61 HIS B O 1
ATOM 4736 N N . PHE B 1 45 ? 9.615 18.381 16.305 1.00 22.86 62 PHE B N 1
ATOM 4737 C CA . PHE B 1 45 ? 10.819 18.149 15.522 1.00 23.00 62 PHE B CA 1
ATOM 4738 C C . PHE B 1 45 ? 10.724 18.251 13.991 1.00 23.02 62 PHE B C 1
ATOM 4739 O O . PHE B 1 45 ? 11.487 18.979 13.366 1.00 23.28 62 PHE B O 1
ATOM 4756 N N . PHE B 1 46 ? 9.821 17.491 13.385 1.00 22.77 63 PHE B N 1
ATOM 4757 C CA . PHE B 1 46 ? 9.802 17.366 11.927 1.00 22.82 63 PHE B CA 1
ATOM 4758 C C . PHE B 1 46 ? 9.510 18.706 11.292 1.00 23.03 63 PHE B C 1
ATOM 4759 O O . PHE B 1 46 ? 10.251 19.187 10.419 1.00 23.29 63 PHE B O 1
ATOM 4776 N N . ASP B 1 47 ? 8.410 19.290 11.745 1.00 22.97 64 ASP B N 1
ATOM 4777 C CA . ASP B 1 47 ? 7.949 20.586 11.262 1.00 23.21 64 ASP B CA 1
ATOM 4778 C C . ASP B 1 47 ? 9.036 21.654 11.384 1.00 23.53 64 ASP B C 1
ATOM 4779 O O . ASP B 1 47 ? 9.354 22.337 10.412 1.00 23.79 64 ASP B O 1
ATOM 4788 N N . LEU B 1 48 ? 9.609 21.802 12.572 1.00 24.56 65 LEU B N 1
ATOM 4789 C CA . LEU B 1 48 ? 10.619 22.843 12.792 1.00 24.90 65 LEU B CA 1
ATOM 4790 C C . LEU B 1 48 ? 11.824 22.606 11.911 1.00 25.75 65 LEU B C 1
ATOM 4791 O O . LEU B 1 48 ? 12.371 23.532 11.303 1.00 26.67 65 LEU B O 1
ATOM 4807 N N . GLN B 1 49 ? 12.252 21.355 11.865 1.00 25.66 66 GLN B N 1
ATOM 4808 C CA . GLN B 1 49 ? 13.424 20.997 11.107 1.00 25.76 66 GLN B CA 1
ATOM 4809 C C . GLN B 1 49 ? 13.264 21.359 9.622 1.00 28.57 66 GLN B C 1
ATOM 4810 O O . GLN B 1 49 ? 14.194 21.905 9.014 1.00 28.12 66 GLN B O 1
ATOM 4824 N N . ALA B 1 50 ? 12.099 21.036 9.045 1.00 24.04 67 ALA B N 1
ATOM 4825 C CA . ALA B 1 50 ? 11.825 21.273 7.622 1.00 24.22 67 ALA B CA 1
ATOM 4826 C C . ALA B 1 50 ? 11.770 22.762 7.325 1.00 24.55 67 ALA B C 1
ATOM 4827 O O . ALA B 1 50 ? 12.269 23.226 6.308 1.00 24.87 67 ALA B O 1
ATOM 4834 N N . TYR B 1 51 ? 11.121 23.490 8.221 1.00 26.04 68 TYR B N 1
ATOM 4835 C CA . TYR B 1 51 ? 11.026 24.955 8.163 1.00 29.05 68 TYR B CA 1
ATOM 4836 C C . TYR B 1 51 ? 12.400 25.625 8.135 1.00 28.74 68 TYR B C 1
ATOM 4837 O O . TYR B 1 51 ? 12.734 26.327 7.181 1.00 29.26 68 TYR B O 1
ATOM 4855 N N . ASN B 1 52 ? 13.182 25.444 9.202 1.00 29.15 69 ASN B N 1
ATOM 4856 C CA . ASN B 1 52 ? 14.520 26.038 9.288 1.00 30.57 69 ASN B CA 1
ATOM 4857 C C . ASN B 1 52 ? 15.454 25.653 8.135 1.00 31.53 69 ASN B C 1
ATOM 4858 O O . ASN B 1 52 ? 16.300 26.464 7.706 1.00 29.35 69 ASN B O 1
ATOM 4869 N N . ALA B 1 53 ? 15.320 24.435 7.624 1.00 25.46 70 ALA B N 1
ATOM 4870 C CA . ALA B 1 53 ? 16.155 24.034 6.500 1.00 25.72 70 ALA B CA 1
ATOM 4871 C C . ALA B 1 53 ? 15.804 24.794 5.216 1.00 26.01 70 ALA B C 1
ATOM 4872 O O . ALA B 1 53 ? 16.690 25.071 4.413 1.00 26.39 70 ALA B O 1
ATOM 4879 N N . GLN B 1 54 ? 14.526 25.124 5.030 1.00 25.87 71 GLN B N 1
ATOM 4880 C CA . GLN B 1 54 ? 14.119 25.884 3.854 1.00 26.19 71 GLN B CA 1
ATOM 4881 C C . GLN B 1 54 ? 14.702 27.290 3.954 1.00 26.60 71 GLN B C 1
ATOM 4882 O O . GLN B 1 54 ? 15.376 27.767 3.040 1.00 27.02 71 GLN B O 1
ATOM 4896 N N . ILE B 1 55 ? 14.445 27.939 5.076 1.00 26.51 72 ILE B N 1
ATOM 4897 C CA . ILE B 1 55 ? 14.982 29.259 5.336 1.00 26.89 72 ILE B CA 1
ATOM 4898 C C . ILE B 1 55 ? 16.459 29.294 5.065 1.00 27.20 72 ILE B C 1
ATOM 4899 O O . ILE B 1 55 ? 16.946 30.217 4.389 1.00 27.66 72 ILE B O 1
ATOM 4915 N N . ALA B 1 56 ? 17.187 28.309 5.584 1.00 27.01 73 ALA B N 1
ATOM 4916 C CA . ALA B 1 56 ? 18.635 28.284 5.410 1.00 27.34 73 ALA B CA 1
ATOM 4917 C C . ALA B 1 56 ? 18.990 28.175 3.920 1.00 27.67 73 ALA B C 1
ATOM 4918 O O . ALA B 1 56 ? 19.713 29.032 3.404 1.00 28.14 73 ALA B O 1
ATOM 4925 N N . GLU B 1 57 ? 18.450 27.155 3.224 1.00 30.58 74 GLU B N 1
ATOM 4926 C CA . GLU B 1 57 ? 18.776 26.896 1.813 1.00 28.16 74 GLU B CA 1
ATOM 4927 C C . GLU B 1 57 ? 18.443 28.059 0.858 1.00 29.75 74 GLU B C 1
ATOM 4928 O O . GLU B 1 57 ? 19.134 28.263 -0.158 1.00 29.04 74 GLU B O 1
ATOM 4940 N N . VAL B 1 58 ? 17.388 28.808 1.152 1.00 30.17 75 VAL B N 1
ATOM 4941 C CA . VAL B 1 58 ? 17.092 29.978 0.350 1.00 33.09 75 VAL B CA 1
ATOM 4942 C C . VAL B 1 58 ? 18.245 30.976 0.464 1.00 34.18 75 VAL B C 1
ATOM 4943 O O . VAL B 1 58 ? 18.723 31.511 -0.547 1.00 33.53 75 VAL B O 1
ATOM 4956 N N . LYS B 1 59 ? 18.693 31.220 1.695 1.00 37.93 76 LYS B N 1
ATOM 4957 C CA . LYS B 1 59 ? 19.770 32.174 1.938 1.00 37.10 76 LYS B CA 1
ATOM 4958 C C . LYS B 1 59 ? 21.032 31.686 1.259 1.00 41.10 76 LYS B C 1
ATOM 4959 O O . LYS B 1 59 ? 21.712 32.443 0.553 1.00 45.46 76 LYS B O 1
ATOM 4978 N N . ARG B 1 60 ? 21.349 30.418 1.503 1.00 30.13 77 ARG B N 1
ATOM 4979 C CA . ARG B 1 60 ? 22.493 29.766 0.897 1.00 30.23 77 ARG B CA 1
ATOM 4980 C C . ARG B 1 60 ? 22.496 30.092 -0.594 1.00 33.51 77 ARG B C 1
ATOM 4981 O O . ARG B 1 60 ? 23.538 30.367 -1.162 1.00 33.75 77 ARG B O 1
ATOM 5002 N N . LEU B 1 61 ? 21.323 30.094 -1.219 1.00 38.54 78 LEU B N 1
ATOM 5003 C CA . LEU B 1 61 ? 21.244 30.256 -2.672 1.00 41.23 78 LEU B CA 1
ATOM 5004 C C . LEU B 1 61 ? 21.030 31.712 -3.076 1.00 42.28 78 LEU B C 1
ATOM 5005 O O . LEU B 1 61 ? 20.846 32.003 -4.257 1.00 41.60 78 LEU B O 1
ATOM 5021 N N . GLY B 1 62 ? 21.032 32.610 -2.087 1.00 33.78 79 GLY B N 1
ATOM 5022 C CA . GLY B 1 62 ? 21.080 34.039 -2.322 1.00 34.04 79 GLY B CA 1
ATOM 5023 C C . GLY B 1 62 ? 19.719 34.697 -2.377 1.00 33.87 79 GLY B C 1
ATOM 5024 O O . GLY B 1 62 ? 19.584 35.836 -2.795 1.00 34.07 79 GLY B O 1
ATOM 5028 N N . GLY B 1 63 ? 18.692 33.973 -1.963 1.00 34.20 80 GLY B N 1
ATOM 5029 C CA . GLY B 1 63 ? 17.349 34.510 -2.025 1.00 33.52 80 GLY B CA 1
ATOM 5030 C C . GLY B 1 63 ? 16.885 35.052 -0.695 1.00 33.54 80 GLY B C 1
ATOM 5031 O O . GLY B 1 63 ? 17.562 34.905 0.318 1.00 37.56 80 GLY B O 1
ATOM 5035 N N . GLU B 1 64 ? 15.709 35.658 -0.701 1.00 38.80 81 GLU B N 1
ATOM 5036 C CA . GLU B 1 64 ? 15.128 36.240 0.496 1.00 42.58 81 GLU B CA 1
ATOM 5037 C C . GLU B 1 64 ? 13.864 35.468 0.899 1.00 43.61 81 GLU B C 1
ATOM 5038 O O . GLU B 1 64 ? 12.892 35.404 0.141 1.00 41.48 81 GLU B O 1
ATOM 5050 N N . PRO B 1 65 ? 13.869 34.876 2.102 1.00 39.19 82 PRO B N 1
ATOM 5051 C CA . PRO B 1 65 ? 12.736 34.040 2.484 1.00 36.89 82 PRO B CA 1
ATOM 5052 C C . PRO B 1 65 ? 11.654 34.864 3.120 1.00 35.72 82 PRO B C 1
ATOM 5053 O O . PRO B 1 65 ? 11.948 35.746 3.921 1.00 33.87 82 PRO B O 1
ATOM 5064 N N . LEU B 1 66 ? 10.410 34.594 2.763 1.00 32.50 83 LEU B N 1
ATOM 5065 C CA . LEU B 1 66 ? 9.298 35.220 3.457 1.00 33.39 83 LEU B CA 1
ATOM 5066 C C . LEU B 1 66 ? 8.624 34.114 4.252 1.00 35.02 83 LEU B C 1
ATOM 5067 O O . LEU B 1 66 ? 7.670 33.478 3.784 1.00 32.50 83 LEU B O 1
ATOM 5083 N N . ALA B 1 67 ? 9.147 33.892 5.455 1.00 32.32 84 ALA B N 1
ATOM 5084 C CA . ALA B 1 67 ? 8.775 32.734 6.270 1.00 32.10 84 ALA B CA 1
ATOM 5085 C C . ALA B 1 67 ? 7.684 33.049 7.290 1.00 32.13 84 ALA B C 1
ATOM 5086 O O . ALA B 1 67 ? 7.793 33.996 8.089 1.00 32.35 84 ALA B O 1
ATOM 5093 N N . VAL B 1 68 ? 6.630 32.247 7.250 1.00 31.93 85 VAL B N 1
ATOM 5094 C CA . VAL B 1 68 ? 5.473 32.469 8.084 1.00 31.96 85 VAL B CA 1
ATOM 5095 C C . VAL B 1 68 ? 4.977 31.153 8.715 1.00 31.74 85 VAL B C 1
ATOM 5096 O O . VAL B 1 68 ? 4.727 30.140 8.029 1.00 31.55 85 VAL B O 1
ATOM 5109 N N . ASP B 1 69 ? 4.873 31.195 10.042 1.00 31.80 86 ASP B N 1
ATOM 5110 C CA . ASP B 1 69 ? 4.558 30.043 10.880 1.00 31.63 86 ASP B CA 1
ATOM 5111 C C . ASP B 1 69 ? 3.162 30.204 11.437 1.00 31.68 86 ASP B C 1
ATOM 5112 O O . ASP B 1 69 ? 2.934 31.094 12.250 1.00 31.88 86 ASP B O 1
ATOM 5121 N N . ALA B 1 70 ? 2.226 29.353 11.018 1.00 31.54 87 ALA B N 1
ATOM 5122 C CA . ALA B 1 70 ? 0.828 29.514 11.434 1.00 31.63 87 ALA B CA 1
ATOM 5123 C C . ALA B 1 70 ? 0.510 29.062 12.890 1.00 31.64 87 ALA B C 1
ATOM 5124 O O . ALA B 1 70 ? -0.637 29.124 13.324 1.00 31.72 87 ALA B O 1
ATOM 5131 N N . GLY B 1 71 ? 1.511 28.632 13.641 1.00 31.57 88 GLY B N 1
ATOM 5132 C CA . GLY B 1 71 ? 1.267 28.148 14.998 1.00 31.58 88 GLY B CA 1
ATOM 5133 C C . GLY B 1 71 ? 0.133 27.127 15.103 1.00 31.48 88 GLY B C 1
ATOM 5134 O O . GLY B 1 71 ? -0.603 27.110 16.090 1.00 31.57 88 GLY B O 1
ATOM 5138 N N . ARG B 1 72 ? -0.009 26.265 14.094 1.00 31.33 89 ARG B N 1
ATOM 5139 C CA . ARG B 1 72 ? -1.061 25.239 1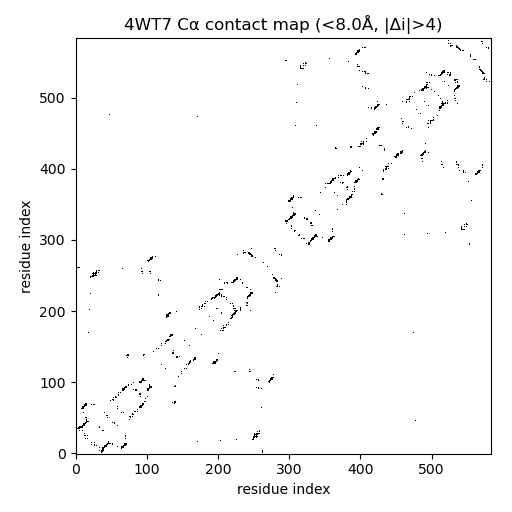4.093 1.00 31.27 89 ARG B CA 1
ATOM 5140 C C . ARG B 1 72 ? -2.470 25.803 14.318 1.00 31.45 89 ARG B C 1
ATOM 5141 O O . ARG B 1 72 ? -3.323 25.186 14.981 1.00 31.48 89 ARG B O 1
ATOM 5162 N N . SER B 1 73 ? -2.696 26.980 13.770 1.00 31.66 90 SER B N 1
ATOM 5163 C CA . SER B 1 73 ? -4.035 27.533 13.651 1.00 32.64 90 SER B CA 1
ATOM 5164 C C . SER B 1 73 ? -4.402 27.575 12.184 1.00 32.98 90 SER B C 1
ATOM 5165 O O . SER B 1 73 ? -3.667 28.158 11.375 1.00 32.89 90 SER B O 1
ATOM 5173 N N . ASP B 1 74 ? -5.543 26.983 11.846 1.00 36.02 91 ASP B N 1
ATOM 5174 C CA . ASP B 1 74 ? -6.045 27.010 10.474 1.00 37.39 91 ASP B CA 1
ATOM 5175 C C . ASP B 1 74 ? -6.314 28.442 9.981 1.00 39.45 91 ASP B C 1
ATOM 5176 O O . ASP B 1 74 ? -5.976 28.806 8.845 1.00 35.41 91 ASP B O 1
ATOM 5185 N N . GLY B 1 75 ? -6.910 29.253 10.856 1.00 37.42 92 GLY B N 1
ATOM 5186 C CA . GLY B 1 75 ? -7.218 30.634 10.533 1.00 34.10 92 GLY B CA 1
ATOM 5187 C C . GLY B 1 75 ? -5.972 31.423 10.213 1.00 34.62 92 GLY B C 1
ATOM 5188 O O . GLY B 1 75 ? -5.936 32.160 9.217 1.00 34.91 92 GLY B O 1
ATOM 5192 N N . LYS B 1 76 ? -4.935 31.278 11.034 1.00 35.62 93 LYS B N 1
ATOM 5193 C CA . LYS B 1 76 ? -3.695 31.995 10.755 1.00 38.88 93 LYS B CA 1
ATOM 5194 C C . LYS B 1 76 ? -3.072 31.467 9.443 1.00 41.56 93 LYS B C 1
ATOM 5195 O O . LYS B 1 76 ? -2.538 32.235 8.638 1.00 38.02 93 LYS B O 1
ATOM 5214 N N . LEU B 1 77 ? -3.173 30.156 9.231 1.00 31.89 94 LEU B N 1
ATOM 5215 C CA . LEU B 1 77 ? -2.618 29.534 8.037 1.00 31.71 94 LEU B CA 1
ATOM 5216 C C . LEU B 1 77 ? -3.191 30.130 6.775 1.00 31.82 94 LEU B C 1
ATOM 5217 O O . LEU B 1 77 ? -2.456 30.501 5.892 1.00 31.79 94 LEU B O 1
ATOM 5233 N N . VAL B 1 78 ? -4.513 30.142 6.674 1.00 32.92 95 VAL B N 1
ATOM 5234 C CA . VAL B 1 78 ? -5.198 30.752 5.555 1.00 34.04 95 VAL B CA 1
ATOM 5235 C C . VAL B 1 78 ? -4.886 32.248 5.444 1.00 37.22 95 VAL B C 1
ATOM 5236 O O . VAL B 1 78 ? -4.872 32.801 4.344 1.00 34.89 95 VAL B O 1
ATOM 5249 N N . ALA B 1 79 ? -4.649 32.906 6.576 1.00 33.11 96 ALA B N 1
ATOM 5250 C CA . ALA B 1 79 ? -4.384 34.347 6.581 1.00 35.95 96 ALA B CA 1
ATOM 5251 C C . ALA B 1 79 ? -3.007 34.665 6.028 1.00 35.04 96 ALA B C 1
ATOM 5252 O O . ALA B 1 79 ? -2.836 35.611 5.249 1.00 36.83 96 ALA B O 1
ATOM 5259 N N . GLN B 1 80 ? -2.019 33.884 6.441 1.00 32.35 97 GLN B N 1
ATOM 5260 C CA . GLN B 1 80 ? -0.658 34.122 5.993 1.00 32.29 97 GLN B CA 1
ATOM 5261 C C . GLN B 1 80 ? -0.500 33.739 4.511 1.00 32.17 97 GLN B C 1
ATOM 5262 O O . GLN B 1 80 ? 0.352 34.290 3.803 1.00 32.22 97 GLN B O 1
ATOM 5276 N N . LEU B 1 81 ? -1.324 32.814 4.033 1.00 32.04 98 LEU B N 1
ATOM 5277 C CA . LEU B 1 81 ? -1.269 32.450 2.618 1.00 31.95 98 LEU B CA 1
ATOM 5278 C C . LEU B 1 81 ? -1.827 33.607 1.782 1.00 32.17 98 LEU B C 1
ATOM 5279 O O . LEU B 1 81 ? -1.210 34.040 0.815 1.00 32.20 98 LEU B O 1
ATOM 5295 N N . GLN B 1 82 ? -2.990 34.102 2.187 1.00 39.42 99 GLN B N 1
ATOM 5296 C CA . GLN B 1 82 ? -3.577 35.302 1.604 1.00 41.86 99 GLN B CA 1
ATOM 5297 C C . GLN B 1 82 ? -2.621 36.491 1.581 1.00 40.56 99 GLN B C 1
ATOM 5298 O O . GLN B 1 82 ? -2.515 37.193 0.577 1.00 40.19 99 GLN B O 1
ATOM 5312 N N . THR B 1 83 ? -1.927 36.723 2.688 1.00 32.87 100 THR B N 1
ATOM 5313 C CA . THR B 1 83 ? -0.915 37.767 2.713 1.00 33.84 100 THR B CA 1
ATOM 5314 C C . THR B 1 83 ? 0.216 37.424 1.737 1.00 33.71 100 THR B C 1
ATOM 5315 O O . THR B 1 83 ? 0.680 38.287 0.999 1.00 33.56 100 THR B O 1
ATOM 5326 N N . LEU B 1 84 ? 0.635 36.163 1.691 1.00 32.53 101 LEU B N 1
ATOM 5327 C CA . LEU B 1 84 ? 1.733 35.818 0.817 1.00 32.42 101 LEU B CA 1
ATOM 5328 C C . LEU B 1 84 ? 1.349 36.079 -0.642 1.00 32.46 101 LEU B C 1
ATOM 5329 O O . LEU B 1 84 ? 2.150 36.598 -1.417 1.00 32.55 101 LEU B O 1
ATOM 5345 N N . ILE B 1 85 ? 0.119 35.746 -1.007 1.00 32.44 102 ILE B N 1
ATOM 5346 C CA . ILE B 1 85 ? -0.339 35.975 -2.371 1.00 32.50 102 ILE B CA 1
ATOM 5347 C C . ILE B 1 85 ? -0.276 37.486 -2.691 1.00 32.80 102 ILE B C 1
ATOM 5348 O O . ILE B 1 85 ? 0.161 37.897 -3.772 1.00 32.86 102 ILE B O 1
ATOM 5364 N N . ALA B 1 86 ? -0.700 38.312 -1.742 1.00 33.00 103 ALA B N 1
ATOM 5365 C CA . ALA B 1 86 ? -0.663 39.769 -1.927 1.00 33.33 103 ALA B CA 1
ATOM 5366 C C . ALA B 1 86 ? 0.748 40.268 -2.182 1.00 33.40 103 ALA B C 1
ATOM 5367 O O . ALA B 1 86 ? 0.959 41.181 -2.977 1.00 33.61 103 ALA B O 1
ATOM 5374 N N . GLN B 1 87 ? 1.725 39.681 -1.507 1.00 25.53 104 GLN B N 1
ATOM 5375 C CA . GLN B 1 87 ? 3.097 40.154 -1.618 1.00 25.41 104 GLN B CA 1
ATOM 5376 C C . GLN B 1 87 ? 3.726 39.672 -2.888 1.00 26.86 104 GLN B C 1
ATOM 5377 O O . GLN B 1 87 ? 4.885 39.998 -3.161 1.00 25.92 104 GLN B O 1
ATOM 5391 N N . LYS B 1 88 ? 2.969 38.863 -3.640 1.00 34.62 105 LYS B N 1
ATOM 5392 C CA . LYS B 1 88 ? 3.364 38.385 -4.962 1.00 30.66 105 LYS B CA 1
ATOM 5393 C C . LYS B 1 88 ? 4.828 37.945 -5.057 1.00 30.03 105 LYS B C 1
ATOM 5394 O O . LYS B 1 88 ? 5.582 38.446 -5.892 1.00 29.51 105 LYS B O 1
ATOM 5413 N N . PRO B 1 89 ? 5.228 36.966 -4.227 1.00 25.11 106 PRO B N 1
ATOM 5414 C CA . PRO B 1 89 ? 6.586 36.396 -4.274 1.00 22.70 106 PRO B CA 1
ATOM 5415 C C . PRO B 1 89 ? 6.806 35.584 -5.554 1.00 23.14 106 PRO B C 1
ATOM 5416 O O . PRO B 1 89 ? 5.836 35.332 -6.241 1.00 22.32 106 PRO B O 1
ATOM 5427 N N . ASP B 1 90 ? 8.041 35.162 -5.817 1.00 23.66 107 ASP B N 1
ATOM 5428 C CA . ASP B 1 90 ? 8.388 34.462 -7.031 1.00 23.38 107 ASP B CA 1
ATOM 5429 C C . ASP B 1 90 ? 7.915 33.000 -6.963 1.00 27.32 107 ASP B C 1
ATOM 5430 O O . ASP B 1 90 ? 7.819 32.319 -7.989 1.00 24.88 107 ASP B O 1
ATOM 5439 N N . ALA B 1 91 ? 7.644 32.533 -5.743 1.00 21.27 108 ALA B N 1
ATOM 5440 C CA . ALA B 1 91 ? 7.086 31.203 -5.493 1.00 20.95 108 ALA B CA 1
ATOM 5441 C C . ALA B 1 91 ? 6.687 31.076 -3.993 1.00 21.05 108 ALA B C 1
ATOM 5442 O O . ALA B 1 91 ? 7.216 31.773 -3.123 1.00 21.18 108 ALA B O 1
ATOM 5449 N N . ILE B 1 92 ? 5.764 30.171 -3.691 1.00 20.82 109 ILE B N 1
ATOM 5450 C CA . ILE B 1 92 ? 5.432 29.872 -2.301 1.00 20.83 109 ILE B CA 1
ATOM 5451 C C . ILE B 1 92 ? 5.617 28.362 -2.087 1.00 20.40 109 ILE B C 1
ATOM 5452 O O . ILE B 1 92 ? 5.265 27.572 -2.958 1.00 20.20 109 ILE B O 1
ATOM 5468 N N . VAL B 1 93 ? 6.199 27.978 -0.947 1.00 20.29 110 VAL B N 1
ATOM 5469 C CA . VAL B 1 93 ? 6.342 26.585 -0.569 1.00 19.93 110 VAL B CA 1
ATOM 5470 C C . VAL B 1 93 ? 5.539 26.449 0.676 1.00 20.04 110 VAL B C 1
ATOM 5471 O O . VAL B 1 93 ? 5.751 27.192 1.641 1.00 20.29 110 VAL B O 1
ATOM 5484 N N . GLN B 1 94 ? 4.581 25.537 0.648 1.00 19.90 111 GLN B N 1
ATOM 5485 C CA . GLN B 1 94 ? 3.733 25.271 1.796 1.00 20.02 111 GLN B CA 1
ATOM 5486 C C . GLN B 1 94 ? 4.121 23.959 2.456 1.00 19.67 111 GLN B C 1
ATOM 5487 O O . GLN B 1 94 ? 4.160 22.908 1.795 1.00 19.37 111 GLN B O 1
ATOM 5501 N N . LEU B 1 95 ? 4.341 24.006 3.775 1.00 20.48 112 LEU B N 1
ATOM 5502 C CA . LEU B 1 95 ? 4.722 22.805 4.527 1.00 19.48 112 LEU B CA 1
ATOM 5503 C C . LEU B 1 95 ? 3.576 22.294 5.407 1.00 19.58 112 LEU B C 1
ATOM 5504 O O . LEU B 1 95 ? 3.167 22.940 6.389 1.00 19.92 112 LEU B O 1
ATOM 5520 N N . LEU B 1 96 ? 3.056 21.141 5.018 1.00 19.33 113 LEU B N 1
ATOM 5521 C CA . LEU B 1 96 ? 2.064 20.421 5.789 1.00 19.37 113 LEU B CA 1
ATOM 5522 C C . LEU B 1 96 ? 0.761 21.201 5.830 1.00 19.80 113 LEU B C 1
ATOM 5523 O O . LEU B 1 96 ? 0.579 22.161 5.069 1.00 20.01 113 LEU B O 1
ATOM 5539 N N . GLY B 1 97 ? -0.156 20.763 6.688 1.00 21.13 114 GLY B N 1
ATOM 5540 C CA . GLY B 1 97 ? -1.506 21.293 6.683 1.00 23.18 114 GLY B CA 1
ATOM 5541 C C . GLY B 1 97 ? -2.504 20.290 6.114 1.00 21.41 114 GLY B C 1
ATOM 5542 O O . GLY B 1 97 ? -2.162 19.411 5.312 1.00 22.13 114 GLY B O 1
ATOM 5546 N N . THR B 1 98 ? -3.757 20.442 6.525 1.00 20.80 115 THR B N 1
ATOM 5547 C CA . THR B 1 98 ? -4.849 19.641 6.011 1.00 20.89 115 THR B CA 1
ATOM 5548 C C . THR B 1 98 ? -5.184 20.112 4.588 1.00 21.02 115 THR B C 1
ATOM 5549 O O . THR B 1 98 ? -5.354 21.327 4.337 1.00 21.37 115 THR B O 1
ATOM 5560 N N . LEU B 1 99 ? -5.236 19.161 3.653 1.00 20.76 116 LEU B N 1
ATOM 5561 C CA . LEU B 1 99 ? -5.324 19.492 2.213 1.00 20.81 116 LEU B CA 1
ATOM 5562 C C . LEU B 1 99 ? -6.513 20.406 1.874 1.00 21.44 116 LEU B C 1
ATOM 5563 O O . LEU B 1 99 ? -6.371 21.386 1.156 1.00 21.60 116 LEU B O 1
ATOM 5579 N N . THR B 1 100 ? -7.694 20.064 2.372 1.00 33.23 117 THR B N 1
ATOM 5580 C CA . THR B 1 100 ? -8.904 20.802 2.023 1.00 32.56 117 THR B CA 1
ATOM 5581 C C . THR B 1 100 ? -8.959 22.194 2.644 1.00 29.41 117 THR B C 1
ATOM 5582 O O . THR B 1 100 ? -9.778 23.019 2.236 1.00 31.90 117 THR B O 1
ATOM 5593 N N . VAL B 1 101 ? -8.103 22.437 3.636 1.00 26.06 118 VAL B N 1
ATOM 5594 C CA . VAL B 1 101 ? -8.018 23.732 4.297 1.00 26.58 118 VAL B CA 1
ATOM 5595 C C . VAL B 1 101 ? -7.203 24.684 3.441 1.00 29.20 118 VAL B C 1
ATOM 5596 O O . VAL B 1 101 ? -7.588 25.830 3.254 1.00 26.60 118 VAL B O 1
ATOM 5609 N N . ILE B 1 102 ? -6.073 24.204 2.925 1.00 28.42 119 ILE B N 1
ATOM 5610 C CA . ILE B 1 102 ? -5.189 25.066 2.155 1.00 26.02 119 ILE B CA 1
ATOM 5611 C C . ILE B 1 102 ? -5.474 25.028 0.650 1.00 26.85 119 ILE B C 1
ATOM 5612 O O . ILE B 1 102 ? -5.132 25.975 -0.055 1.00 29.00 119 ILE B O 1
ATOM 5628 N N . ASP B 1 103 ? -6.098 23.967 0.142 1.00 22.14 120 ASP B N 1
ATOM 5629 C CA . ASP B 1 103 ? -6.159 23.816 -1.321 1.00 23.49 120 ASP B CA 1
ATOM 5630 C C . ASP B 1 103 ? -6.707 25.046 -2.043 1.00 23.50 120 ASP B C 1
ATOM 5631 O O . ASP B 1 103 ? -6.137 25.472 -3.050 1.00 24.63 120 ASP B O 1
ATOM 5640 N N . PRO B 1 104 ? -7.815 25.619 -1.559 1.00 31.68 121 PRO B N 1
ATOM 5641 C CA . PRO B 1 104 ? -8.345 26.791 -2.265 1.00 30.49 121 PRO B CA 1
ATOM 5642 C C . PRO B 1 104 ? -7.339 27.912 -2.345 1.00 33.82 121 PRO B C 1
ATOM 5643 O O . PRO B 1 104 ? -7.327 28.684 -3.332 1.00 36.99 121 PRO B O 1
ATOM 5654 N N . TRP B 1 105 ? -6.495 28.025 -1.325 1.00 28.46 122 TRP B N 1
ATOM 5655 C CA . TRP B 1 105 ? -5.487 29.084 -1.311 1.00 28.57 122 TRP B CA 1
ATOM 5656 C C . TRP B 1 105 ? -4.265 28.731 -2.159 1.00 29.08 122 TRP B C 1
ATOM 5657 O O . TRP B 1 105 ? -3.587 29.601 -2.709 1.00 25.86 122 TRP B O 1
ATOM 5678 N N . LEU B 1 106 ? -3.996 27.442 -2.273 1.00 22.29 123 LEU B N 1
ATOM 5679 C CA . LEU B 1 106 ? -2.964 26.996 -3.176 1.00 21.82 123 LEU B CA 1
ATOM 5680 C C . LEU B 1 106 ? -3.399 27.361 -4.598 1.00 22.06 123 LEU B C 1
ATOM 5681 O O . LEU B 1 106 ? -2.607 27.901 -5.370 1.00 21.97 123 LEU B O 1
ATOM 5697 N N . LYS B 1 107 ? -4.669 27.103 -4.907 1.00 22.43 124 LYS B N 1
ATOM 5698 C CA . LYS B 1 107 ? -5.223 27.361 -6.230 1.00 22.75 124 LYS B CA 1
ATOM 5699 C C . LYS B 1 107 ? -5.212 28.869 -6.546 1.00 23.16 124 LYS B C 1
ATOM 5700 O O . LYS B 1 107 ? -4.671 29.294 -7.577 1.00 23.12 124 LYS B O 1
ATOM 5719 N N . ARG B 1 108 ? -5.782 29.671 -5.644 1.00 25.98 125 ARG B N 1
ATOM 5720 C CA . ARG B 1 108 ? -5.720 31.122 -5.775 1.00 28.77 125 ARG B CA 1
ATOM 5721 C C . ARG B 1 108 ? -4.291 31.616 -6.057 1.00 27.34 125 ARG B C 1
ATOM 5722 O O . ARG B 1 108 ? -4.102 32.465 -6.903 1.00 27.15 125 ARG B O 1
ATOM 5743 N N . ALA B 1 109 ? -3.290 31.085 -5.359 1.00 23.11 126 ALA B N 1
ATOM 5744 C CA . ALA B 1 109 ? -1.927 31.499 -5.610 1.00 22.79 126 ALA B CA 1
ATOM 5745 C C . ALA B 1 109 ? -1.513 31.162 -7.033 1.00 22.58 126 ALA B C 1
ATOM 5746 O O . ALA B 1 109 ? -1.003 32.034 -7.753 1.00 22.70 126 ALA B O 1
ATOM 5753 N N . ARG B 1 110 ? -1.715 29.909 -7.448 1.00 22.30 127 ARG B N 1
ATOM 5754 C CA . ARG B 1 110 ? -1.414 29.515 -8.843 1.00 22.17 127 ARG B CA 1
ATOM 5755 C C . ARG B 1 110 ? -2.108 30.439 -9.848 1.00 22.69 127 ARG B C 1
ATOM 5756 O O . ARG B 1 110 ? -1.488 30.940 -10.778 1.00 22.70 127 ARG B O 1
ATOM 5777 N N . ASP B 1 111 ? -3.409 30.638 -9.660 1.00 30.71 128 ASP B N 1
ATOM 5778 C CA . ASP B 1 111 ? -4.224 31.393 -10.604 1.00 31.61 128 ASP B CA 1
ATOM 5779 C C . ASP B 1 111 ? -3.753 32.845 -10.673 1.00 31.07 128 ASP B C 1
ATOM 5780 O O . ASP B 1 111 ? -3.871 33.508 -11.706 1.00 30.97 128 ASP B O 1
ATOM 5789 N N . ALA B 1 112 ? -3.187 33.327 -9.579 1.00 23.84 129 ALA B N 1
ATOM 5790 C CA . ALA B 1 112 ? -2.628 34.671 -9.535 1.00 24.08 129 ALA B CA 1
ATOM 5791 C C . ALA B 1 112 ? -1.241 34.687 -10.171 1.00 23.66 129 ALA B C 1
ATOM 5792 O O . ALA B 1 112 ? -0.525 35.680 -10.104 1.00 23.76 129 ALA B O 1
ATOM 5799 N N . GLY B 1 113 ? -0.855 33.575 -10.788 1.00 23.59 130 GLY B N 1
ATOM 5800 C CA . GLY B 1 113 ? 0.468 33.452 -11.362 1.00 22.99 130 GLY B CA 1
ATOM 5801 C C . GLY B 1 113 ? 1.622 33.252 -10.397 1.00 22.60 130 GLY B C 1
ATOM 5802 O O . GLY B 1 113 ? 2.751 33.576 -10.752 1.00 22.63 130 GLY B O 1
ATOM 5806 N N . ILE B 1 114 ? 1.376 32.710 -9.200 1.00 22.32 131 ILE B N 1
ATOM 5807 C CA . ILE B 1 114 ? 2.474 32.364 -8.297 1.00 21.96 131 ILE B CA 1
ATOM 5808 C C . ILE B 1 114 ? 2.743 30.840 -8.247 1.00 21.48 131 ILE B C 1
ATOM 5809 O O . ILE B 1 114 ? 1.851 30.053 -7.902 1.00 21.45 131 ILE B O 1
ATOM 5825 N N . PRO B 1 115 ? 3.979 30.426 -8.597 1.00 21.18 132 PRO B N 1
ATOM 5826 C CA . PRO B 1 115 ? 4.318 29.012 -8.485 1.00 20.78 132 PRO B CA 1
ATOM 5827 C C . PRO B 1 115 ? 4.148 28.546 -7.040 1.00 20.63 132 PRO B C 1
ATOM 5828 O O . PRO B 1 115 ? 4.478 29.260 -6.088 1.00 20.73 132 PRO B O 1
ATOM 5839 N N . VAL B 1 116 ? 3.578 27.354 -6.899 1.00 20.44 133 VAL B N 1
ATOM 5840 C CA . VAL B 1 116 ? 3.373 26.756 -5.598 1.00 20.28 133 VAL B CA 1
ATOM 5841 C C . VAL B 1 116 ? 4.037 25.395 -5.581 1.00 19.89 133 VAL B C 1
ATOM 5842 O O . VAL B 1 116 ? 3.870 24.607 -6.517 1.00 19.81 133 VAL B O 1
ATOM 5855 N N . LEU B 1 117 ? 4.820 25.172 -4.523 1.00 19.71 134 LEU B N 1
ATOM 5856 C CA . LEU B 1 117 ? 5.392 23.878 -4.219 1.00 19.38 134 LEU B CA 1
ATOM 5857 C C . LEU B 1 117 ? 4.967 23.511 -2.794 1.00 19.32 134 LEU B C 1
ATOM 5858 O O . LEU B 1 117 ? 4.483 24.369 -2.022 1.00 19.55 134 LEU B O 1
ATOM 5874 N N . THR B 1 118 ? 5.118 22.238 -2.462 1.00 19.06 135 THR B N 1
ATOM 5875 C CA . THR B 1 118 ? 4.720 21.731 -1.145 1.00 18.99 135 THR B CA 1
ATOM 5876 C C . THR B 1 118 ? 5.724 20.773 -0.539 1.00 18.72 135 THR B C 1
ATOM 5877 O O . THR B 1 118 ? 6.535 20.169 -1.230 1.00 18.57 135 THR B O 1
ATOM 5888 N N . ILE B 1 119 ? 5.649 20.636 0.786 1.00 18.71 136 ILE B N 1
ATOM 5889 C CA . ILE B 1 119 ? 6.275 19.536 1.475 1.00 18.48 136 ILE B CA 1
ATOM 5890 C C . ILE B 1 119 ? 5.131 18.865 2.238 1.00 18.46 136 ILE B C 1
ATOM 5891 O O . ILE B 1 119 ? 4.428 19.514 3.011 1.00 18.68 136 ILE B O 1
ATOM 5907 N N . ASP B 1 120 ? 4.925 17.583 1.947 1.00 12.50 137 ASP B N 1
ATOM 5908 C CA . ASP B 1 120 ? 3.902 16.776 2.592 1.00 12.94 137 ASP B CA 1
ATOM 5909 C C . ASP B 1 120 ? 2.497 17.297 2.329 1.00 13.12 137 ASP B C 1
ATOM 5910 O O . ASP B 1 120 ? 1.599 17.217 3.201 1.00 12.39 137 ASP B O 1
ATOM 5919 N N . VAL B 1 121 ? 2.311 17.855 1.130 1.00 14.75 138 VAL B N 1
ATOM 5920 C CA . VAL B 1 121 ? 0.975 18.181 0.644 1.00 14.75 138 VAL B CA 1
ATOM 5921 C C . VAL B 1 121 ? 0.786 17.739 -0.827 1.00 15.40 138 VAL B C 1
ATOM 5922 O O . VAL B 1 121 ? 1.444 18.267 -1.752 1.00 14.97 138 VAL B O 1
ATOM 5935 N N . GLY B 1 122 ? -0.108 16.773 -1.032 1.00 15.65 139 GLY B N 1
ATOM 5936 C CA . GLY B 1 122 ? -0.316 16.186 -2.346 1.00 14.80 139 GLY B CA 1
ATOM 5937 C C . GLY B 1 122 ? -1.432 16.865 -3.110 1.00 16.11 139 GLY B C 1
ATOM 5938 O O . GLY B 1 122 ? -2.381 16.204 -3.593 1.00 18.04 139 GLY B O 1
ATOM 5942 N N . SER B 1 123 ? -1.282 18.180 -3.291 1.00 14.34 140 SER B N 1
ATOM 5943 C CA . SER B 1 123 ? -2.284 18.966 -3.976 1.00 15.79 140 SER B CA 1
ATOM 5944 C C . SER B 1 123 ? -2.147 18.971 -5.516 1.00 16.57 140 SER B C 1
ATOM 5945 O O . SER B 1 123 ? -1.041 18.978 -6.080 1.00 15.16 140 SER B O 1
ATOM 5953 N N . SER B 1 124 ? -3.300 19.030 -6.177 1.00 19.01 141 SER B N 1
ATOM 5954 C CA . SER B 1 124 ? -3.352 19.157 -7.606 1.00 19.37 141 SER B CA 1
ATOM 5955 C C . SER B 1 124 ? -2.792 20.524 -8.034 1.00 21.27 141 SER B C 1
ATOM 5956 O O . SER B 1 124 ? -2.394 20.697 -9.176 1.00 20.24 141 SER B O 1
ATOM 5964 N N . HIS B 1 125 ? -2.729 21.484 -7.111 1.00 16.89 142 HIS B N 1
ATOM 5965 C CA . HIS B 1 125 ? -2.186 22.787 -7.433 1.00 17.56 142 HIS B CA 1
ATOM 5966 C C . HIS B 1 125 ? -0.715 22.935 -7.104 1.00 17.32 142 HIS B C 1
ATOM 5967 O O . HIS B 1 125 ? -0.122 23.956 -7.454 1.00 17.88 142 HIS B O 1
ATOM 5982 N N . SER B 1 126 ? -0.115 21.959 -6.426 1.00 16.55 143 SER B N 1
ATOM 5983 C CA . SER B 1 126 ? 1.321 22.000 -6.213 1.00 16.35 143 SER B CA 1
ATOM 5984 C C . SER B 1 126 ? 2.092 21.468 -7.416 1.00 16.30 143 SER B C 1
ATOM 5985 O O . SER B 1 126 ? 1.806 20.366 -7.906 1.00 15.92 143 SER B O 1
ATOM 5993 N N . LEU B 1 127 ? 3.072 22.249 -7.875 1.00 16.72 144 LEU B N 1
ATOM 5994 C CA . LEU B 1 127 ? 3.955 21.864 -8.985 1.00 16.76 144 LEU B CA 1
ATOM 5995 C C . LEU B 1 127 ? 4.906 20.711 -8.611 1.00 16.04 144 LEU B C 1
ATOM 5996 O O . LEU B 1 127 ? 5.426 20.002 -9.460 1.00 15.93 144 LEU B O 1
ATOM 6012 N N . ASN B 1 128 ? 5.118 20.529 -7.316 1.00 15.61 145 ASN B N 1
ATOM 6013 C CA . ASN B 1 128 ? 6.074 19.570 -6.826 1.00 15.02 145 ASN B CA 1
ATOM 6014 C C . ASN B 1 128 ? 5.842 19.426 -5.340 1.00 14.60 145 ASN B C 1
ATOM 6015 O O . ASN B 1 128 ? 5.816 20.439 -4.610 1.00 14.91 145 ASN B O 1
ATOM 6026 N N . ASN B 1 129 ? 5.640 18.175 -4.926 1.00 14.97 146 ASN B N 1
ATOM 6027 C CA . ASN B 1 129 ? 5.435 17.817 -3.528 1.00 14.94 146 ASN B CA 1
ATOM 6028 C C . ASN B 1 129 ? 6.664 17.075 -3.077 1.00 16.55 146 ASN B C 1
ATOM 6029 O O . ASN B 1 129 ? 6.914 15.984 -3.551 1.00 17.69 146 ASN B O 1
ATOM 6040 N N . SER B 1 130 ? 7.462 17.700 -2.219 1.00 15.18 147 SER B N 1
ATOM 6041 C CA . SER B 1 130 ? 8.593 17.032 -1.607 1.00 13.26 147 SER B CA 1
ATOM 6042 C C . SER B 1 130 ? 8.101 16.269 -0.372 1.00 13.28 147 SER B C 1
ATOM 6043 O O . SER B 1 130 ? 7.463 16.832 0.528 1.00 14.00 147 SER B O 1
ATOM 6051 N N . THR B 1 131 ? 8.398 14.986 -0.311 1.00 11.83 148 THR B N 1
ATOM 6052 C CA . THR B 1 131 ? 7.794 14.174 0.723 1.00 11.41 148 THR B CA 1
ATOM 6053 C C . THR B 1 131 ? 8.616 12.895 0.841 1.00 13.84 148 THR B C 1
ATOM 6054 O O . THR B 1 131 ? 9.468 12.593 -0.024 1.00 12.83 148 THR B O 1
ATOM 6065 N N . SER B 1 132 ? 8.411 12.149 1.911 1.00 10.56 149 SER B N 1
ATOM 6066 C CA . SER B 1 132 ? 8.972 10.808 1.951 1.00 10.21 149 SER B CA 1
ATOM 6067 C C . SER B 1 132 ? 8.120 9.974 1.028 1.00 10.11 149 SER B C 1
ATOM 6068 O O . SER B 1 132 ? 7.002 10.339 0.685 1.00 10.23 149 SER B O 1
ATOM 6076 N N . ASP B 1 133 ? 8.659 8.850 0.601 1.00 10.23 150 ASP B N 1
ATOM 6077 C CA . ASP B 1 133 ? 7.822 7.856 -0.071 1.00 9.83 150 ASP B CA 1
ATOM 6078 C C . ASP B 1 133 ? 6.991 7.238 1.048 1.00 9.50 150 ASP B C 1
ATOM 6079 O O . ASP B 1 133 ? 7.445 6.329 1.736 1.00 9.24 150 ASP B O 1
ATOM 6088 N N . ASN B 1 134 ? 5.774 7.728 1.248 1.00 9.83 151 ASN B N 1
ATOM 6089 C CA . ASN B 1 134 ? 5.013 7.282 2.404 1.00 10.09 151 ASN B CA 1
ATOM 6090 C C . ASN B 1 134 ? 4.317 5.928 2.217 1.00 11.25 151 ASN B C 1
ATOM 6091 O O . ASN B 1 134 ? 3.836 5.335 3.173 1.00 9.55 151 ASN B O 1
ATOM 6102 N N . TRP B 1 135 ? 4.233 5.487 0.961 1.00 9.25 152 TRP B N 1
ATOM 6103 C CA . TRP B 1 135 ? 3.799 4.144 0.667 1.00 9.83 152 TRP B CA 1
ATOM 6104 C C . TRP B 1 135 ? 4.791 3.201 1.311 1.00 9.12 152 TRP B C 1
ATOM 6105 O O . TRP B 1 135 ? 4.403 2.257 2.025 1.00 8.72 152 TRP B O 1
ATOM 6126 N N . GLY B 1 136 ? 6.071 3.504 1.113 1.00 11.19 153 GLY B N 1
ATOM 6127 C CA . GLY B 1 136 ? 7.126 2.696 1.704 1.00 11.05 153 GLY B CA 1
ATOM 6128 C C . GLY B 1 136 ? 7.156 2.796 3.221 1.00 11.58 153 GLY B C 1
ATOM 6129 O O . GLY B 1 136 ? 7.351 1.779 3.914 1.00 10.13 153 GLY B O 1
ATOM 6133 N N . ILE B 1 137 ? 6.996 4.010 3.734 1.00 9.07 154 ILE B N 1
ATOM 6134 C CA . ILE B 1 137 ? 7.006 4.234 5.181 1.00 10.18 154 ILE B CA 1
ATOM 6135 C C . ILE B 1 137 ? 5.887 3.453 5.834 1.00 8.91 154 ILE B C 1
ATOM 6136 O O . ILE B 1 137 ? 6.099 2.726 6.792 1.00 8.89 154 ILE B O 1
ATOM 6152 N N . GLY B 1 138 ? 4.684 3.621 5.301 1.00 8.66 155 GLY B N 1
ATOM 6153 C CA . GLY B 1 138 ? 3.516 2.943 5.813 1.00 8.25 155 GLY B CA 1
ATOM 6154 C C . GLY B 1 138 ? 3.597 1.428 5.786 1.00 8.13 155 GLY B C 1
ATOM 6155 O O . GLY B 1 138 ? 3.183 0.761 6.732 1.00 8.00 155 GLY B O 1
ATOM 6159 N N . LYS B 1 139 ? 4.099 0.840 4.707 1.00 11.75 156 LYS B N 1
ATOM 6160 C CA . LYS B 1 139 ? 4.147 -0.618 4.713 1.00 11.18 156 LYS B CA 1
ATOM 6161 C C . LYS B 1 139 ? 5.284 -1.108 5.615 1.00 11.08 156 LYS B C 1
ATOM 6162 O O . LYS B 1 139 ? 5.163 -2.147 6.269 1.00 8.95 156 LYS B O 1
ATOM 6181 N N . ASP B 1 140 ? 6.359 -0.332 5.710 1.00 8.46 157 ASP B N 1
ATOM 6182 C CA . ASP B 1 140 ? 7.506 -0.765 6.484 1.00 8.31 157 ASP B CA 1
ATOM 6183 C C . ASP B 1 140 ? 7.136 -0.820 7.962 1.00 10.13 157 ASP B C 1
ATOM 6184 O O . ASP B 1 140 ? 7.432 -1.808 8.669 1.00 9.46 157 ASP B O 1
ATOM 6193 N N . LEU B 1 141 ? 6.495 0.249 8.423 1.00 7.80 158 LEU B N 1
ATOM 6194 C CA . LEU B 1 141 ? 6.086 0.354 9.814 1.00 7.68 158 LEU B CA 1
ATOM 6195 C C . LEU B 1 141 ? 5.119 -0.780 10.113 1.00 7.62 158 LEU B C 1
ATOM 6196 O O . LEU B 1 141 ? 5.275 -1.496 11.111 1.00 7.55 158 LEU B O 1
ATOM 6212 N N . ALA B 1 142 ? 4.120 -0.929 9.248 1.00 7.69 159 ALA B N 1
ATOM 6213 C CA . ALA B 1 142 ? 3.064 -1.925 9.430 1.00 7.70 159 ALA B CA 1
ATOM 6214 C C . ALA B 1 142 ? 3.551 -3.369 9.474 1.00 7.72 159 ALA B C 1
ATOM 6215 O O . ALA B 1 142 ? 3.042 -4.173 10.253 1.00 7.71 159 ALA B O 1
ATOM 6222 N N . LEU B 1 143 ? 4.473 -3.710 8.585 1.00 12.93 160 LEU B N 1
ATOM 6223 C CA . LEU B 1 143 ? 5.029 -5.047 8.509 1.00 11.64 160 LEU B CA 1
ATOM 6224 C C . LEU B 1 143 ? 5.851 -5.302 9.773 1.00 13.18 160 LEU B C 1
ATOM 6225 O O . LEU B 1 143 ? 5.820 -6.401 10.331 1.00 13.00 160 LEU B O 1
ATOM 6241 N N . GLN B 1 144 ? 6.590 -4.285 10.233 1.00 9.65 161 GLN B N 1
ATOM 6242 C CA . GLN B 1 144 ? 7.292 -4.408 11.511 1.00 10.83 161 GLN B CA 1
ATOM 6243 C C . GLN B 1 144 ? 6.328 -4.762 12.628 1.00 10.47 161 GLN B C 1
ATOM 6244 O O . GLN B 1 144 ? 6.619 -5.659 13.449 1.00 9.03 161 GLN B O 1
ATOM 6258 N N . LEU B 1 145 ? 5.179 -4.078 12.652 1.00 8.96 162 LEU B N 1
ATOM 6259 C CA . LEU B 1 145 ? 4.187 -4.294 13.700 1.00 11.43 162 LEU B CA 1
ATOM 6260 C C . LEU B 1 145 ? 3.687 -5.731 13.619 1.00 13.11 162 LEU B C 1
ATOM 6261 O O . LEU B 1 145 ? 3.743 -6.494 14.606 1.00 9.96 162 LEU B O 1
ATOM 6277 N N . VAL B 1 146 ? 3.232 -6.104 12.421 1.00 10.37 163 VAL B N 1
ATOM 6278 C CA . VAL B 1 146 ? 2.690 -7.422 12.195 1.00 10.53 163 VAL B CA 1
ATOM 6279 C C . VAL B 1 146 ? 3.698 -8.472 12.619 1.00 11.06 163 VAL B C 1
ATOM 6280 O O . VAL B 1 146 ? 3.344 -9.456 13.247 1.00 11.96 163 VAL B O 1
ATOM 6293 N N . SER B 1 147 ? 4.957 -8.267 12.280 1.00 15.03 164 SER B N 1
ATOM 6294 C CA . SER B 1 147 ? 5.983 -9.234 12.650 1.00 14.46 164 SER B CA 1
ATOM 6295 C C . SER B 1 147 ? 6.132 -9.294 14.170 1.00 16.30 164 SER B C 1
ATOM 6296 O O . SER B 1 147 ? 6.256 -10.370 14.764 1.00 13.98 164 SER B O 1
ATOM 6304 N N . ASP B 1 148 ? 6.136 -8.125 14.791 1.00 10.39 165 ASP B N 1
ATOM 6305 C CA . ASP B 1 148 ? 6.445 -8.037 16.217 1.00 12.41 165 ASP B CA 1
ATOM 6306 C C . ASP B 1 148 ? 5.396 -8.760 17.077 1.00 12.43 165 ASP B C 1
ATOM 6307 O O . ASP B 1 148 ? 5.713 -9.325 18.133 1.00 11.10 165 ASP B O 1
ATOM 6316 N N . ILE B 1 149 ? 4.147 -8.701 16.634 1.00 8.14 166 ILE B N 1
ATOM 6317 C CA . ILE B 1 149 ? 3.037 -9.229 17.392 1.00 8.36 166 ILE B CA 1
ATOM 6318 C C . ILE B 1 149 ? 2.611 -10.618 16.914 1.00 8.29 166 ILE B C 1
ATOM 6319 O O . ILE B 1 149 ? 1.601 -11.143 17.356 1.00 8.42 166 ILE B O 1
ATOM 6335 N N . GLY B 1 150 ? 3.398 -11.182 16.007 1.00 14.72 167 GLY B N 1
ATOM 6336 C CA . GLY B 1 150 ? 3.168 -12.530 15.511 1.00 18.07 167 GLY B CA 1
ATOM 6337 C C . GLY B 1 150 ? 1.927 -12.675 14.668 1.00 17.19 167 GLY B C 1
ATOM 6338 O O . GLY B 1 150 ? 1.330 -13.738 14.641 1.00 17.81 167 GLY B O 1
ATOM 6342 N N . GLY B 1 151 ? 1.547 -11.619 13.960 1.00 12.91 168 GLY B N 1
ATOM 6343 C CA . GLY B 1 151 ? 0.435 -11.691 13.036 1.00 13.49 168 GLY B CA 1
ATOM 6344 C C . GLY B 1 151 ? -0.938 -11.821 13.661 1.00 11.22 168 GLY B C 1
ATOM 6345 O O . GLY B 1 151 ? -1.896 -12.114 12.950 1.00 12.00 168 GLY B O 1
ATOM 6349 N N . GLU B 1 152 ? -1.070 -11.563 14.969 1.00 14.70 169 GLU B N 1
ATOM 6350 C CA . GLU B 1 152 ? -2.400 -11.627 15.591 1.00 15.44 169 GLU B CA 1
ATOM 6351 C C . GLU B 1 152 ? -2.505 -10.683 16.765 1.00 14.79 169 GLU B C 1
ATOM 6352 O O . GLU B 1 152 ? -1.530 -10.452 17.482 1.00 13.85 169 GLU B O 1
ATOM 6364 N N . GLY B 1 153 ? -3.695 -10.152 16.983 1.00 15.19 170 GLY B N 1
ATOM 6365 C CA . GLY B 1 153 ? -3.871 -9.262 18.108 1.00 13.15 170 GLY B CA 1
ATOM 6366 C C . GLY B 1 153 ? -4.516 -7.946 17.757 1.00 12.12 170 GLY B C 1
ATOM 6367 O O . GLY B 1 153 ? -4.721 -7.605 16.593 1.00 13.43 170 GLY B O 1
ATOM 6371 N N . ASN B 1 154 ? -4.848 -7.213 18.809 1.00 11.98 171 ASN B N 1
ATOM 6372 C CA . ASN B 1 154 ? -5.563 -5.969 18.702 1.00 11.56 171 ASN B CA 1
ATOM 6373 C C . ASN B 1 154 ? -4.623 -4.759 18.684 1.00 13.70 171 ASN B C 1
ATOM 6374 O O . ASN B 1 154 ? -3.631 -4.694 19.416 1.00 12.62 171 ASN B O 1
ATOM 6385 N N . VAL B 1 155 ? -4.958 -3.802 17.831 1.00 9.41 172 VAL B N 1
ATOM 6386 C CA . VAL B 1 155 ? -4.127 -2.626 17.631 1.00 9.19 172 VAL B CA 1
ATOM 6387 C C . VAL B 1 155 ? -4.993 -1.405 17.879 1.00 8.76 172 VAL B C 1
ATOM 6388 O O . VAL B 1 155 ? -6.069 -1.261 17.281 1.00 10.27 172 VAL B O 1
ATOM 6401 N N . VAL B 1 156 ? -4.538 -0.543 18.778 1.00 9.98 173 VAL B N 1
ATOM 6402 C CA . VAL B 1 156 ? -5.108 0.792 18.927 1.00 10.96 173 VAL B CA 1
ATOM 6403 C C . VAL B 1 156 ? -4.482 1.772 17.915 1.00 13.54 173 VAL B C 1
ATOM 6404 O O . VAL B 1 156 ? -3.260 1.885 17.817 1.00 12.17 173 VAL B O 1
ATOM 6417 N N . VAL B 1 157 ? -5.325 2.509 17.198 1.00 11.19 174 VAL B N 1
ATOM 6418 C CA . VAL B 1 157 ? -4.856 3.392 16.156 1.00 9.64 174 VAL B CA 1
ATOM 6419 C C . VAL B 1 157 ? -5.167 4.858 16.438 1.00 10.46 174 VAL B C 1
ATOM 6420 O O . VAL B 1 157 ? -6.319 5.206 16.697 1.00 11.70 174 VAL B O 1
ATOM 6433 N N . PHE B 1 158 ? -4.133 5.707 16.388 1.00 11.89 175 PHE B N 1
ATOM 6434 C CA . PHE B 1 158 ? -4.308 7.168 16.302 1.00 9.96 175 PHE B CA 1
ATOM 6435 C C . PHE B 1 158 ? -4.349 7.557 14.822 1.00 10.64 175 PHE B C 1
ATOM 6436 O O . PHE B 1 158 ? -3.331 7.475 14.128 1.00 13.77 175 PHE B O 1
ATOM 6453 N N . ASN B 1 159 ? -5.504 8.037 14.376 1.00 12.54 176 ASN B N 1
ATOM 6454 C CA . ASN B 1 159 ? -5.752 8.385 12.979 1.00 11.96 176 ASN B CA 1
ATOM 6455 C C . ASN B 1 159 ? -6.426 9.752 12.930 1.00 11.90 176 ASN B C 1
ATOM 6456 O O . ASN B 1 159 ? -7.538 9.888 12.452 1.00 13.50 176 ASN B O 1
ATOM 6467 N N . GLY B 1 160 ? -5.762 10.764 13.458 1.00 10.49 177 GLY B N 1
ATOM 6468 C CA . GLY B 1 160 ? -6.418 12.043 13.645 1.00 11.18 177 GLY B CA 1
ATOM 6469 C C . GLY B 1 160 ? -6.065 13.003 12.542 1.00 12.89 177 GLY B C 1
ATOM 6470 O O . GLY B 1 160 ? -6.573 14.129 12.495 1.00 13.21 177 GLY B O 1
ATOM 6474 N N . PHE B 1 161 ? -5.157 12.601 11.664 1.00 11.41 178 PHE B N 1
ATOM 6475 C CA . PHE B 1 161 ? -4.710 13.540 10.623 1.00 14.95 178 PHE B CA 1
ATOM 6476 C C . PHE B 1 161 ? -4.831 12.961 9.242 1.00 12.40 178 PHE B C 1
ATOM 6477 O O . PHE B 1 161 ? -3.987 13.235 8.362 1.00 11.73 178 PHE B O 1
ATOM 6494 N N . TYR B 1 162 ? -5.896 12.182 9.046 1.00 14.92 179 TYR B N 1
ATOM 6495 C CA . TYR B 1 162 ? -6.154 11.532 7.757 1.00 16.17 179 TYR B CA 1
ATOM 6496 C C . TYR B 1 162 ? -6.283 12.551 6.597 1.00 18.23 179 TYR B C 1
ATOM 6497 O O . TYR B 1 162 ? -6.116 12.193 5.423 1.00 18.80 179 TYR B O 1
ATOM 6515 N N . GLY B 1 163 ? -6.577 13.806 6.934 1.00 13.90 180 GLY B N 1
ATOM 6516 C CA . GLY B 1 163 ? -6.638 14.861 5.950 1.00 15.47 180 GLY B CA 1
ATOM 6517 C C . GLY B 1 163 ? -5.279 15.388 5.518 1.00 15.18 180 GLY B C 1
ATOM 6518 O O . GLY B 1 163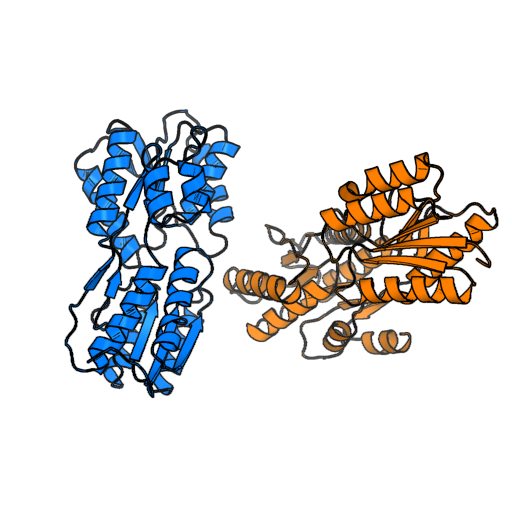 ? -5.213 16.267 4.672 1.00 15.32 180 GLY B O 1
ATOM 6522 N N . VAL B 1 164 ? -4.205 14.837 6.082 1.00 14.30 181 VAL B N 1
ATOM 6523 C CA . VAL B 1 164 ? -2.838 15.231 5.756 1.00 12.93 181 VAL B CA 1
ATOM 6524 C C . VAL B 1 164 ? -2.178 14.149 4.921 1.00 14.92 181 VAL B C 1
ATOM 6525 O O . VAL B 1 164 ? -2.083 13.006 5.329 1.00 13.01 181 VAL B O 1
ATOM 6538 N N . THR B 1 165 ? -1.760 14.522 3.714 1.00 16.38 182 THR B N 1
ATOM 6539 C CA . THR B 1 165 ? -1.387 13.533 2.701 1.00 15.38 182 THR B CA 1
ATOM 6540 C C . THR B 1 165 ? -0.525 12.385 3.215 1.00 12.51 182 THR B C 1
ATOM 6541 O O . THR B 1 165 ? -0.911 11.228 3.107 1.00 12.21 182 THR B O 1
ATOM 6552 N N . PRO B 1 166 ? 0.637 12.696 3.789 1.00 12.10 183 PRO B N 1
ATOM 6553 C CA . PRO B 1 166 ? 1.471 11.578 4.252 1.00 10.24 183 PRO B CA 1
ATOM 6554 C C . PRO B 1 166 ? 0.783 10.694 5.300 1.00 10.46 183 PRO B C 1
ATOM 6555 O O . PRO B 1 166 ? 0.987 9.462 5.312 1.00 9.76 183 PRO B O 1
ATOM 6566 N N . CYS B 1 167 ? -0.034 11.296 6.169 1.00 10.25 184 CYS B N 1
ATOM 6567 C CA . CYS B 1 167 ? -0.663 10.532 7.251 1.00 11.34 184 CYS B CA 1
ATOM 6568 C C . CYS B 1 167 ? -1.761 9.625 6.700 1.00 9.97 184 CYS B C 1
ATOM 6569 O O . CYS B 1 167 ? -1.965 8.527 7.198 1.00 10.29 184 CYS B O 1
ATOM 6577 N N . ALA B 1 168 ? -2.479 10.092 5.683 1.00 10.12 185 ALA B N 1
ATOM 6578 C CA . ALA B 1 168 ? -3.469 9.261 4.997 1.00 10.14 185 ALA B CA 1
ATOM 6579 C C . ALA B 1 168 ? -2.828 8.017 4.337 1.00 9.82 185 ALA B C 1
ATOM 6580 O O . ALA B 1 168 ? -3.327 6.909 4.506 1.00 9.65 185 ALA B O 1
ATOM 6587 N N . ILE B 1 169 ? -1.747 8.223 3.573 1.00 9.81 186 ILE B N 1
ATOM 6588 C CA . ILE B 1 169 ? -1.007 7.125 2.944 1.00 9.58 186 ILE B CA 1
ATOM 6589 C C . ILE B 1 169 ? -0.464 6.134 4.013 1.00 9.19 186 ILE B C 1
ATOM 6590 O O . ILE B 1 169 ? -0.551 4.921 3.861 1.00 9.03 186 ILE B O 1
ATOM 6606 N N . ARG B 1 170 ? 0.085 6.668 5.102 1.00 9.08 187 ARG B N 1
ATOM 6607 C CA . ARG B 1 170 ? 0.594 5.849 6.188 1.00 8.77 187 ARG B CA 1
ATOM 6608 C C . ARG B 1 170 ? -0.505 4.933 6.740 1.00 8.67 187 ARG B C 1
ATOM 6609 O O . ARG B 1 170 ? -0.309 3.735 6.868 1.00 8.47 187 ARG B O 1
ATOM 6630 N N . TYR B 1 171 ? -1.675 5.508 6.978 1.00 11.24 188 TYR B N 1
ATOM 6631 C CA . TYR B 1 171 ? -2.830 4.769 7.430 1.00 11.66 188 TYR B CA 1
ATOM 6632 C C . TYR B 1 171 ? -3.298 3.767 6.365 1.00 13.67 188 TYR B C 1
ATOM 6633 O O . TYR B 1 171 ? -3.567 2.609 6.671 1.00 11.77 188 TYR B O 1
ATOM 6651 N N . ASP B 1 172 ? -3.376 4.196 5.105 1.00 9.13 189 ASP B N 1
ATOM 6652 C CA . ASP B 1 172 ? -3.873 3.259 4.082 1.00 9.24 189 ASP B CA 1
ATOM 6653 C C . ASP B 1 172 ? -2.959 2.047 3.988 1.00 9.00 189 ASP B C 1
ATOM 6654 O O . ASP B 1 172 ? -3.409 0.924 3.720 1.00 9.03 189 ASP B O 1
ATOM 6663 N N . GLN B 1 173 ? -1.673 2.253 4.224 1.00 9.41 190 GLN B N 1
ATOM 6664 C CA . GLN B 1 173 ? -0.746 1.118 4.151 1.00 10.97 190 GLN B CA 1
ATOM 6665 C C . GLN B 1 173 ? -0.908 0.145 5.320 1.00 11.32 190 GLN B C 1
ATOM 6666 O O . GLN B 1 173 ? -0.822 -1.079 5.148 1.00 10.64 190 GLN B O 1
ATOM 6680 N N . LEU B 1 174 ? -1.134 0.692 6.504 1.00 8.34 191 LEU B N 1
ATOM 6681 C CA . LEU B 1 174 ? -1.463 -0.145 7.639 1.00 8.21 191 LEU B CA 1
ATOM 6682 C C . LEU B 1 174 ? -2.630 -1.064 7.255 1.00 8.41 191 LEU B C 1
ATOM 6683 O O . LEU B 1 174 ? -2.546 -2.282 7.383 1.00 8.35 191 LEU B O 1
ATOM 6699 N N . VAL B 1 175 ? -3.711 -0.461 6.766 1.00 11.04 192 VAL B N 1
ATOM 6700 C CA . VAL B 1 175 ? -4.898 -1.204 6.393 1.00 9.95 192 VAL B CA 1
ATOM 6701 C C . VAL B 1 175 ? -4.569 -2.281 5.377 1.00 12.27 192 VAL B C 1
ATOM 6702 O O . VAL B 1 175 ? -4.986 -3.461 5.533 1.00 11.65 192 VAL B O 1
ATOM 6715 N N A ASN B 1 176 ? -3.835 -1.868 4.343 0.41 9.18 193 ASN B N 1
ATOM 6716 N N B ASN B 1 176 ? -3.852 -1.919 4.314 0.59 9.19 193 ASN B N 1
ATOM 6717 C CA A ASN B 1 176 ? -3.477 -2.722 3.233 0.41 10.21 193 ASN B CA 1
ATOM 6718 C CA B ASN B 1 176 ? -3.612 -2.898 3.287 0.59 10.29 193 ASN B CA 1
ATOM 6719 C C A ASN B 1 176 ? -2.541 -3.850 3.642 0.41 10.36 193 ASN B C 1
ATOM 6720 C C B ASN B 1 176 ? -2.590 -3.937 3.702 0.59 10.02 193 ASN B C 1
ATOM 6721 O O A ASN B 1 176 ? -2.457 -4.860 2.961 0.41 10.66 193 ASN B O 1
ATOM 6722 O O B ASN B 1 176 ? -2.471 -4.962 3.061 0.59 11.11 193 ASN B O 1
ATOM 6743 N N . VAL B 1 177 ? -1.809 -3.660 4.730 1.00 8.67 194 VAL B N 1
ATOM 6744 C CA . VAL B 1 177 ? -0.908 -4.687 5.203 1.00 11.13 194 VAL B CA 1
ATOM 6745 C C . VAL B 1 177 ? -1.691 -5.661 6.071 1.00 9.70 194 VAL B C 1
ATOM 6746 O O . VAL B 1 177 ? -1.731 -6.864 5.788 1.00 10.09 194 VAL B O 1
ATOM 6760 N N . ILE B 1 178 ? -2.365 -5.153 7.097 1.00 13.26 195 ILE B N 1
ATOM 6761 C CA . ILE B 1 178 ? -3.081 -6.066 7.988 1.00 12.24 195 ILE B CA 1
ATOM 6762 C C . ILE B 1 178 ? -4.195 -6.816 7.275 1.00 12.90 195 ILE B C 1
ATOM 6763 O O . ILE B 1 178 ? -4.662 -7.840 7.752 1.00 15.36 195 ILE B O 1
ATOM 6779 N N . LYS B 1 179 ? -4.599 -6.338 6.109 1.00 14.81 196 LYS B N 1
ATOM 6780 C CA . LYS B 1 179 ? -5.620 -7.023 5.328 1.00 11.94 196 LYS B CA 1
ATOM 6781 C C . LYS B 1 179 ? -5.228 -8.492 5.143 1.00 13.18 196 LYS B C 1
ATOM 6782 O O . LYS B 1 179 ? -6.098 -9.382 5.151 1.00 13.59 196 LYS B O 1
ATOM 6801 N N . TYR B 1 180 ? -3.918 -8.734 5.034 1.00 11.73 197 TYR B N 1
ATOM 6802 C CA . TYR B 1 180 ? -3.368 -10.045 4.727 1.00 14.13 197 TYR B CA 1
ATOM 6803 C C . TYR B 1 180 ? -2.954 -10.815 5.975 1.00 14.76 197 TYR B C 1
ATOM 6804 O O . TYR B 1 180 ? -2.323 -11.867 5.870 1.00 14.41 197 TYR B O 1
ATOM 6822 N N . PHE B 1 181 ? -3.307 -10.276 7.143 1.00 13.03 198 PHE B N 1
ATOM 6823 C CA . PHE B 1 181 ? -3.063 -10.951 8.422 1.00 12.98 198 PHE B CA 1
ATOM 6824 C C . PHE B 1 181 ? -4.330 -10.759 9.233 1.00 13.38 198 PHE B C 1
ATOM 6825 O O . PHE B 1 181 ? -4.383 -9.964 10.172 1.00 13.15 198 PHE B O 1
ATOM 6842 N N . PRO B 1 182 ? -5.387 -11.468 8.837 1.00 15.29 199 PRO B N 1
ATOM 6843 C CA . PRO B 1 182 ? -6.749 -11.235 9.347 1.00 14.69 199 PRO B CA 1
ATOM 6844 C C . PRO B 1 182 ? -6.884 -11.353 10.870 1.00 15.91 199 PRO B C 1
ATOM 6845 O O . PRO B 1 182 ? -7.855 -10.828 11.380 1.00 17.53 199 PRO B O 1
ATOM 6856 N N . LYS B 1 183 ? -5.978 -12.048 11.571 1.00 18.11 200 LYS B N 1
ATOM 6857 C CA . LYS B 1 183 ? -6.070 -12.108 13.039 1.00 16.99 200 LYS B CA 1
ATOM 6858 C C . LYS B 1 183 ? -5.626 -10.784 13.703 1.00 18.07 200 LYS B C 1
ATOM 6859 O O . LYS B 1 183 ? -5.716 -10.611 14.914 1.00 18.15 200 LYS B O 1
ATOM 6878 N N . VAL B 1 184 ? -5.140 -9.847 12.907 1.00 14.70 201 VAL B N 1
ATOM 6879 C CA . VAL B 1 184 ? -4.793 -8.517 13.420 1.00 16.76 201 VAL B CA 1
ATOM 6880 C C . VAL B 1 184 ? -5.980 -7.593 13.230 1.00 14.59 201 VAL B C 1
ATOM 6881 O O . VAL B 1 184 ? -6.473 -7.432 12.122 1.00 18.08 201 VAL B O 1
ATOM 6894 N N . LYS B 1 185 ? -6.472 -7.038 14.314 1.00 16.26 202 LYS B N 1
ATOM 6895 C CA . LYS B 1 185 ? -7.696 -6.250 14.278 1.00 18.83 202 LYS B CA 1
ATOM 6896 C C . LYS B 1 185 ? -7.428 -4.856 14.844 1.00 17.84 202 LYS B C 1
ATOM 6897 O O . LYS B 1 185 ? -6.645 -4.712 15.771 1.00 16.45 202 LYS B O 1
A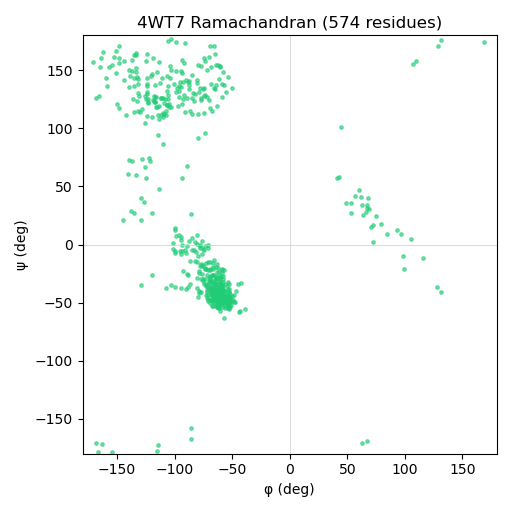TOM 6916 N N . ILE B 1 186 ? -8.065 -3.834 14.276 1.00 13.75 203 ILE B N 1
ATOM 6917 C CA . ILE B 1 186 ? -7.956 -2.484 14.796 1.00 13.51 203 ILE B CA 1
ATOM 6918 C C . ILE B 1 186 ? -9.078 -2.250 15.770 1.00 16.21 203 ILE B C 1
ATOM 6919 O O . ILE B 1 186 ? -10.237 -2.484 15.425 1.00 17.30 203 ILE B O 1
ATOM 6935 N N . ILE B 1 187 ? -8.755 -1.781 16.978 1.00 17.09 204 ILE B N 1
ATOM 6936 C CA . ILE B 1 187 ? -9.766 -1.509 18.001 1.00 18.45 204 ILE B CA 1
ATOM 6937 C C . ILE B 1 187 ? -10.698 -0.367 17.577 1.00 20.44 204 ILE B C 1
ATOM 6938 O O . ILE B 1 187 ? -10.252 0.668 17.075 1.00 19.24 204 ILE B O 1
ATOM 6954 N N . GLN B 1 188 ? -11.996 -0.566 17.757 1.00 16.94 205 GLN B N 1
ATOM 6955 C CA . GLN B 1 188 ? -12.972 0.467 17.437 1.00 20.73 205 GLN B CA 1
ATOM 6956 C C . GLN B 1 188 ? -13.492 1.081 18.723 1.00 19.44 205 GLN B C 1
ATOM 6957 O O . GLN B 1 188 ? -13.792 0.372 19.660 1.00 20.14 205 GLN B O 1
ATOM 6971 N N . PRO B 1 189 ? -13.607 2.415 18.765 1.00 23.80 206 PRO B N 1
ATOM 6972 C CA . PRO B 1 189 ? -13.238 3.341 17.683 1.00 23.42 206 PRO B CA 1
ATOM 6973 C C . PRO B 1 189 ? -11.730 3.639 17.603 1.00 22.24 206 PRO B C 1
ATOM 6974 O O . PRO B 1 189 ? -11.034 3.547 18.617 1.00 18.85 206 PRO B O 1
ATOM 6985 N N . GLU B 1 190 ? -11.251 4.013 16.417 1.00 15.47 207 GLU B N 1
ATOM 6986 C CA . GLU B 1 190 ? -9.939 4.663 16.283 1.00 14.56 207 GLU B CA 1
ATOM 6987 C C . GLU B 1 190 ? -9.911 5.928 17.103 1.00 14.64 207 GLU B C 1
ATOM 6988 O O . GLU B 1 190 ? -10.934 6.576 17.327 1.00 15.43 207 GLU B O 1
ATOM 7000 N N . LEU B 1 191 ? -8.732 6.262 17.602 1.00 13.92 208 LEU B N 1
ATOM 7001 C CA . LEU B 1 191 ? -8.562 7.459 18.392 1.00 13.97 208 LEU B CA 1
ATOM 7002 C C . LEU B 1 191 ? -8.122 8.572 17.431 1.00 13.88 208 LEU B C 1
ATOM 7003 O O . LEU B 1 191 ? -7.587 8.315 16.329 1.00 13.59 208 LEU B O 1
ATOM 7019 N N . ARG B 1 192 ? -8.330 9.798 17.863 1.00 20.72 209 ARG B N 1
ATOM 7020 C CA . ARG B 1 192 ? -7.941 10.927 17.071 1.00 23.39 209 ARG B CA 1
ATOM 7021 C C . ARG B 1 192 ? -6.931 11.708 17.882 1.00 22.95 209 ARG B C 1
ATOM 7022 O O . ARG B 1 192 ? -7.247 12.289 18.920 1.00 21.08 209 ARG B O 1
ATOM 7043 N N . ASP B 1 193 ? -5.690 11.649 17.423 1.00 13.36 210 ASP B N 1
ATOM 7044 C CA . ASP B 1 193 ? -4.589 12.378 18.025 1.00 13.07 210 ASP B CA 1
ATOM 7045 C C . ASP B 1 193 ? -4.723 13.864 17.680 1.00 13.65 210 ASP B C 1
ATOM 7046 O O . ASP B 1 193 ? -5.426 14.217 16.739 1.00 14.26 210 ASP B O 1
ATOM 7055 N N . VAL B 1 194 ? -4.109 14.747 18.461 1.00 13.66 211 VAL B N 1
ATOM 7056 C CA . VAL B 1 194 ? -4.296 16.188 18.236 1.00 14.34 211 VAL B CA 1
ATOM 7057 C C . VAL B 1 194 ? -3.011 16.988 18.291 1.00 14.27 211 VAL B C 1
ATOM 7058 O O . VAL B 1 194 ? -2.008 16.540 18.826 1.00 13.73 211 VAL B O 1
ATOM 7071 N N . ILE B 1 195 ? -3.070 18.196 17.754 1.00 16.93 212 ILE B N 1
ATOM 7072 C CA . ILE B 1 195 ? -2.021 19.181 17.893 1.00 18.96 212 ILE B CA 1
ATOM 7073 C C . ILE B 1 195 ? -2.730 20.502 18.212 1.00 23.65 212 ILE B C 1
ATOM 7074 O O . ILE B 1 195 ? -3.763 20.796 17.598 1.00 22.92 212 ILE B O 1
ATOM 7090 N N . PRO B 1 196 ? -2.209 21.287 19.185 1.00 25.36 213 PRO B N 1
ATOM 7091 C CA . PRO B 1 196 ? -1.056 21.019 20.051 1.00 23.20 213 PRO B CA 1
ATOM 7092 C C . PRO B 1 196 ? -1.484 20.213 21.289 1.00 22.76 213 PRO B C 1
ATOM 7093 O O . PRO B 1 196 ? -2.596 19.696 21.307 1.00 22.16 213 PRO B O 1
ATOM 7104 N N . ASN B 1 197 ? -0.621 20.108 22.294 1.00 21.84 214 ASN B N 1
ATOM 7105 C CA . ASN B 1 197 ? -0.912 19.279 23.463 1.00 20.44 214 ASN B CA 1
ATOM 7106 C C . ASN B 1 197 ? -0.958 17.792 23.125 1.00 22.59 214 ASN B C 1
ATOM 7107 O O . ASN B 1 197 ? -1.719 17.021 23.740 1.00 21.22 214 ASN B O 1
ATOM 7118 N N . THR B 1 198 ? -0.154 17.393 22.146 1.00 14.61 215 THR B N 1
ATOM 7119 C CA . THR B 1 198 ? -0.226 16.061 21.582 1.00 14.16 215 THR B CA 1
ATOM 7120 C C . THR B 1 198 ? 0.190 14.969 22.593 1.00 12.45 215 THR B C 1
ATOM 7121 O O . THR B 1 198 ? -0.535 13.993 22.822 1.00 12.88 215 THR B O 1
ATOM 7132 N N . VAL B 1 199 ? 1.367 15.144 23.187 1.00 15.73 216 VAL B N 1
ATOM 7133 C CA . VAL B 1 199 ? 1.869 14.191 24.180 1.00 15.13 216 VAL B CA 1
ATOM 7134 C C . VAL B 1 199 ? 0.847 13.972 25.296 1.00 14.32 216 VAL B C 1
ATOM 7135 O O . VAL B 1 199 ? 0.497 12.834 25.634 1.00 13.69 216 VAL B O 1
ATOM 7148 N N . GLN B 1 200 ? 0.371 15.067 25.871 1.00 14.20 217 GLN B N 1
ATOM 7149 C CA . GLN B 1 200 ? -0.503 15.007 27.024 1.00 15.38 217 GLN B CA 1
ATOM 7150 C C . GLN B 1 200 ? -1.823 14.356 26.657 1.00 12.67 217 GLN B C 1
ATOM 7151 O O . GLN B 1 200 ? -2.329 13.524 27.398 1.00 14.43 217 GLN B O 1
ATOM 7165 N N . ASP B 1 201 ? -2.372 14.710 25.497 1.00 13.71 218 ASP B N 1
ATOM 7166 C CA . ASP B 1 201 ? -3.612 14.100 25.027 1.00 13.83 218 ASP B CA 1
ATOM 7167 C C . ASP B 1 201 ? -3.470 12.600 24.729 1.00 15.26 218 ASP B C 1
ATOM 7168 O O . ASP B 1 201 ? -4.354 11.807 25.090 1.00 12.10 218 ASP B O 1
ATOM 7177 N N . ALA B 1 202 ? -2.388 12.220 24.042 1.00 11.89 219 ALA B N 1
ATOM 7178 C CA . ALA B 1 202 ? -2.173 10.813 23.691 1.00 9.81 219 ALA B CA 1
ATOM 7179 C C . ALA B 1 202 ? -1.962 9.981 24.942 1.00 9.78 219 ALA B C 1
ATOM 7180 O O . ALA B 1 202 ? -2.466 8.866 25.054 1.00 10.75 219 ALA B O 1
ATOM 7187 N N . PHE B 1 203 ? -1.209 10.529 25.880 1.00 8.61 220 PHE B N 1
ATOM 7188 C CA . PHE B 1 203 ? -1.055 9.895 27.194 1.00 8.98 220 PHE B CA 1
ATOM 7189 C C . PHE B 1 203 ? -2.428 9.596 27.838 1.00 9.10 220 PHE B C 1
ATOM 7190 O O . PHE B 1 203 ? -2.694 8.478 28.332 1.00 9.07 220 PHE B O 1
ATOM 7207 N N . ALA B 1 204 ? -3.307 10.585 27.827 1.00 14.08 221 ALA B N 1
ATOM 7208 C CA . ALA B 1 204 ? -4.584 10.433 28.511 1.00 12.11 221 ALA B CA 1
ATOM 7209 C C . ALA B 1 204 ? -5.482 9.452 27.751 1.00 12.29 221 ALA B C 1
ATOM 7210 O O . ALA B 1 204 ? -6.115 8.618 28.350 1.00 11.39 221 ALA B O 1
ATOM 7217 N N . GLN B 1 205 ? -5.536 9.556 26.429 1.00 13.47 222 GLN B N 1
ATOM 7218 C CA . GLN B 1 205 ? -6.350 8.627 25.673 1.00 10.91 222 GLN B CA 1
ATOM 7219 C C . GLN B 1 205 ? -5.865 7.183 25.860 1.00 13.06 222 GLN B C 1
ATOM 7220 O O . GLN B 1 205 ? -6.679 6.278 25.999 1.00 12.52 222 GLN B O 1
ATOM 7234 N N . VAL B 1 206 ? -4.555 6.950 25.857 1.00 9.65 223 VAL B N 1
ATOM 7235 C CA . VAL B 1 206 ? -4.066 5.569 26.036 1.00 8.74 223 VAL B CA 1
ATOM 7236 C C . VAL B 1 206 ? -4.359 5.098 27.447 1.00 8.94 223 VAL B C 1
ATOM 7237 O O . VAL B 1 206 ? -4.706 3.935 27.677 1.00 10.22 223 VAL B O 1
ATOM 7250 N N . THR B 1 207 ? -4.168 5.979 28.415 1.00 9.17 224 THR B N 1
ATOM 7251 C CA . THR B 1 207 ? -4.468 5.629 29.812 1.00 9.66 224 THR B CA 1
ATOM 7252 C C . THR B 1 207 ? -5.906 5.111 29.968 1.00 10.20 224 THR B C 1
ATOM 7253 O O . THR B 1 207 ? -6.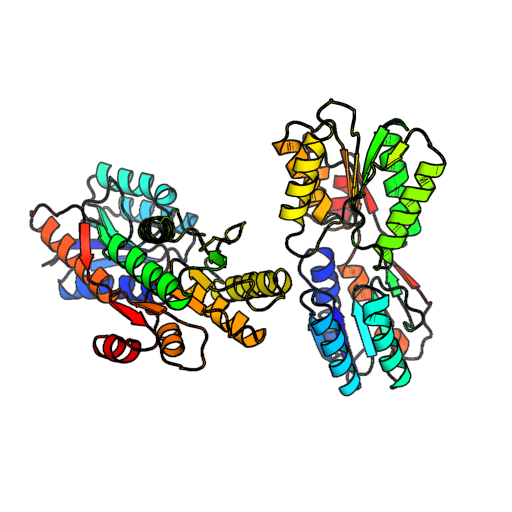138 4.124 30.656 1.00 10.50 224 THR B O 1
ATOM 7264 N N . ALA B 1 208 ? -6.869 5.795 29.349 1.00 12.47 225 ALA B N 1
ATOM 7265 C CA . ALA B 1 208 ? -8.273 5.341 29.307 1.00 11.73 225 ALA B CA 1
ATOM 7266 C C . ALA B 1 208 ? -8.440 3.986 28.596 1.00 11.16 225 ALA B C 1
ATOM 7267 O O . ALA B 1 208 ? -9.086 3.075 29.115 1.00 12.82 225 ALA B O 1
ATOM 7274 N N . ILE B 1 209 ? -7.882 3.854 27.395 1.00 14.66 226 ILE B N 1
ATOM 7275 C CA . ILE B 1 209 ? -7.930 2.560 26.696 1.00 14.47 226 ILE B CA 1
ATOM 7276 C C . ILE B 1 209 ? -7.457 1.404 27.590 1.00 12.83 226 ILE B C 1
ATOM 7277 O O . ILE B 1 209 ? -8.060 0.336 27.631 1.00 15.75 226 ILE B O 1
ATOM 7293 N N . LEU B 1 210 ? -6.355 1.628 28.300 1.00 12.92 227 LEU B N 1
ATOM 7294 C CA . LEU B 1 210 ? -5.782 0.612 29.181 1.00 14.93 227 LEU B CA 1
ATOM 7295 C C . LEU B 1 210 ? -6.757 0.190 30.294 1.00 16.56 227 LEU B C 1
ATOM 7296 O O . LEU B 1 210 ? -6.818 -0.992 30.646 1.00 15.84 227 LEU B O 1
ATOM 7312 N N . ASN B 1 211 ? -7.536 1.131 30.833 1.00 15.25 228 ASN B N 1
ATOM 7313 C CA . ASN B 1 211 ? -8.540 0.759 31.827 1.00 17.25 228 ASN B CA 1
ATOM 7314 C C . ASN B 1 211 ? -9.754 0.128 31.190 1.00 17.05 228 ASN B C 1
ATOM 7315 O O . ASN B 1 211 ? -10.386 -0.734 31.784 1.00 17.69 228 ASN B O 1
ATOM 7326 N N . LYS B 1 212 ? -10.058 0.503 29.958 1.00 17.41 229 LYS B N 1
ATOM 7327 C CA . LYS B 1 212 ? -11.130 -0.183 29.278 1.00 19.37 229 LYS B CA 1
ATOM 7328 C C . LYS B 1 212 ? -10.742 -1.619 28.928 1.00 21.13 229 LYS B C 1
ATOM 7329 O O . LYS B 1 212 ? -11.594 -2.511 28.877 1.00 21.23 229 LYS B O 1
ATOM 7348 N N . TYR B 1 213 ? -9.456 -1.838 28.690 1.00 18.41 230 TYR B N 1
ATOM 7349 C CA . TYR B 1 213 ? -8.956 -3.144 28.271 1.00 15.17 230 TYR B CA 1
ATOM 7350 C C . TYR B 1 213 ? -7.919 -3.626 29.277 1.00 18.65 230 TYR B C 1
ATOM 7351 O O . TYR B 1 213 ? -6.733 -3.639 28.988 1.00 17.48 230 TYR B O 1
ATOM 7369 N N . PRO B 1 214 ? -8.376 -4.015 30.488 1.00 20.62 231 PRO B N 1
ATOM 7370 C CA . PRO B 1 214 ? -7.469 -4.313 31.602 1.00 19.48 231 PRO B CA 1
ATOM 7371 C C . PRO B 1 214 ? -6.709 -5.631 31.473 1.00 19.75 231 PRO B C 1
ATOM 7372 O O . PRO B 1 214 ? -5.660 -5.789 32.089 1.00 18.40 231 PRO B O 1
ATOM 7383 N N . GLU B 1 215 ? -7.203 -6.560 30.669 1.00 21.45 232 GLU B N 1
ATOM 7384 C CA . GLU B 1 215 ? -6.495 -7.815 30.537 1.00 21.80 232 GLU B CA 1
ATOM 7385 C C . GLU B 1 215 ? -5.256 -7.703 29.641 1.00 22.19 232 GLU B C 1
ATOM 7386 O O . GLU B 1 215 ? -5.310 -7.243 28.483 1.00 20.51 232 GLU B O 1
ATOM 7398 N N . LYS B 1 216 ? -4.126 -8.096 30.201 1.00 18.26 233 LYS B N 1
ATOM 7399 C CA . LYS B 1 216 ? -2.894 -8.090 29.445 1.00 19.53 233 LYS B CA 1
ATOM 7400 C C . LYS B 1 216 ? -3.039 -9.095 28.311 1.00 19.94 233 LYS B C 1
ATOM 7401 O O . LYS B 1 216 ? -3.581 -10.191 28.495 1.00 18.30 233 LYS B O 1
ATOM 7420 N N . GLY B 1 217 ? -2.577 -8.700 27.128 1.00 14.53 234 GLY B N 1
ATOM 7421 C CA . GLY B 1 217 ? -2.804 -9.495 25.929 1.00 12.54 234 GLY B CA 1
ATOM 7422 C C . GLY B 1 217 ? -3.965 -8.957 25.096 1.00 12.20 234 GLY B C 1
ATOM 7423 O O . GLY B 1 217 ? -4.091 -9.258 23.902 1.00 11.92 234 GLY B O 1
ATOM 7427 N N . SER B 1 218 ? -4.855 -8.189 25.715 1.00 14.65 235 SER B N 1
ATOM 7428 C CA . SER B 1 218 ? -6.061 -7.761 25.004 1.00 14.97 235 SER B CA 1
ATOM 7429 C C . SER B 1 218 ? -5.709 -6.650 23.998 1.00 13.08 235 SER B C 1
ATOM 7430 O O . SER B 1 218 ? -6.463 -6.359 23.064 1.00 12.93 235 SER B O 1
ATOM 7438 N N . ILE B 1 219 ? -4.555 -6.035 24.195 1.00 10.73 236 ILE B N 1
ATOM 7439 C CA . ILE B 1 219 ? -4.048 -5.056 23.244 1.00 10.01 236 ILE B CA 1
ATOM 7440 C C . ILE B 1 219 ? -2.627 -5.423 22.978 1.00 11.66 236 ILE B C 1
ATOM 7441 O O . ILE B 1 219 ? -1.880 -5.686 23.920 1.00 10.70 236 ILE B O 1
ATOM 7457 N N . LYS B 1 220 ? -2.263 -5.496 21.699 1.00 11.69 237 LYS B N 1
ATOM 7458 C CA . LYS B 1 220 ? -0.897 -5.804 21.335 1.00 9.89 237 LYS B CA 1
ATOM 7459 C C . LYS B 1 220 ? -0.071 -4.568 20.974 1.00 10.46 237 LYS B C 1
ATOM 7460 O O . LYS B 1 220 ? 1.118 -4.517 21.272 1.00 10.68 237 LYS B O 1
ATOM 7479 N N . ALA B 1 221 ? -0.688 -3.591 20.313 1.00 8.60 238 ALA B N 1
ATOM 7480 C CA . ALA B 1 221 ? 0.075 -2.503 19.744 1.00 8.38 238 ALA B CA 1
ATOM 7481 C C . ALA B 1 221 ? -0.698 -1.191 19.722 1.00 9.23 238 ALA B C 1
ATOM 7482 O O . ALA B 1 221 ? -1.936 -1.174 19.732 1.00 9.07 238 ALA B O 1
ATOM 7489 N N . ILE B 1 222 ? 0.049 -0.099 19.686 1.00 6.94 239 ILE B N 1
ATOM 7490 C CA . ILE B 1 222 ? -0.524 1.194 19.413 1.00 6.86 239 ILE B CA 1
ATOM 7491 C C . ILE B 1 222 ? 0.241 1.813 18.231 1.00 8.37 239 ILE B C 1
ATOM 7492 O O . ILE B 1 222 ? 1.478 1.928 18.266 1.00 6.45 239 ILE B O 1
ATOM 7508 N N . TRP B 1 223 ? -0.514 2.237 17.214 1.00 6.92 240 TRP B N 1
ATOM 7509 C CA . TRP B 1 223 ? 0.027 2.745 15.969 1.00 7.06 240 TRP B CA 1
ATOM 7510 C C . TRP B 1 223 ? -0.406 4.199 15.840 1.00 7.36 240 TRP B C 1
ATOM 7511 O O . TRP B 1 223 ? -1.558 4.536 16.159 1.00 7.48 240 TRP B O 1
ATOM 7532 N N . SER B 1 224 ? 0.530 5.057 15.411 1.00 10.56 241 SER B N 1
ATOM 7533 C CA . SER B 1 224 ? 0.277 6.469 15.111 1.00 10.37 241 SER B CA 1
ATOM 7534 C C . SER B 1 224 ? 1.019 6.813 13.811 1.00 11.40 241 SER B C 1
ATOM 7535 O O . SER B 1 224 ? 2.084 6.249 13.529 1.00 11.71 241 SER B O 1
ATOM 7543 N N . ALA B 1 225 ? 0.466 7.752 13.045 1.00 7.84 242 ALA B N 1
ATOM 7544 C CA . ALA B 1 225 ? 1.040 8.143 11.762 1.00 8.04 242 ALA B CA 1
ATOM 7545 C C . ALA B 1 225 ? 2.264 9.030 11.932 1.00 8.23 242 ALA B C 1
ATOM 7546 O O . ALA B 1 225 ? 2.941 9.320 10.958 1.00 9.40 242 ALA B O 1
ATOM 7553 N N . TRP B 1 226 ? 2.539 9.461 13.165 1.00 10.79 243 TRP B N 1
ATOM 7554 C CA . TRP B 1 226 ? 3.708 10.278 13.482 1.00 13.28 243 TRP B CA 1
ATOM 7555 C C . TRP B 1 226 ? 4.074 10.005 14.954 1.00 11.47 243 TRP B C 1
ATOM 7556 O O . TRP B 1 226 ? 3.272 9.432 15.693 1.00 11.02 243 TRP B O 1
ATOM 7577 N N . ASP B 1 227 ? 5.295 10.327 15.368 1.00 8.12 244 ASP B N 1
ATOM 7578 C CA . ASP B 1 227 ? 5.809 9.742 16.609 1.00 7.49 244 ASP B CA 1
ATOM 7579 C C . ASP B 1 227 ? 5.623 10.544 17.910 1.00 8.50 244 ASP B C 1
ATOM 7580 O O . ASP B 1 227 ? 5.971 10.063 18.982 1.00 8.93 244 ASP B O 1
ATOM 7589 N N . ILE B 1 228 ? 5.020 11.713 17.852 1.00 9.71 245 ILE B N 1
ATOM 7590 C CA . ILE B 1 228 ? 4.777 12.459 19.095 1.00 9.57 245 ILE B CA 1
ATOM 7591 C C . ILE B 1 228 ? 3.582 11.846 19.822 1.00 9.54 245 ILE B C 1
ATOM 7592 O O . ILE B 1 228 ? 3.643 11.672 21.007 1.00 10.79 245 ILE B O 1
ATOM 7608 N N . PRO B 1 229 ? 2.517 11.457 19.107 1.00 10.70 246 PRO B N 1
ATOM 7609 C CA . PRO B 1 229 ? 1.495 10.647 19.761 1.00 10.86 246 PRO B CA 1
ATOM 7610 C C . PRO B 1 229 ? 2.039 9.301 20.321 1.00 13.14 246 PRO B C 1
ATOM 7611 O O . PRO B 1 229 ? 1.581 8.869 21.380 1.00 10.61 246 PRO B O 1
ATOM 7622 N N . GLN B 1 230 ? 3.003 8.682 19.632 1.00 7.43 247 GLN B N 1
ATOM 7623 C CA . GLN B 1 230 ? 3.680 7.475 20.111 1.00 7.06 247 GLN B CA 1
ATOM 7624 C C . GLN B 1 230 ? 4.424 7.724 21.433 1.00 8.06 247 GLN B C 1
ATOM 7625 O O . GLN B 1 230 ? 4.386 6.906 22.359 1.00 7.04 247 GLN B O 1
ATOM 7639 N N . LEU B 1 231 ? 5.083 8.866 21.518 1.00 7.33 248 LEU B N 1
ATOM 7640 C CA . LEU B 1 231 ? 5.764 9.275 22.744 1.00 7.65 248 LEU B CA 1
ATOM 7641 C C . LEU B 1 231 ? 4.808 9.271 23.943 1.00 7.75 248 LEU B C 1
ATOM 7642 O O . LEU B 1 231 ? 5.107 8.701 25.001 1.00 7.78 248 LEU B O 1
ATOM 7658 N N . GLY B 1 232 ? 3.651 9.890 23.779 1.00 7.90 249 GLY B N 1
ATOM 7659 C CA . GLY B 1 232 ? 2.684 9.952 24.870 1.00 8.90 249 GLY B CA 1
ATOM 7660 C C . GLY B 1 232 ? 2.089 8.600 25.203 1.00 8.96 249 GLY B C 1
ATOM 7661 O O . GLY B 1 232 ? 1.882 8.265 26.373 1.00 7.89 249 GLY B O 1
ATOM 7665 N N . ALA B 1 233 ? 1.777 7.822 24.160 1.00 9.42 250 ALA B N 1
ATOM 7666 C CA . ALA B 1 233 ? 1.298 6.478 24.335 1.00 8.62 250 ALA B CA 1
ATOM 7667 C C . ALA B 1 233 ? 2.319 5.640 25.104 1.00 8.95 250 ALA B C 1
ATOM 7668 O O . ALA B 1 233 ? 1.975 4.885 26.019 1.00 10.10 250 ALA B O 1
ATOM 7675 N N . THR B 1 234 ? 3.567 5.728 24.677 1.00 7.14 251 THR B N 1
ATOM 7676 C CA . THR B 1 234 ? 4.638 4.917 25.254 1.00 7.25 251 THR B CA 1
ATOM 7677 C C . THR B 1 234 ? 4.777 5.208 26.769 1.00 7.65 251 THR B C 1
ATOM 7678 O O . THR B 1 234 ? 4.864 4.311 27.600 1.00 7.83 251 THR B O 1
ATOM 7689 N N . GLN B 1 235 ? 4.792 6.504 27.087 1.00 7.88 252 GLN B N 1
ATOM 7690 C CA . GLN B 1 235 ? 4.794 7.009 28.449 1.00 8.35 252 GLN B CA 1
ATOM 7691 C C . GLN B 1 235 ? 3.594 6.461 29.257 1.00 8.44 252 GLN B C 1
ATOM 7692 O O . GLN B 1 235 ? 3.768 5.921 30.358 1.00 8.77 252 GLN B O 1
ATOM 7706 N N . ALA B 1 236 ? 2.400 6.517 28.676 1.00 8.24 253 ALA B N 1
ATOM 7707 C CA . ALA B 1 236 ? 1.232 5.953 29.333 1.00 8.43 253 ALA B CA 1
ATOM 7708 C C . ALA B 1 236 ? 1.381 4.459 29.610 1.00 8.41 253 ALA B C 1
ATOM 7709 O O . ALA B 1 236 ? 0.947 3.994 30.661 1.00 8.79 253 ALA B O 1
ATOM 7716 N N . LEU B 1 237 ? 2.000 3.702 28.705 1.00 9.90 254 LEU B N 1
ATOM 7717 C CA . LEU B 1 237 ? 2.190 2.249 28.955 1.00 8.68 254 LEU B CA 1
ATOM 7718 C C . LEU B 1 237 ? 3.077 1.999 30.179 1.00 9.14 254 LEU B C 1
ATOM 7719 O O . LEU B 1 237 ? 2.772 1.160 31.084 1.00 10.49 254 LEU B O 1
ATOM 7735 N N . ALA B 1 238 ? 4.196 2.698 30.194 1.00 8.59 255 ALA B N 1
ATOM 7736 C CA . ALA B 1 238 ? 5.109 2.624 31.319 1.00 9.09 255 ALA B CA 1
ATOM 7737 C C . ALA B 1 238 ? 4.387 2.951 32.631 1.00 9.55 255 ALA B C 1
ATOM 7738 O O . ALA B 1 238 ? 4.553 2.244 33.626 1.00 10.01 255 ALA B O 1
ATOM 7745 N N . ALA B 1 239 ? 3.622 4.043 32.622 1.00 9.98 256 ALA B N 1
ATOM 7746 C CA . ALA B 1 239 ? 2.958 4.566 33.822 1.00 11.45 256 ALA B CA 1
ATOM 7747 C C . ALA B 1 239 ? 1.920 3.591 34.329 1.00 13.40 256 ALA B C 1
ATOM 7748 O O . ALA B 1 239 ? 1.674 3.516 35.524 1.00 13.25 256 ALA B O 1
ATOM 7755 N N . ALA B 1 240 ? 1.292 2.864 33.412 1.00 12.54 257 ALA B N 1
ATOM 7756 C CA . ALA B 1 240 ? 0.250 1.926 33.780 1.00 12.51 257 ALA B CA 1
ATOM 7757 C C . ALA B 1 240 ? 0.826 0.522 34.045 1.00 12.99 257 ALA B C 1
ATOM 7758 O O . ALA B 1 240 ? 0.094 -0.371 34.471 1.00 13.41 257 ALA B O 1
ATOM 7765 N N . GLY B 1 241 ? 2.125 0.334 33.825 1.00 14.05 258 GLY B N 1
ATOM 7766 C CA . GLY B 1 241 ? 2.709 -1.003 33.902 1.00 15.56 258 GLY B CA 1
ATOM 7767 C C . GLY B 1 241 ? 2.091 -1.932 32.857 1.00 14.36 258 GLY B C 1
ATOM 7768 O O . GLY B 1 241 ? 1.792 -3.086 33.137 1.00 15.70 258 GLY B O 1
ATOM 7772 N N . ARG B 1 242 ? 1.874 -1.410 31.652 1.00 10.30 259 ARG B N 1
ATOM 7773 C CA . ARG B 1 242 ? 1.396 -2.211 30.506 1.00 9.63 259 ARG B CA 1
ATOM 7774 C C . ARG B 1 242 ? 2.471 -2.306 29.425 1.00 8.96 259 ARG B C 1
ATOM 7775 O O . ARG B 1 242 ? 2.212 -2.093 28.233 1.00 8.55 259 ARG B O 1
ATOM 7796 N N . THR B 1 243 ? 3.679 -2.628 29.862 1.00 9.16 260 THR B N 1
ATOM 7797 C CA . THR B 1 243 ? 4.845 -2.664 28.988 1.00 8.92 260 THR B CA 1
ATOM 7798 C C . THR B 1 243 ? 4.857 -3.815 27.988 1.00 8.92 260 THR B C 1
ATOM 7799 O O . THR B 1 243 ? 5.794 -3.919 27.214 1.00 8.80 260 THR B O 1
ATOM 7810 N N . GLU B 1 244 ? 3.834 -4.673 27.999 1.00 9.43 261 GLU B N 1
ATOM 7811 C CA . GLU B 1 244 ? 3.734 -5.772 27.037 1.00 9.29 261 GLU B CA 1
ATOM 7812 C C . GLU B 1 244 ? 3.249 -5.262 25.688 1.00 8.82 261 GLU B C 1
ATOM 7813 O O . GLU B 1 244 ? 3.417 -5.922 24.675 1.00 8.81 261 GLU B O 1
ATOM 7825 N N . ILE B 1 245 ? 2.645 -4.083 25.691 1.00 9.11 262 ILE B N 1
ATOM 7826 C CA . ILE B 1 245 ? 2.148 -3.442 24.481 1.00 9.93 262 ILE B CA 1
ATOM 7827 C C . ILE B 1 245 ? 3.297 -2.752 23.747 1.00 10.17 262 ILE B C 1
ATOM 7828 O O . ILE B 1 245 ? 4.150 -2.160 24.400 1.00 9.76 262 ILE B O 1
ATOM 7844 N N . LYS B 1 246 ? 3.334 -2.842 22.412 1.00 8.92 263 LYS B N 1
ATOM 7845 C CA . LYS B 1 246 ? 4.376 -2.181 21.608 1.00 9.08 263 LYS B CA 1
ATOM 7846 C C . LYS B 1 246 ? 3.835 -0.938 20.837 1.00 8.61 263 LYS B C 1
ATOM 7847 O O . LYS B 1 246 ? 2.673 -0.939 20.409 1.00 9.09 263 LYS B O 1
ATOM 7866 N N . THR B 1 247 ? 4.648 0.112 20.685 1.00 6.67 264 THR B N 1
ATOM 7867 C CA . THR B 1 247 ? 4.172 1.348 20.005 1.00 6.61 264 THR B CA 1
ATOM 7868 C C . THR B 1 247 ? 4.936 1.603 18.697 1.00 6.72 264 THR B C 1
ATOM 7869 O O . THR B 1 247 ? 6.083 1.227 18.569 1.00 6.78 264 THR B O 1
ATOM 7880 N N . TYR B 1 248 ? 4.262 2.212 17.730 1.00 6.30 265 TYR B N 1
ATOM 7881 C CA . TYR B 1 248 ? 4.815 2.411 16.393 1.00 6.30 265 TYR B CA 1
ATOM 7882 C C . TYR B 1 248 ? 4.519 3.845 15.941 1.00 6.51 265 TYR B C 1
ATOM 7883 O O . TYR B 1 248 ? 3.429 4.397 16.222 1.00 6.33 265 TYR B O 1
ATOM 7901 N N . GLY B 1 249 ? 5.466 4.442 15.234 1.00 9.06 266 GLY B N 1
ATOM 7902 C CA . GLY B 1 249 ? 5.252 5.778 14.722 1.00 11.30 266 GLY B CA 1
ATOM 7903 C C . GLY B 1 249 ? 6.223 6.162 13.623 1.00 13.28 266 GLY B C 1
ATOM 7904 O O . GLY B 1 249 ? 7.022 5.345 13.157 1.00 10.46 266 GLY B O 1
ATOM 7908 N N . VAL B 1 250 ? 6.166 7.441 13.263 1.00 6.90 267 VAL B N 1
ATOM 7909 C CA . VAL B 1 250 ? 6.947 7.987 12.146 1.00 7.22 267 VAL B CA 1
ATOM 7910 C C . VAL B 1 250 ? 7.511 9.361 12.500 1.00 7.58 267 VAL B C 1
ATOM 7911 O O . VAL B 1 250 ? 6.882 10.112 13.268 1.00 7.60 267 VAL B O 1
ATOM 7924 N N . ASP B 1 251 ? 8.723 9.602 11.985 1.00 8.87 268 ASP B N 1
ATOM 7925 C CA . ASP B 1 251 ? 9.473 10.861 11.998 1.00 10.09 268 ASP B CA 1
ATOM 7926 C C . ASP B 1 251 ? 10.889 10.657 12.460 1.00 9.68 268 ASP B C 1
ATOM 7927 O O . ASP B 1 251 ? 11.795 11.290 11.945 1.00 10.94 268 ASP B O 1
ATOM 7936 N N . GLY B 1 252 ? 11.088 9.815 13.476 1.00 9.41 269 GLY B N 1
ATOM 7937 C CA . GLY B 1 252 ? 12.399 9.679 14.060 1.00 8.98 269 GLY B CA 1
ATOM 7938 C C . GLY B 1 252 ? 12.819 10.928 14.788 1.00 10.22 269 GLY B C 1
ATOM 7939 O O . GLY B 1 252 ? 13.989 11.359 14.716 1.00 10.21 269 GLY B O 1
ATOM 7943 N N . SER B 1 253 ? 11.860 11.529 15.486 1.00 9.66 270 SER B N 1
ATOM 7944 C CA . SER B 1 253 ? 12.175 12.493 16.549 1.00 9.82 270 SER B CA 1
ATOM 7945 C C . SER B 1 253 ? 13.194 11.912 17.504 1.00 10.07 270 SER B C 1
ATOM 7946 O O . SER B 1 253 ? 13.076 10.746 17.914 1.00 10.16 270 SER B O 1
ATOM 7954 N N . PRO B 1 254 ? 14.215 12.699 17.864 1.00 18.82 271 PRO B N 1
ATOM 7955 C CA . PRO B 1 254 ? 15.291 12.140 18.685 1.00 19.43 271 PRO B CA 1
ATOM 7956 C C . PRO B 1 254 ? 14.784 11.578 20.029 1.00 17.15 271 PRO B C 1
ATOM 7957 O O . PRO B 1 254 ? 15.253 10.536 20.477 1.00 16.12 271 PRO B O 1
ATOM 7968 N N . GLU B 1 255 ? 13.816 12.242 20.641 1.00 20.12 272 GLU B N 1
ATOM 7969 C CA . GLU B 1 255 ? 13.322 11.801 21.932 1.00 21.86 272 GLU B CA 1
ATOM 7970 C C . GLU B 1 255 ? 12.603 10.443 21.822 1.00 19.65 272 GLU B C 1
ATOM 7971 O O . GLU B 1 255 ? 12.578 9.687 22.784 1.00 20.72 272 GLU B O 1
ATOM 7983 N N . VAL B 1 256 ? 12.053 10.116 20.654 1.00 12.19 273 VAL B N 1
ATOM 7984 C CA . VAL B 1 256 ? 11.400 8.823 20.447 1.00 12.53 273 VAL B CA 1
ATOM 7985 C C . VAL B 1 256 ? 12.368 7.756 19.987 1.00 12.49 273 VAL B C 1
ATOM 7986 O O . VAL B 1 256 ? 12.257 6.586 20.367 1.00 10.30 273 VAL B O 1
ATOM 7999 N N . LEU B 1 257 ? 13.331 8.127 19.161 1.00 15.83 274 LEU B N 1
ATOM 8000 C CA . LEU B 1 257 ? 14.361 7.165 18.804 1.00 11.21 274 LEU B CA 1
ATOM 8001 C C . LEU B 1 257 ? 15.137 6.700 20.042 1.00 13.40 274 LEU B C 1
ATOM 8002 O O . LEU B 1 257 ? 15.617 5.576 20.071 1.00 12.74 274 LEU B O 1
ATOM 8018 N N . GLN B 1 258 ? 15.241 7.543 21.069 1.00 20.81 275 GLN B N 1
ATOM 8019 C CA . GLN B 1 258 ? 15.934 7.145 22.284 1.00 23.14 275 GLN B CA 1
ATOM 8020 C C . GLN B 1 258 ? 15.165 6.016 22.962 1.00 22.31 275 GLN B C 1
ATOM 8021 O O . GLN B 1 258 ? 15.759 5.102 23.525 1.00 21.61 275 GLN B O 1
ATOM 8035 N N . LEU B 1 259 ? 13.838 6.093 22.900 1.00 11.24 276 LEU B N 1
ATOM 8036 C CA . LEU B 1 259 ? 12.989 5.069 23.489 1.00 11.92 276 LEU B CA 1
ATOM 8037 C C . LEU B 1 259 ? 13.089 3.753 22.710 1.00 11.56 276 LEU B C 1
ATOM 8038 O O . LEU B 1 259 ? 13.251 2.682 23.288 1.00 10.17 276 LEU B O 1
ATOM 8054 N N . VAL B 1 260 ? 12.986 3.834 21.391 1.00 9.53 277 VAL B N 1
ATOM 8055 C CA . VAL B 1 260 ? 13.168 2.650 20.600 1.00 9.33 277 VAL B CA 1
ATOM 8056 C C . VAL B 1 260 ? 14.543 1.992 20.958 1.00 10.48 277 VAL B C 1
ATOM 8057 O O . VAL B 1 260 ? 14.699 0.763 20.920 1.00 10.27 277 VAL B O 1
ATOM 8070 N N . ALA B 1 261 ? 15.530 2.805 21.303 1.00 16.89 278 ALA B N 1
ATOM 8071 C CA . ALA B 1 261 ? 16.870 2.285 21.594 1.00 18.50 278 ALA B CA 1
ATOM 8072 C C . ALA B 1 261 ? 16.922 1.623 22.976 1.00 17.84 278 ALA B C 1
ATOM 8073 O O . ALA B 1 261 ? 17.737 0.744 23.230 1.00 19.34 278 ALA B O 1
ATOM 8080 N N . ASP B 1 262 ? 16.029 2.051 23.853 1.00 11.11 279 ASP B N 1
ATOM 8081 C CA . ASP B 1 262 ? 15.935 1.504 25.204 1.00 11.91 279 ASP B CA 1
ATOM 8082 C C . ASP B 1 262 ? 15.292 0.108 25.175 1.00 11.56 279 ASP B C 1
ATOM 8083 O O . ASP B 1 262 ? 14.115 -0.026 24.872 1.00 11.20 279 ASP B O 1
ATOM 8092 N N . PRO B 1 263 ? 16.061 -0.929 25.515 1.00 15.98 280 PRO B N 1
ATOM 8093 C CA . PRO B 1 263 ? 15.566 -2.313 25.473 1.00 14.65 280 PRO B CA 1
ATOM 8094 C C . PRO B 1 263 ? 14.339 -2.514 26.337 1.00 12.88 280 PRO B C 1
ATOM 8095 O O . PRO B 1 263 ? 13.496 -3.371 26.059 1.00 13.99 280 PRO B O 1
ATOM 8106 N N . ALA B 1 264 ? 14.211 -1.704 27.376 1.00 13.33 281 ALA B N 1
ATOM 8107 C CA . ALA B 1 264 ? 13.099 -1.873 28.311 1.00 14.36 281 ALA B CA 1
ATOM 8108 C C . ALA B 1 264 ? 11.858 -1.075 27.913 1.00 14.97 281 ALA B C 1
ATOM 8109 O O . ALA B 1 264 ? 10.802 -1.221 28.530 1.00 11.52 281 ALA B O 1
ATOM 8116 N N . SER B 1 265 ? 11.974 -0.230 26.891 1.00 10.82 282 SER B N 1
ATOM 8117 C CA . SER B 1 265 ? 10.857 0.644 26.518 1.00 9.50 282 SER B CA 1
ATOM 8118 C C . SER B 1 265 ? 9.903 -0.046 25.547 1.00 9.85 282 SER B C 1
ATOM 8119 O O . SER B 1 265 ? 10.343 -0.751 24.628 1.00 8.62 282 SER B O 1
ATOM 8127 N N . PRO B 1 266 ? 8.586 0.174 25.736 1.00 11.35 283 PRO B N 1
ATOM 8128 C CA . PRO B 1 266 ? 7.600 -0.374 24.806 1.00 12.60 283 PRO B CA 1
ATOM 8129 C C . PRO B 1 266 ? 7.692 0.218 23.390 1.00 10.43 283 PRO B C 1
ATOM 8130 O O . PRO B 1 266 ? 7.029 -0.303 22.496 1.00 11.14 283 PRO B O 1
ATOM 8141 N N . ALA B 1 267 ? 8.424 1.310 23.204 1.00 7.39 284 ALA B N 1
ATOM 8142 C CA . ALA B 1 267 ? 8.566 1.881 21.881 1.00 7.18 284 ALA B CA 1
ATOM 8143 C C . ALA B 1 267 ? 9.286 0.869 20.984 1.00 7.29 284 ALA B C 1
ATOM 8144 O O . ALA B 1 267 ? 10.440 0.502 21.224 1.00 7.67 284 ALA B O 1
ATOM 8151 N N . ALA B 1 268 ? 8.608 0.454 19.923 1.00 7.06 285 ALA B N 1
ATOM 8152 C CA . ALA B 1 268 ? 9.064 -0.685 19.163 1.00 7.23 285 ALA B CA 1
ATOM 8153 C C . ALA B 1 268 ? 9.641 -0.309 17.801 1.00 7.25 285 ALA B C 1
ATOM 8154 O O . ALA B 1 268 ? 10.627 -0.895 17.361 1.00 7.58 285 ALA B O 1
ATOM 8161 N N . ALA B 1 269 ? 9.061 0.688 17.132 1.00 6.98 286 ALA B N 1
ATOM 8162 C CA . ALA B 1 269 ? 9.626 1.110 15.865 1.00 7.08 286 ALA B CA 1
ATOM 8163 C C . ALA B 1 269 ? 9.237 2.550 15.535 1.00 7.40 286 ALA B C 1
ATOM 8164 O O . ALA B 1 269 ? 8.182 3.041 15.954 1.00 6.97 286 ALA B O 1
ATOM 8171 N N . ASP B 1 270 ? 10.087 3.206 14.762 1.00 7.76 287 ASP B N 1
ATOM 8172 C CA . ASP B 1 270 ? 9.804 4.579 14.362 1.00 9.43 287 ASP B CA 1
ATOM 8173 C C . ASP B 1 270 ? 10.456 4.749 13.018 1.00 9.78 287 ASP B C 1
ATOM 8174 O O . ASP B 1 270 ? 11.647 4.490 12.875 1.00 9.43 287 ASP B O 1
ATOM 8183 N N . VAL B 1 271 ? 9.688 5.093 11.987 1.00 7.39 288 VAL B N 1
ATOM 8184 C CA . VAL B 1 271 ? 10.331 5.266 10.712 1.00 7.74 288 VAL B CA 1
ATOM 8185 C C . VAL B 1 271 ? 10.887 6.661 10.627 1.00 8.10 288 VAL B C 1
ATOM 8186 O O . VAL B 1 271 ? 10.122 7.640 10.576 1.00 8.05 288 VAL B O 1
ATOM 8199 N N . ALA B 1 272 ? 12.215 6.760 10.611 1.00 10.30 289 ALA B N 1
ATOM 8200 C CA . ALA B 1 272 ? 12.846 8.084 10.672 1.00 11.59 289 ALA B CA 1
ATOM 8201 C C . ALA B 1 272 ? 12.789 8.758 9.325 1.00 12.74 289 ALA B C 1
ATOM 8202 O O . ALA B 1 272 ? 13.116 8.137 8.309 1.00 13.30 289 ALA B O 1
ATOM 8209 N N . GLN B 1 273 ? 12.414 10.033 9.331 1.00 10.07 290 GLN B N 1
ATOM 8210 C CA . GLN B 1 273 ? 12.441 10.868 8.142 1.00 10.12 290 GLN B CA 1
ATOM 8211 C C . GLN B 1 273 ? 13.604 11.863 8.180 1.00 12.09 290 GLN B C 1
ATOM 8212 O O . GLN B 1 273 ? 14.316 11.991 9.191 1.00 11.15 290 GLN B O 1
ATOM 8226 N N . GLN B 1 274 ? 13.760 12.590 7.083 1.00 16.07 291 GLN B N 1
ATOM 8227 C CA . GLN B 1 274 ? 14.826 13.567 6.957 1.00 17.45 291 GLN B CA 1
ATOM 8228 C C . GLN B 1 274 ? 14.216 14.912 6.665 1.00 19.90 291 GLN B C 1
ATOM 8229 O O . GLN B 1 274 ? 14.262 15.395 5.531 1.00 19.89 291 GLN B O 1
ATOM 8243 N N . PRO B 1 275 ? 13.617 15.520 7.696 1.00 17.50 292 PRO B N 1
ATOM 8244 C CA . PRO B 1 275 ? 12.979 16.828 7.519 1.00 15.79 292 PRO B CA 1
ATOM 8245 C C . PRO B 1 275 ? 13.907 17.873 6.925 1.00 16.70 292 PRO B C 1
ATOM 8246 O O . PRO B 1 275 ? 13.497 18.616 6.041 1.00 16.63 292 PRO B O 1
ATOM 8257 N N . ALA B 1 276 ? 15.133 17.943 7.422 1.00 21.91 293 ALA B N 1
ATOM 8258 C CA . ALA B 1 276 ? 16.076 18.937 6.932 1.00 25.18 293 ALA B CA 1
ATOM 8259 C C . ALA B 1 276 ? 16.300 18.725 5.436 1.00 22.94 293 ALA B C 1
ATOM 8260 O O . ALA B 1 276 ? 16.239 19.675 4.658 1.00 22.83 293 ALA B O 1
ATOM 8267 N N . GLU B 1 277 ? 16.555 17.489 5.040 1.00 20.14 294 GLU B N 1
ATOM 8268 C CA . GLU B 1 277 ? 16.751 17.185 3.621 1.00 19.71 294 GLU B CA 1
ATOM 8269 C C . GLU B 1 277 ? 15.531 17.543 2.782 1.00 21.86 294 GLU B C 1
ATOM 8270 O O . GLU B 1 277 ? 15.680 18.062 1.662 1.00 20.65 294 GLU B O 1
ATOM 8282 N N . LEU B 1 278 ? 14.338 17.301 3.319 1.00 16.70 295 LEU B N 1
ATOM 8283 C CA . LEU B 1 278 ? 13.114 17.594 2.580 1.00 16.05 295 LEU B CA 1
ATOM 8284 C C . LEU B 1 278 ? 13.010 19.086 2.324 1.00 16.39 295 LEU B C 1
ATOM 8285 O O . LEU B 1 278 ? 12.598 19.520 1.257 1.00 16.32 295 LEU B O 1
ATOM 8301 N N . GLY B 1 279 ? 13.338 19.862 3.339 1.00 16.82 296 GLY B N 1
ATOM 8302 C CA . GLY B 1 279 ? 13.358 21.304 3.203 1.00 17.33 296 GLY B CA 1
ATOM 8303 C C . GLY B 1 279 ? 14.359 21.756 2.164 1.00 18.02 296 GLY B C 1
ATOM 8304 O O . GLY B 1 279 ? 14.038 22.590 1.298 1.00 18.08 296 GLY B O 1
ATOM 8308 N N . ARG B 1 280 ? 15.576 21.232 2.225 1.00 23.07 297 ARG B N 1
ATOM 8309 C CA . ARG B 1 280 ? 16.546 21.581 1.190 1.00 26.28 297 ARG B CA 1
ATOM 8310 C C . ARG B 1 280 ? 15.988 21.193 -0.194 1.00 26.42 297 ARG B C 1
ATOM 8311 O O . ARG B 1 280 ? 16.050 21.976 -1.157 1.00 26.37 297 ARG B O 1
ATOM 8332 N N . GLN B 1 281 ? 15.418 20.001 -0.270 1.00 24.87 298 GLN B N 1
ATOM 8333 C CA . GLN B 1 281 ? 14.887 19.466 -1.515 1.00 24.23 298 GLN B CA 1
ATOM 8334 C C . GLN B 1 281 ? 13.865 20.422 -2.136 1.00 22.59 298 GLN B C 1
ATOM 8335 O O . GLN B 1 281 ? 13.938 20.768 -3.328 1.00 22.10 298 GLN B O 1
ATOM 8349 N N . ALA B 1 282 ? 12.915 20.856 -1.314 1.00 16.97 299 ALA B N 1
ATOM 8350 C CA . ALA B 1 282 ? 11.840 21.698 -1.790 1.00 17.06 299 ALA B CA 1
ATOM 8351 C C . ALA B 1 282 ? 12.393 23.014 -2.421 1.00 20.41 299 ALA B C 1
ATOM 8352 O O . ALA B 1 282 ? 11.875 23.507 -3.435 1.00 17.34 299 ALA B O 1
ATOM 8359 N N . ILE B 1 283 ? 13.455 23.556 -1.828 1.00 20.54 300 ILE B N 1
ATOM 8360 C CA . ILE B 1 283 ? 14.010 24.836 -2.278 1.00 22.08 300 ILE B CA 1
ATOM 8361 C C . ILE B 1 283 ? 14.899 24.664 -3.503 1.00 22.47 300 ILE B C 1
ATOM 8362 O O . ILE B 1 283 ? 14.910 25.509 -4.407 1.00 21.05 300 ILE B O 1
ATOM 8378 N N . GLN B 1 284 ? 15.656 23.574 -3.534 1.00 27.23 301 GLN B N 1
ATOM 8379 C CA . GLN B 1 284 ? 16.376 23.191 -4.739 1.00 27.99 301 GLN B CA 1
ATOM 8380 C C . GLN B 1 284 ? 15.386 23.105 -5.912 1.00 25.96 301 GLN B C 1
ATOM 8381 O O . GLN B 1 284 ? 15.632 23.637 -6.997 1.00 24.54 301 GLN B O 1
ATOM 8395 N N . ASN B 1 285 ? 14.246 22.472 -5.681 1.00 19.16 302 ASN B N 1
ATOM 8396 C CA . ASN B 1 285 ? 13.215 22.401 -6.707 1.00 19.10 302 ASN B CA 1
ATOM 8397 C C . ASN B 1 285 ? 12.650 23.770 -7.076 1.00 21.27 302 ASN B C 1
ATOM 8398 O O . ASN B 1 285 ? 12.408 24.032 -8.249 1.00 18.96 302 ASN B O 1
ATOM 8409 N N . VAL B 1 286 ? 12.451 24.658 -6.102 1.00 20.03 303 VAL B N 1
ATOM 8410 C CA . VAL B 1 286 ? 12.076 26.032 -6.443 1.00 19.56 303 VAL B CA 1
ATOM 8411 C C . VAL B 1 286 ? 13.101 26.634 -7.416 1.00 20.18 303 VAL B C 1
ATOM 8412 O O . VAL B 1 286 ? 12.752 27.162 -8.474 1.00 20.24 303 VAL B O 1
ATOM 8425 N N . ALA B 1 287 ? 14.367 26.541 -7.046 1.00 21.61 304 ALA B N 1
ATOM 8426 C CA . ALA B 1 287 ? 15.433 27.090 -7.848 1.00 23.58 304 ALA B CA 1
ATOM 8427 C C . ALA B 1 287 ? 15.329 26.558 -9.264 1.00 21.45 304 ALA B C 1
ATOM 8428 O O . ALA B 1 287 ? 15.302 27.321 -10.251 1.00 21.62 304 ALA B O 1
ATOM 8435 N N . LEU B 1 288 ? 15.293 25.243 -9.361 1.00 23.21 305 LEU B N 1
ATOM 8436 C CA . LEU B 1 288 ? 15.125 24.559 -10.641 1.00 22.84 305 LEU B CA 1
ATOM 8437 C C . LEU B 1 288 ? 13.967 25.099 -11.431 1.00 23.87 305 LEU B C 1
ATOM 8438 O O . LEU B 1 288 ? 14.108 25.355 -12.613 1.00 26.71 305 LEU B O 1
ATOM 8454 N N . LEU B 1 289 ? 12.808 25.240 -10.802 1.00 19.16 306 LEU B N 1
ATOM 8455 C CA . LEU B 1 289 ? 11.668 25.785 -11.508 1.00 19.08 306 LEU B CA 1
ATOM 8456 C C . LEU B 1 289 ? 11.952 27.220 -11.994 1.00 23.30 306 LEU B C 1
ATOM 8457 O O . LEU B 1 289 ? 11.728 27.544 -13.164 1.00 20.63 306 LEU B O 1
ATOM 8473 N N . LEU B 1 290 ? 12.422 28.094 -11.110 1.00 25.13 307 LEU B N 1
ATOM 8474 C CA . LEU B 1 290 ? 12.613 29.502 -11.507 1.00 22.70 307 LEU B CA 1
ATOM 8475 C C . LEU B 1 290 ? 13.658 29.626 -12.604 1.00 21.51 307 LEU B C 1
ATOM 8476 O O . LEU B 1 290 ? 13.679 30.587 -13.366 1.00 24.70 307 LEU B O 1
ATOM 8492 N N . SER B 1 291 ? 14.520 28.629 -12.661 1.00 21.34 308 SER B N 1
ATOM 8493 C CA . SER B 1 291 ? 15.494 28.429 -13.720 1.00 21.96 308 SER B CA 1
ATOM 8494 C C . SER B 1 291 ? 14.837 28.044 -15.071 1.00 23.20 308 SER B C 1
ATOM 8495 O O . SER B 1 291 ? 15.470 28.080 -16.113 1.00 25.81 308 SER B O 1
ATOM 8503 N N . GLY B 1 292 ? 13.574 27.643 -15.044 1.00 24.79 309 GLY B N 1
ATOM 8504 C CA . GLY B 1 292 ? 12.857 27.322 -16.265 1.00 24.88 309 GLY B CA 1
ATOM 8505 C C . GLY B 1 292 ? 12.659 25.824 -16.501 1.00 25.36 309 GLY B C 1
ATOM 8506 O O . GLY B 1 292 ? 12.153 25.423 -17.554 1.00 23.94 309 GLY B O 1
ATOM 8510 N N . LYS B 1 293 ? 13.059 24.993 -15.538 1.00 29.60 310 LYS B N 1
ATOM 8511 C CA . LYS B 1 293 ? 12.914 23.544 -15.706 1.00 28.54 310 LYS B CA 1
ATOM 8512 C C . LYS B 1 293 ? 11.558 23.047 -15.183 1.00 27.39 310 LYS B C 1
ATOM 8513 O O . LYS B 1 293 ? 11.046 23.520 -14.184 1.00 28.35 310 LYS B O 1
ATOM 8532 N N . THR B 1 294 ? 10.971 22.098 -15.887 1.00 21.45 311 THR B N 1
ATOM 8533 C CA . THR B 1 294 ? 9.731 21.475 -15.442 1.00 19.66 311 THR B CA 1
ATOM 8534 C C . THR B 1 294 ? 10.040 20.443 -14.355 1.00 20.19 311 THR B C 1
ATOM 8535 O O . THR B 1 294 ? 10.954 19.638 -14.510 1.00 20.52 311 THR B O 1
ATOM 8546 N N . LEU B 1 295 ? 9.302 20.512 -13.241 1.00 18.62 312 LEU B N 1
ATOM 8547 C CA . LEU B 1 295 ? 9.498 19.614 -12.109 1.00 18.22 312 LEU B CA 1
ATOM 8548 C C . LEU B 1 295 ? 8.595 18.366 -12.139 1.00 18.09 312 LEU B C 1
ATOM 8549 O O . LEU B 1 295 ? 7.459 18.403 -12.612 1.00 18.10 312 LEU B O 1
ATOM 8565 N N . PRO B 1 296 ? 9.101 17.248 -11.619 1.00 18.07 313 PRO B N 1
ATOM 8566 C CA . PRO B 1 296 ? 8.238 16.081 -11.415 1.00 17.90 313 PRO B CA 1
ATOM 8567 C C . PRO B 1 296 ? 7.222 16.399 -10.312 1.00 17.12 313 PRO B C 1
ATOM 8568 O O . PRO B 1 296 ? 7.495 17.247 -9.484 1.00 16.74 313 PRO B O 1
ATOM 8579 N N . ARG B 1 297 ? 6.068 15.758 -10.343 1.00 22.95 314 ARG B N 1
ATOM 8580 C CA . ARG B 1 297 ? 5.001 16.054 -9.414 1.00 22.48 314 ARG B CA 1
ATOM 8581 C C . ARG B 1 297 ? 5.427 15.755 -7.960 1.00 22.45 314 ARG B C 1
ATOM 8582 O O . ARG B 1 297 ? 5.001 16.441 -7.047 1.00 20.34 314 ARG B O 1
ATOM 8603 N N . GLU B 1 298 ? 6.249 14.735 -7.747 1.00 15.88 315 GLU B N 1
ATOM 8604 C CA . GLU B 1 298 ? 6.742 14.454 -6.392 1.00 15.38 315 GLU B CA 1
ATOM 8605 C C . GLU B 1 298 ? 8.257 14.207 -6.361 1.00 15.74 315 GLU B C 1
ATOM 8606 O O . GLU B 1 298 ? 8.848 13.736 -7.336 1.00 16.38 315 GLU B O 1
ATOM 8618 N N . SER B 1 299 ? 8.896 14.584 -5.257 1.00 15.48 316 SER B N 1
ATOM 8619 C CA . SER B 1 299 ? 10.319 14.331 -5.077 1.00 15.93 316 SER B CA 1
ATOM 8620 C C . SER B 1 299 ? 10.467 13.648 -3.738 1.00 15.54 316 SER B C 1
ATOM 8621 O O . SER B 1 299 ? 10.106 14.232 -2.715 1.00 15.06 316 SER B O 1
ATOM 8629 N N . TYR B 1 300 ? 10.950 12.404 -3.755 1.00 15.82 317 TYR B N 1
ATOM 8630 C CA . TYR B 1 300 ? 10.973 11.557 -2.562 1.00 15.45 317 TYR B CA 1
ATOM 8631 C C . TYR B 1 300 ? 12.352 11.600 -1.920 1.00 15.93 317 TYR B C 1
ATOM 8632 O O . TYR B 1 300 ? 13.362 11.491 -2.604 1.00 16.75 317 TYR B O 1
ATOM 8650 N N . VAL B 1 301 ? 12.391 11.757 -0.605 1.00 15.53 318 VAL B N 1
ATOM 8651 C CA . VAL B 1 301 ? 13.637 11.623 0.128 1.00 16.08 318 VAL B CA 1
ATOM 8652 C C . VAL B 1 301 ? 13.554 10.372 1.030 1.00 15.81 318 VAL B C 1
ATOM 8653 O O . VAL B 1 301 ? 12.522 10.098 1.650 1.00 15.01 318 VAL B O 1
ATOM 8666 N N . PRO B 1 302 ? 14.641 9.613 1.095 1.00 16.57 319 PRO B N 1
ATOM 8667 C CA . PRO B 1 302 ? 14.486 8.320 1.783 1.00 16.36 319 PRO B CA 1
ATOM 8668 C C . PRO B 1 302 ? 14.156 8.486 3.272 1.00 15.70 319 PRO B C 1
ATOM 8669 O O . PRO B 1 302 ? 14.487 9.509 3.883 1.00 15.78 319 PRO B O 1
ATOM 8680 N N . ALA B 1 303 ? 13.498 7.477 3.825 1.00 18.28 320 ALA B N 1
ATOM 8681 C CA . ALA B 1 303 ? 13.197 7.419 5.243 1.00 18.49 320 ALA B CA 1
ATOM 8682 C C . ALA B 1 303 ? 13.567 6.020 5.739 1.00 20.49 320 ALA B C 1
ATOM 8683 O O . ALA B 1 303 ? 13.381 5.034 5.027 1.00 24.67 320 ALA B O 1
ATOM 8690 N N . LEU B 1 304 ? 14.076 5.932 6.956 1.00 18.06 321 LEU B N 1
ATOM 8691 C CA . LEU B 1 304 ? 14.708 4.709 7.425 1.00 18.07 321 LEU B CA 1
ATOM 8692 C C . LEU B 1 304 ? 13.988 4.124 8.621 1.00 17.94 321 LEU B C 1
ATOM 8693 O O . LEU B 1 304 ? 13.837 4.774 9.638 1.00 16.54 321 LEU B O 1
ATOM 8709 N N . LEU B 1 305 ? 13.569 2.875 8.486 1.00 14.26 322 LEU B N 1
ATOM 8710 C CA . LEU B 1 305 ? 12.883 2.186 9.554 1.00 13.52 322 LEU B CA 1
ATOM 8711 C C . LEU B 1 305 ? 13.850 1.901 10.676 1.00 14.53 322 LEU B C 1
ATOM 8712 O O . LEU B 1 305 ? 14.896 1.293 10.476 1.00 14.98 322 LEU B O 1
ATOM 8728 N N . ALA B 1 306 ? 13.500 2.366 11.865 1.00 15.57 323 ALA B N 1
ATOM 8729 C CA . ALA B 1 306 ? 14.335 2.126 13.013 1.00 15.43 323 ALA B CA 1
ATOM 8730 C C . ALA B 1 306 ? 13.550 1.260 13.983 1.00 15.01 323 ALA B C 1
ATOM 8731 O O . ALA B 1 306 ? 12.492 1.682 14.456 1.00 14.99 323 ALA B O 1
ATOM 8738 N N . ASN B 1 307 ? 14.063 0.061 14.265 1.00 13.86 324 ASN B N 1
ATOM 8739 C CA . ASN B 1 307 ? 13.458 -0.809 15.258 1.00 13.06 324 ASN B CA 1
ATOM 8740 C C . ASN B 1 307 ? 14.433 -0.990 16.414 1.00 13.66 324 ASN B C 1
ATOM 8741 O O . ASN B 1 307 ? 15.526 -0.425 16.401 1.00 14.81 324 ASN B O 1
ATOM 8752 N N . LYS B 1 308 ? 14.046 -1.800 17.393 1.00 14.24 325 LYS B N 1
ATOM 8753 C CA . LYS B 1 308 ? 14.849 -1.939 18.611 1.00 16.25 325 LYS B CA 1
ATOM 8754 C C . LYS B 1 308 ? 16.246 -2.512 18.296 1.00 16.03 325 LYS B C 1
ATOM 8755 O O . LYS B 1 308 ? 17.199 -2.318 19.048 1.00 16.03 325 LYS B O 1
ATOM 8774 N N . GLN B 1 309 ? 16.371 -3.155 17.145 1.00 25.41 326 GLN B N 1
ATOM 8775 C CA . GLN B 1 309 ? 17.646 -3.713 16.737 1.00 26.24 326 GLN B CA 1
ATOM 8776 C C . GLN B 1 309 ? 18.445 -2.785 15.855 1.00 26.70 326 GLN B C 1
ATOM 8777 O O . GLN B 1 309 ? 19.662 -2.720 15.969 1.00 33.44 326 GLN B O 1
ATOM 8791 N N . THR B 1 310 ? 17.774 -2.059 14.967 1.00 22.96 327 THR B N 1
ATOM 8792 C CA . THR B 1 310 ? 18.493 -1.299 13.960 1.00 20.33 327 THR B CA 1
ATOM 8793 C C . THR B 1 310 ? 18.608 0.163 14.339 1.00 22.45 327 THR B C 1
ATOM 8794 O O . THR B 1 310 ? 19.283 0.933 13.649 1.00 22.10 327 THR B O 1
ATOM 8805 N N . VAL B 1 311 ? 17.935 0.565 15.416 1.00 17.12 328 VAL B N 1
ATOM 8806 C CA . VAL B 1 311 ? 17.850 1.987 15.720 1.00 17.03 328 VAL B CA 1
ATOM 8807 C C . VAL B 1 311 ? 19.217 2.656 15.779 1.00 20.75 328 VAL B C 1
ATOM 8808 O O . VAL B 1 311 ? 19.377 3.802 15.319 1.00 18.81 328 VAL B O 1
ATOM 8821 N N . ASN B 1 312 ? 20.208 1.962 16.326 1.00 26.67 329 ASN B N 1
ATOM 8822 C CA . ASN B 1 312 ? 21.524 2.581 16.493 1.00 26.77 329 ASN B CA 1
ATOM 8823 C C . ASN B 1 312 ? 22.251 2.843 15.186 1.00 26.58 329 ASN B C 1
ATOM 8824 O O . ASN B 1 312 ? 22.883 3.886 15.040 1.00 27.47 329 ASN B O 1
ATOM 8835 N N . GLU B 1 313 ? 22.148 1.914 14.240 1.00 43.84 330 GLU B N 1
ATOM 8836 C CA . GLU B 1 313 ? 22.731 2.100 12.912 1.00 45.77 330 GLU B CA 1
ATOM 8837 C C . GLU B 1 313 ? 21.976 3.197 12.167 1.00 47.51 330 GLU B C 1
ATOM 8838 O O . GLU B 1 313 ? 22.534 3.855 11.288 1.00 48.51 330 GLU B O 1
ATOM 8850 N N . VAL B 1 314 ? 20.700 3.385 12.501 1.00 27.71 331 VAL B N 1
ATOM 8851 C CA . VAL B 1 314 ? 19.896 4.388 11.823 1.00 27.57 331 VAL B CA 1
ATOM 8852 C C . VAL B 1 314 ? 20.205 5.786 12.372 1.00 28.52 331 VAL B C 1
ATOM 8853 O O . VAL B 1 314 ? 20.314 6.739 11.599 1.00 28.09 331 VAL B O 1
ATOM 8866 N N . THR B 1 315 ? 20.343 5.907 13.690 1.00 37.64 332 THR B N 1
ATOM 8867 C CA . THR B 1 315 ? 20.772 7.173 14.303 1.00 39.21 332 THR B CA 1
ATOM 8868 C C . THR B 1 315 ? 22.196 7.541 13.842 1.00 41.98 332 THR B C 1
ATOM 8869 O O . THR B 1 315 ? 22.574 8.723 13.768 1.00 39.55 332 THR B O 1
ATOM 8880 N N . ARG B 1 316 ? 22.978 6.508 13.529 1.00 30.00 333 ARG B N 1
ATOM 8881 C CA . ARG B 1 316 ? 24.326 6.680 12.986 1.00 30.00 333 ARG B CA 1
ATOM 8882 C C . ARG B 1 316 ? 24.326 6.846 11.459 1.00 30.00 333 ARG B C 1
ATOM 8883 O O . ARG B 1 316 ? 25.304 6.535 10.784 1.00 30.00 333 ARG B O 1
ATOM 8904 N N . LYS B 1 317 ? 23.228 7.336 10.911 1.00 30.00 334 LYS B N 1
ATOM 8905 C CA . LYS B 1 317 ? 23.211 7.822 9.530 1.00 30.00 334 LYS B CA 1
ATOM 8906 C C . LYS B 1 317 ? 22.586 9.208 9.609 1.00 30.00 334 LYS B C 1
ATOM 8907 O O . LYS B 1 317 ? 23.000 10.139 8.925 1.00 30.00 334 LYS B O 1
ATOM 8926 N N . LEU B 1 318 ? 21.634 9.363 10.522 1.00 30.00 335 LEU B N 1
ATOM 8927 C CA . LEU B 1 318 ? 21.342 10.682 11.095 1.00 30.00 335 LEU B CA 1
ATOM 8928 C C . LEU B 1 318 ? 22.476 11.088 12.072 1.00 30.00 335 LEU B C 1
ATOM 8929 O O . LEU B 1 318 ? 23.009 12.212 12.044 1.00 30.00 335 LEU B O 1
#

B-factor: mean 19.38, std 10.02, range [1.22, 92.37]